Protein 4AP3 (pdb70)

Foldseek 3Di:
DEWQEEEEAQALQRLVLQLLQVVVPTGYAYEALAPDHHACLVQQQAAQAWDFQFVLQLDADPDLCLLLPDDAPDRIDHSVNSVVSSVVSCVVRVRVVRYDYSKAWAEWAADVVQCWIFIAIPVGDTYIYLFYEYPNAFWDFDDQDDFAAPVAAQFAEAESSHADPVHDQQAAWEEEEEDDPQLNLRNLLVNLVRHQAYEYEDAFAAAAAAPADDVVSVVCSVVSVVQQVCLQQFFFRGNDDEDDDALVPDDPVVNLVLLVVQSHHGQLSSCRNGPCCFFDQVSLVSNLVSRLVVLCVQAPDNVVSVLNRGDDARRPLAGHHYHHCRSNSNNDPRYDYHHCVVWPFNHAHHQATDTPPDGDGTNYYYYHTGIQGFCVSVVSYFYQFPPRDTLCRVCQQHHFAQCQQADARHKSYGYAQGFLAQRPSHSVSVSSVLRSVLSSLVVVLCVVVQFSTKHADPVNRVVSQVQQLVLQVRGSNLDPPHSQDDNNNRRGHRNPGSSVSSVVSVVCVVVVNPRMDTHHD

Organism: Rhodococcus rhodochrous (NCBI:txid1829)

B-factor: mean 57.45, std 25.79, range [22.71, 172.55]

Secondary structure (DSSP, 8-state):
-EEEEEEE--SHHHHHHHHHHHHTT--EEEE-SSSSS-THHHH---TT-B-SS-TTTSS--S-HHHHHH---SSSS-BHHHHHHHHHHHHHHTT-GGGEE-S--EEEEEEETTTTEEEEEETT--EEEEEEEEE---SEEEPPPP--TTGGG--SEEEEGGG--TT----BT-EEEEE--SHHHHHHHHHHHHHBSEEEEEESS---EEE---HHHHHHHHHTHHHHHHHHHHSSSSSS----SS-TTSS-HHHHHHHHHHHHHH-HHHHTTSSTTTTT-HHHHHHHHHHHHHHHHHH-S-HHHHHHHS-SS--BTTBPPEEESSTGGGGGSTTEEEEETTTS-EEEEETTEEEESS-EEE-SEEEE---EEESSTTGGGSEEE-GGG-BHHHHTTTS---BTTTB-TT-TTEEETT-TTS-GGGS-HHHHHHHHHHHHHHHHHHHHHTTEEEEEE-HHHHHHHHHHHHHHHHT-TTS-TT-TTB-----B-S--S-HHHHHHHHHHHHHTT-TTEEEEE-

InterPro domains:
  IPR020946 Flavin monooxygenase-like [PF00743] (24-226)
  IPR036188 FAD/NAD(P)-binding domain superfamily [G3DSA:3.50.50.60] (17-295)
  IPR036188 FAD/NAD(P)-binding domain superfamily [G3DSA:3.50.50.60] (332-549)
  IPR036188 FAD/NAD(P)-binding domain superfamily [SSF51905] (19-248)
  IPR036188 FAD/NAD(P)-binding domain superfamily [SSF51905] (280-545)
  IPR050775 Baeyer-Villiger monooxygenase-like [PTHR43098] (13-546)

CATH classification: 3.50.50.60

Solvent-accessible surface area: 21263 Å² total; per-residue (Å²): 126,76,41,30,0,0,0,15,10,0,12,20,13,0,0,11,0,0,43,52,0,70,79,60,63,11,77,5,32,0,2,17,47,21,68,18,2,1,15,45,25,36,66,11,49,11,25,21,4,52,6,37,23,32,1,32,1,27,3,2,17,46,7,87,107,2,23,95,88,49,110,40,91,74,88,5,0,33,7,84,29,4,15,44,8,2,67,48,2,1,89,83,40,75,1,80,167,29,4,95,46,71,6,104,5,56,22,0,54,12,73,74,96,43,14,65,0,31,0,96,13,85,150,70,41,100,8,29,0,56,0,0,0,0,9,33,38,32,52,10,54,30,140,62,62,112,42,114,25,33,142,37,15,112,27,71,57,14,33,2,14,161,13,56,127,151,41,30,97,6,88,45,65,80,0,0,0,18,23,9,27,39,1,0,2,19,0,0,14,80,0,0,133,79,8,106,34,0,14,0,1,7,162,51,8,48,19,0,0,49,8,100,110,136,90,79,47,64,108,38,37,86,86,12,87,110,54,6,55,92,0,77,81,14,43,21,0,11,19,48,154,64,53,122,39,21,0,102,118,46,64,128,78,38,46,66,62,30,1,68,64,24,23,78,32,0,0,33,24,0,8,78,2,3,67,29,1,29,68,44,86,58,1,2,70,33,0,80,61,17,0,66,114,66,3,103,90,44,4,112,69,87,70,34,0,112,50,2,18,6,166,85,100,29,1,6,9,60,64,2,14,4,5,59,36,5,8,82,6,18,52,94,152,22,15,82,21,8,37,12,142,79,34,59,30,91,4,11,47,97,76,0,0,46,7,90,56,48,80,30,77,10,56,3,0,0,2,6,17,32,29,68,15,8,31,18,23,10,65,124,12,95,1,24,3,72,72,47,138,16,5,113,83,39,19,74,75,2,14,90,6,24,1,2,4,3,5,52,16,5,0,1,4,3,11,8,8,5,2,5,0,3,0,12,31,7,4,31,4,4,0,3,10,20,0,0,49,11,0,0,73,0,0,44,48,0,71,81,139,68,7,28,0,4,20,4,31,76,117,11,1,43,103,18,42,96,54,10,83,97,83,1,80,64,17,33,9,48,45,107,92,17,80,5,48,22,68,74,190,38,7,9,0,1,43,22,17,1,10,62,0,89,122,47,0,56,55,19,22,143,72,29,6,60,22,16,44,56,37,127,93

Nearest PDB structures (foldseek):
  4ap3-assembly1_A  TM=1.002E+00  e=0.000E+00  Rhodococcus rhodochrous
  4aos-assembly1_A  TM=9.957E-01  e=0.000E+00  Rhodococcus rhodochrous
  4aox-assembly1_A  TM=9.907E-01  e=0.000E+00  Rhodococcus rhodochrous
  4ap1-assembly1_A  TM=9.963E-01  e=8.784E-104  Rhodococcus rhodochrous
  8xg9-assembly1_A  TM=9.609E-01  e=6.642E-69  Thermobifida fusca YX

Radius of gyration: 23.7 Å; Cα contacts (8 Å, |Δi|>4): 1096; chains: 1; bounding box: 66×62×56 Å

Structure (mmCIF, N/CA/C/O backbone):
data_4AP3
#
_entry.id   4AP3
#
_cell.length_a   81.750
_cell.length_b   81.750
_cell.length_c   228.070
_cell.angle_alpha   90.00
_cell.angle_beta   90.00
_cell.angle_gamma   90.00
#
_symmetry.space_group_name_H-M   'P 41 21 2'
#
loop_
_entity.id
_entity.type
_entity.pdbx_description
1 polymer 'STEROID MONOOXYGENASE'
2 non-polymer 'SULFATE ION'
3 non-polymer 'FLAVIN-ADENINE DINUCLEOTIDE'
4 non-polymer 'NADP NICOTINAMIDE-ADENINE-DINUCLEOTIDE PHOSPHATE'
5 water water
#
loop_
_atom_site.group_PDB
_atom_site.id
_atom_site.type_symbol
_atom_site.label_atom_id
_atom_site.label_alt_id
_atom_site.label_comp_id
_atom_site.label_asym_id
_atom_site.label_entity_id
_atom_site.label_seq_id
_atom_site.pdbx_PDB_ins_code
_atom_site.Cartn_x
_atom_site.Cartn_y
_atom_site.Cartn_z
_atom_site.occupancy
_atom_site.B_iso_or_equiv
_atom_site.auth_seq_id
_atom_site.auth_comp_id
_atom_site.auth_asym_id
_atom_site.auth_atom_id
_atom_site.pdbx_PDB_model_num
ATOM 1 N N . THR A 1 20 ? -7.116 36.955 -12.707 1.00 58.55 20 THR A N 1
ATOM 2 C CA . THR A 1 20 ? -6.998 35.794 -11.775 1.00 57.16 20 THR A CA 1
ATOM 3 C C . THR A 1 20 ? -8.151 34.785 -11.887 1.00 54.32 20 THR A C 1
ATOM 4 O O . THR A 1 20 ? -8.039 33.665 -11.387 1.00 53.44 20 THR A O 1
ATOM 8 N N . SER A 1 21 ? -9.251 35.176 -12.527 1.00 52.69 21 SER A N 1
ATOM 9 C CA . SER A 1 21 ? -10.346 34.241 -12.807 1.00 49.91 21 SER A CA 1
ATOM 10 C C . SER A 1 21 ? -10.207 33.622 -14.194 1.00 46.77 21 SER A C 1
ATOM 11 O O . SER A 1 21 ? -9.909 34.320 -15.165 1.00 46.11 21 SER A O 1
ATOM 14 N N . TYR A 1 22 ? -10.414 32.310 -14.280 1.00 43.28 22 TYR A N 1
ATOM 15 C CA . TYR A 1 22 ? -10.516 31.622 -15.570 1.00 41.45 22 TYR A CA 1
ATOM 16 C C . TYR A 1 22 ? -11.645 30.604 -15.501 1.00 40.10 22 TYR A C 1
ATOM 17 O O . TYR A 1 22 ? -12.064 30.219 -14.411 1.00 38.85 22 TYR A O 1
ATOM 26 N N . ASP A 1 23 ? -12.152 30.191 -16.658 1.00 39.06 23 ASP A N 1
ATOM 27 C CA . ASP A 1 23 ? -13.158 29.141 -16.694 1.00 38.54 23 ASP A CA 1
ATOM 28 C C . ASP A 1 23 ? -12.502 27.808 -16.362 1.00 37.05 23 ASP A C 1
ATOM 29 O O . ASP A 1 23 ? -13.068 26.999 -15.612 1.00 36.82 23 ASP A O 1
ATOM 34 N N . VAL A 1 24 ? -11.315 27.580 -16.927 1.00 35.38 24 VAL A N 1
ATOM 35 C CA . VAL A 1 24 ? -10.591 26.331 -16.705 1.00 33.67 24 VAL A CA 1
ATOM 36 C C . VAL A 1 24 ? -9.128 26.594 -16.359 1.00 34.34 24 VAL A C 1
ATOM 37 O O . VAL A 1 24 ? -8.443 27.383 -17.023 1.00 35.59 24 VAL A O 1
ATOM 41 N N . VAL A 1 25 ? -8.659 25.943 -15.302 1.00 33.72 25 VAL A N 1
ATOM 42 C CA . VAL A 1 25 ? -7.233 25.786 -15.081 1.00 33.72 25 VAL A CA 1
ATOM 43 C C . VAL A 1 25 ? -6.845 24.357 -15.452 1.00 33.36 25 VAL A C 1
ATOM 44 O O . VAL A 1 25 ? -7.499 23.389 -15.025 1.00 33.11 25 VAL A O 1
ATOM 48 N N . VAL A 1 26 ? -5.798 24.244 -16.266 1.00 32.80 26 VAL A N 1
ATOM 49 C CA . VAL A 1 26 ? -5.271 22.964 -16.722 1.00 31.85 26 VAL A CA 1
ATOM 50 C C . VAL A 1 26 ? -3.894 22.750 -16.106 1.00 31.86 26 VAL A C 1
ATOM 51 O O . VAL A 1 26 ? -3.041 23.636 -16.195 1.00 31.82 26 VAL A O 1
ATOM 55 N N . VAL A 1 27 ? -3.679 21.587 -15.487 1.00 31.23 27 VAL A N 1
ATOM 56 C CA . VAL A 1 27 ? -2.354 21.228 -14.987 1.00 31.50 27 VAL A CA 1
ATOM 57 C C . VAL A 1 27 ? -1.590 20.357 -15.990 1.00 31.71 27 VAL A C 1
ATOM 58 O O . VAL A 1 27 ? -1.975 19.216 -16.252 1.00 31.19 27 VAL A O 1
ATOM 62 N N . GLY A 1 28 ? -0.510 20.910 -16.544 1.00 31.57 28 GLY A N 1
ATOM 63 C CA . GLY A 1 28 ? 0.346 20.183 -17.480 1.00 31.40 28 GLY A CA 1
ATOM 64 C C . GLY A 1 28 ? 0.251 20.673 -18.913 1.00 31.80 28 GLY A C 1
ATOM 65 O O . GLY A 1 28 ? -0.827 21.089 -19.363 1.00 32.29 28 GLY A O 1
ATOM 66 N N . ALA A 1 29 ? 1.371 20.618 -19.638 1.00 30.45 29 ALA A N 1
ATOM 67 C CA . ALA A 1 29 ? 1.385 21.005 -21.052 1.00 29.96 29 ALA A CA 1
ATOM 68 C C . ALA A 1 29 ? 1.993 19.936 -21.975 1.00 29.95 29 ALA A C 1
ATOM 69 O O . ALA A 1 29 ? 2.739 20.247 -22.923 1.00 30.50 29 ALA A O 1
ATOM 71 N N . GLY A 1 30 ? 1.657 18.679 -21.698 1.00 29.02 30 GLY A N 1
ATOM 72 C CA . GLY A 1 30 ? 1.987 17.587 -22.600 1.00 29.39 30 GLY A CA 1
ATOM 73 C C . GLY A 1 30 ? 0.847 17.386 -23.578 1.00 29.77 30 GLY A C 1
ATOM 74 O O . GLY A 1 30 ? 0.015 18.272 -23.762 1.00 30.31 30 GLY A O 1
ATOM 75 N N . ILE A 1 31 ? 0.815 16.216 -24.207 1.00 29.85 31 ILE A N 1
ATOM 76 C CA . ILE A 1 31 ? -0.239 15.838 -25.134 1.00 29.78 31 ILE A CA 1
ATOM 77 C C . ILE A 1 31 ? -1.640 16.232 -24.666 1.00 30.18 31 ILE A C 1
ATOM 78 O O . ILE A 1 31 ? -2.405 16.839 -25.425 1.00 30.93 31 ILE A O 1
ATOM 83 N N . ALA A 1 32 ? -1.973 15.882 -23.427 1.00 29.82 32 ALA A N 1
ATOM 84 C CA . ALA A 1 32 ? -3.328 16.085 -22.903 1.00 30.24 32 ALA A CA 1
ATOM 85 C C . ALA A 1 32 ? -3.640 17.564 -22.674 1.00 30.14 32 ALA A C 1
ATOM 86 O O . ALA A 1 32 ? -4.657 18.079 -23.155 1.00 29.32 32 ALA A O 1
ATOM 88 N N . GLY A 1 33 ? -2.750 18.243 -21.958 1.00 29.47 33 GLY A N 1
ATOM 89 C CA . GLY A 1 33 ? -2.964 19.642 -21.631 1.00 30.50 33 GLY A CA 1
ATOM 90 C C . GLY A 1 33 ? -3.007 20.541 -22.857 1.00 31.00 33 GLY A C 1
ATOM 91 O O . GLY A 1 33 ? -3.770 21.511 -22.894 1.00 31.25 33 GLY A O 1
ATOM 92 N N . LEU A 1 34 ? -2.190 20.225 -23.858 1.00 30.66 34 LEU A N 1
ATOM 93 C CA . LEU A 1 34 ? -2.154 21.032 -25.079 1.00 31.77 34 LEU A CA 1
ATOM 94 C C . LEU A 1 34 ? -3.480 20.944 -25.833 1.00 32.12 34 LEU A C 1
ATOM 95 O O . LEU A 1 34 ? -4.015 21.961 -26.284 1.00 32.20 34 LEU A O 1
ATOM 100 N N . TYR A 1 35 ? -4.011 19.728 -25.952 1.00 32.22 35 TYR A N 1
ATOM 101 C CA . TYR A 1 35 ? -5.309 19.541 -26.565 1.00 32.66 35 TYR A CA 1
ATOM 102 C C . TYR A 1 35 ? -6.438 20.185 -25.738 1.00 32.69 35 TYR A C 1
ATOM 103 O O . TYR A 1 35 ? -7.360 20.778 -26.305 1.00 33.72 35 TYR A O 1
ATOM 112 N N . ALA A 1 36 ? -6.341 20.087 -24.414 1.00 31.49 36 ALA A N 1
ATOM 113 C CA . ALA A 1 36 ? -7.272 20.755 -23.504 1.00 31.59 36 ALA A CA 1
ATOM 114 C C . ALA A 1 36 ? -7.395 22.254 -23.805 1.00 31.51 36 ALA A C 1
ATOM 115 O O . ALA A 1 36 ? -8.503 22.766 -23.944 1.00 32.75 36 ALA A O 1
ATOM 117 N N . ILE A 1 37 ? -6.264 22.947 -23.901 1.00 30.75 37 ILE A N 1
ATOM 118 C CA . ILE A 1 37 ? -6.275 24.378 -24.171 1.00 31.67 37 ILE A CA 1
ATOM 119 C C . ILE A 1 37 ? -7.029 24.667 -25.466 1.00 32.75 37 ILE A C 1
ATOM 120 O O . ILE A 1 37 ? -7.930 25.513 -25.487 1.00 33.11 37 ILE A O 1
ATOM 125 N N . HIS A 1 38 ? -6.668 23.949 -26.529 1.00 32.74 38 HIS A N 1
ATOM 126 C CA . HIS A 1 38 ? -7.290 24.140 -27.835 1.00 35.18 38 HIS A CA 1
ATOM 127 C C . HIS A 1 38 ? -8.778 23.851 -27.811 1.00 35.58 38 HIS A C 1
ATOM 128 O O . HIS A 1 38 ? -9.580 24.640 -28.317 1.00 36.69 38 HIS A O 1
ATOM 135 N N . ARG A 1 39 ? -9.151 22.724 -27.222 1.00 34.67 39 ARG A N 1
ATOM 136 C CA . ARG A 1 39 ? -10.545 22.303 -27.211 1.00 36.37 39 ARG A CA 1
ATOM 137 C C . ARG A 1 39 ? -11.418 23.249 -26.392 1.00 35.67 39 ARG A C 1
ATOM 138 O O . ARG A 1 39 ? -12.502 23.645 -26.843 1.00 35.04 39 ARG A O 1
ATOM 146 N N . PHE A 1 40 ? -10.931 23.616 -25.204 1.00 33.24 40 PHE A N 1
ATOM 147 C CA . PHE A 1 40 ? -11.690 24.497 -24.328 1.00 33.39 40 PHE A CA 1
ATOM 148 C C . PHE A 1 40 ? -11.839 25.913 -24.900 1.00 33.81 40 PHE A C 1
ATOM 149 O O . PHE A 1 40 ? -12.904 26.516 -24.781 1.00 35.34 40 PHE A O 1
ATOM 157 N N . ARG A 1 41 ? -10.796 26.441 -25.533 1.00 33.83 41 ARG A N 1
ATOM 158 C CA . ARG A 1 41 ? -10.890 27.792 -26.104 1.00 34.89 41 ARG A CA 1
ATOM 159 C C . ARG A 1 41 ? -11.816 27.847 -27.314 1.00 35.72 41 ARG A C 1
ATOM 160 O O . ARG A 1 41 ? -12.467 28.864 -27.539 1.00 37.14 41 ARG A O 1
ATOM 168 N N . SER A 1 42 ? -11.861 26.761 -28.091 1.00 35.81 42 SER A N 1
ATOM 169 C CA . SER A 1 42 ? -12.753 26.675 -29.259 1.00 38.12 42 SER A CA 1
ATOM 170 C C . SER A 1 42 ? -14.227 26.819 -28.866 1.00 39.64 42 SER A C 1
ATOM 171 O O . SER A 1 42 ? -15.016 27.305 -29.666 1.00 40.50 42 SER A O 1
ATOM 174 N N . GLN A 1 43 ? -14.606 26.397 -27.655 1.00 40.03 43 GLN A N 1
ATOM 175 C CA . GLN A 1 43 ? -15.990 26.656 -27.213 1.00 42.42 43 GLN A CA 1
ATOM 176 C C . GLN A 1 43 ? -16.152 27.958 -26.418 1.00 42.76 43 GLN A C 1
ATOM 177 O O . GLN A 1 43 ? -17.212 28.231 -25.870 1.00 44.51 43 GLN A O 1
ATOM 183 N N . GLY A 1 44 ? -15.103 28.778 -26.400 1.00 41.88 44 GLY A N 1
ATOM 184 C CA . GLY A 1 44 ? -15.153 30.074 -25.726 1.00 41.64 44 GLY A CA 1
ATOM 185 C C . GLY A 1 44 ? -14.820 30.096 -24.236 1.00 40.12 44 GLY A C 1
ATOM 186 O O . GLY A 1 44 ? -15.141 31.065 -23.543 1.00 41.39 44 GLY A O 1
ATOM 187 N N . LEU A 1 45 ? -14.167 29.054 -23.733 1.00 37.04 45 LEU A N 1
ATOM 188 C CA . LEU A 1 45 ? -13.722 29.056 -22.335 1.00 35.71 45 LEU A CA 1
ATOM 189 C C . LEU A 1 45 ? -12.351 29.755 -22.217 1.00 36.42 45 LEU A C 1
ATOM 190 O O . LEU A 1 45 ? -11.474 29.571 -23.072 1.00 36.13 45 LEU A O 1
ATOM 195 N N . THR A 1 46 ? -12.163 30.573 -21.185 1.00 36.65 46 THR A N 1
ATOM 196 C CA . THR A 1 46 ? -10.824 31.085 -20.902 1.00 36.55 46 THR A CA 1
ATOM 197 C C . THR A 1 46 ? -10.047 29.989 -20.177 1.00 35.92 46 THR A C 1
ATOM 198 O O . THR A 1 46 ? -10.599 29.270 -19.339 1.00 35.02 46 THR A O 1
ATOM 202 N N . VAL A 1 47 ? -8.775 29.840 -20.531 1.00 35.58 47 VAL A N 1
ATOM 203 C CA . VAL A 1 47 ? -7.973 28.774 -19.982 1.00 34.73 47 VAL A CA 1
ATOM 204 C C . VAL A 1 47 ? -6.658 29.346 -19.472 1.00 35.62 47 VAL A C 1
ATOM 205 O O . VAL A 1 47 ? -6.031 30.173 -20.139 1.00 36.00 47 VAL A O 1
ATOM 209 N N . ARG A 1 48 ? -6.245 28.889 -18.294 1.00 35.19 48 ARG A N 1
ATOM 210 C CA . ARG A 1 48 ? -4.884 29.122 -17.813 1.00 35.57 48 ARG A CA 1
ATOM 211 C C . ARG A 1 48 ? -4.251 27.760 -17.501 1.00 34.04 48 ARG A C 1
ATOM 212 O O . ARG A 1 48 ? -4.790 26.969 -16.728 1.00 32.40 48 ARG A O 1
ATOM 220 N N . ALA A 1 49 ? -3.123 27.475 -18.140 1.00 33.72 49 ALA A N 1
ATOM 221 C CA . ALA A 1 49 ? -2.424 26.218 -17.906 1.00 31.98 49 ALA A CA 1
ATOM 222 C C . ALA A 1 49 ? -1.103 26.463 -17.184 1.00 32.82 49 ALA A C 1
ATOM 223 O O . ALA A 1 49 ? -0.443 27.482 -17.410 1.00 34.24 49 ALA A O 1
ATOM 225 N N . PHE A 1 50 ? -0.726 25.525 -16.316 1.00 31.58 50 PHE A N 1
ATOM 226 C CA . PHE A 1 50 ? 0.552 25.585 -15.631 1.00 31.97 50 PHE A CA 1
ATOM 227 C C . PHE A 1 50 ? 1.404 24.385 -16.002 1.00 32.26 50 PHE A C 1
ATOM 228 O O . PHE A 1 50 ? 0.916 23.248 -16.022 1.00 33.01 50 PHE A O 1
ATOM 236 N N . GLU A 1 51 ? 2.670 24.648 -16.312 1.00 32.40 51 GLU A N 1
ATOM 237 C CA . GLU A 1 51 ? 3.612 23.596 -16.659 1.00 32.54 51 GLU A CA 1
ATOM 238 C C . GLU A 1 51 ? 4.874 23.754 -15.816 1.00 33.45 51 GLU A C 1
ATOM 239 O O . GLU A 1 51 ? 5.483 24.831 -15.777 1.00 33.76 51 GLU A O 1
ATOM 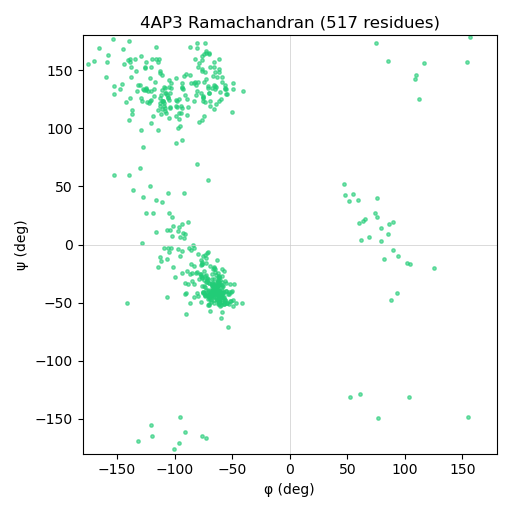245 N N . ALA A 1 52 ? 5.247 22.681 -15.122 1.00 33.57 52 ALA A N 1
ATOM 246 C CA . ALA A 1 52 ? 6.449 22.704 -14.275 1.00 34.97 52 ALA A CA 1
ATOM 247 C C . ALA A 1 52 ? 7.708 22.844 -15.128 1.00 35.34 52 ALA A C 1
ATOM 248 O O . ALA A 1 52 ? 8.646 23.501 -14.720 1.00 37.63 52 ALA A O 1
ATOM 250 N N . ALA A 1 53 ? 7.711 22.245 -16.320 1.00 35.09 53 ALA A N 1
ATOM 251 C CA . ALA A 1 53 ? 8.867 22.310 -17.241 1.00 35.87 53 ALA A CA 1
ATOM 252 C C . ALA A 1 53 ? 9.009 23.669 -17.909 1.00 36.95 53 ALA A C 1
ATOM 253 O O . ALA A 1 53 ? 8.134 24.537 -17.780 1.00 37.21 53 ALA A O 1
ATOM 255 N N . SER A 1 54 ? 10.112 23.829 -18.637 1.00 37.70 54 SER A N 1
ATOM 256 C CA . SER A 1 54 ? 10.420 25.059 -19.353 1.00 38.83 54 SER A CA 1
ATOM 257 C C . SER A 1 54 ? 9.717 25.209 -20.691 1.00 37.25 54 SER A C 1
ATOM 258 O O . SER A 1 54 ? 9.573 26.322 -21.178 1.00 39.36 54 SER A O 1
ATOM 261 N N . GLY A 1 55 ? 9.324 24.093 -21.303 1.00 35.53 55 GLY A N 1
ATOM 262 C CA . GLY A 1 55 ? 8.612 24.109 -22.578 1.00 33.86 55 GLY A CA 1
ATOM 263 C C . GLY A 1 55 ? 7.496 23.078 -22.609 1.00 31.95 55 GLY A C 1
ATOM 264 O O . GLY A 1 55 ? 7.338 22.308 -21.665 1.00 31.15 55 GLY A O 1
ATOM 265 N N . VAL A 1 56 ? 6.717 23.068 -23.690 1.00 30.39 56 VAL A N 1
ATOM 266 C CA . VAL A 1 56 ? 5.626 22.113 -23.839 1.00 29.08 56 VAL A CA 1
ATOM 267 C C . VAL A 1 56 ? 6.212 20.728 -24.121 1.00 29.50 56 VAL A C 1
ATOM 268 O O . VAL A 1 56 ? 7.414 20.599 -24.428 1.00 29.64 56 VAL A O 1
ATOM 272 N N . GLY A 1 57 ? 5.374 19.697 -24.001 1.00 28.20 57 GLY A N 1
ATOM 273 C CA . GLY A 1 57 ? 5.745 18.367 -24.470 1.00 28.28 57 GLY A CA 1
ATOM 274 C C . GLY A 1 57 ? 5.631 17.265 -23.436 1.00 28.22 57 GLY A C 1
ATOM 275 O O . GLY A 1 57 ? 5.566 16.088 -23.792 1.00 28.19 57 GLY A O 1
ATOM 276 N N . GLY A 1 58 ? 5.628 17.638 -22.161 1.00 27.90 58 GLY A N 1
ATOM 277 C CA . GLY A 1 58 ? 5.458 16.669 -21.082 1.00 29.17 58 GLY A CA 1
ATOM 278 C C . GLY A 1 58 ? 6.560 15.622 -21.054 1.00 29.82 58 GLY A C 1
ATOM 279 O O . GLY A 1 58 ? 7.756 15.948 -21.106 1.00 31.31 58 GLY A O 1
ATOM 280 N N . VAL A 1 59 ? 6.158 14.363 -21.013 1.00 29.22 59 VAL A N 1
ATOM 281 C CA . VAL A 1 59 ? 7.116 13.265 -20.984 1.00 30.75 59 VAL A CA 1
ATOM 282 C C . VAL A 1 59 ? 8.149 13.379 -22.129 1.00 31.41 59 VAL A C 1
ATOM 283 O O . VAL A 1 59 ? 9.326 13.074 -21.933 1.00 31.97 59 VAL A O 1
ATOM 287 N N . TRP A 1 60 ? 7.712 13.891 -23.285 1.00 30.66 60 TRP A N 1
ATOM 288 C CA . TRP A 1 60 ? 8.580 14.071 -24.464 1.00 32.00 60 TRP A CA 1
ATOM 289 C C . TRP A 1 60 ? 9.483 15.257 -24.371 1.00 33.72 60 TRP A C 1
ATOM 290 O O . TRP A 1 60 ? 10.429 15.395 -25.159 1.00 35.99 60 TRP A O 1
ATOM 301 N N . TYR A 1 61 ? 9.206 16.130 -23.407 1.00 34.59 61 TYR A N 1
ATOM 302 C CA . TYR A 1 61 ? 10.113 17.219 -23.078 1.00 35.55 61 TYR A CA 1
ATOM 303 C C . TYR A 1 61 ? 11.173 16.769 -22.051 1.00 36.98 61 TYR A C 1
ATOM 304 O O . TYR A 1 61 ? 12.371 16.991 -22.246 1.00 38.25 61 TYR A O 1
ATOM 313 N N . TRP A 1 62 ? 10.737 16.147 -20.956 1.00 36.33 62 TRP A N 1
ATOM 314 C CA A TRP A 1 62 ? 11.713 15.838 -19.919 0.30 37.30 62 TRP A CA 1
ATOM 315 C CA B TRP A 1 62 ? 11.604 15.753 -19.837 0.70 37.99 62 TRP A CA 1
ATOM 316 C C . TRP A 1 62 ? 12.517 14.579 -20.128 1.00 38.47 62 TRP A C 1
ATOM 317 O O . TRP A 1 62 ? 13.645 14.507 -19.662 1.00 38.72 62 TRP A O 1
ATOM 338 N N . ASN A 1 63 ? 11.988 13.608 -20.860 1.00 38.71 63 ASN A N 1
ATOM 339 C CA . ASN A 1 63 ? 12.652 12.317 -21.008 1.00 41.10 63 ASN A CA 1
ATOM 340 C C . ASN A 1 63 ? 13.424 12.225 -22.326 1.00 41.81 63 ASN A C 1
ATOM 341 O O . ASN A 1 63 ? 12.880 11.764 -23.322 1.00 41.90 63 ASN A O 1
ATOM 346 N N . ARG A 1 64 ? 14.682 12.676 -22.324 1.00 41.64 64 ARG A N 1
ATOM 347 C CA . ARG A 1 64 ? 15.479 12.767 -23.544 1.00 41.75 64 ARG A CA 1
ATOM 348 C C . ARG A 1 64 ? 16.757 11.927 -23.559 1.00 41.31 64 ARG A C 1
ATOM 349 O O . ARG A 1 64 ? 17.707 12.304 -24.241 1.00 41.02 64 ARG A O 1
ATOM 357 N N . TYR A 1 65 ? 16.795 10.827 -22.809 1.00 39.90 65 TYR A N 1
ATOM 358 C CA . TYR A 1 65 ? 17.926 9.894 -22.854 1.00 40.83 65 TYR A CA 1
ATOM 359 C C . TYR A 1 65 ? 18.065 9.319 -24.269 1.00 40.57 65 TYR A C 1
ATOM 360 O O . TYR A 1 65 ? 17.103 9.344 -25.043 1.00 39.19 65 TYR A O 1
ATOM 369 N N . PRO A 1 66 ? 19.255 8.792 -24.611 1.00 42.18 66 PRO A N 1
ATOM 370 C CA . PRO A 1 66 ? 19.420 8.325 -25.989 1.00 43.02 66 PRO A CA 1
ATOM 371 C C . PRO A 1 66 ? 18.493 7.147 -26.285 1.00 42.84 66 PRO A C 1
ATOM 372 O O . PRO A 1 66 ? 18.371 6.233 -25.465 1.00 43.05 66 PRO A O 1
ATOM 376 N N . GLY A 1 67 ? 17.816 7.213 -27.429 1.00 42.19 67 GLY A N 1
ATOM 377 C CA . GLY A 1 67 ? 17.002 6.114 -27.909 1.00 43.13 67 GLY A CA 1
ATOM 378 C C . GLY A 1 67 ? 15.597 6.077 -27.355 1.00 42.03 67 GLY A C 1
ATOM 379 O O . GLY A 1 67 ? 14.890 5.095 -27.557 1.00 43.27 67 GLY A O 1
ATOM 380 N N . ALA A 1 68 ? 15.195 7.136 -26.653 1.00 40.27 68 ALA A N 1
ATOM 381 C CA . ALA A 1 68 ? 13.829 7.283 -26.195 1.00 39.45 68 ALA A CA 1
ATOM 382 C C . ALA A 1 68 ? 12.894 7.307 -27.403 1.00 39.61 68 ALA A C 1
ATOM 383 O O . ALA A 1 68 ? 13.136 8.032 -28.368 1.00 39.59 68 ALA A O 1
ATOM 385 N N . ARG A 1 69 ? 11.835 6.506 -27.333 1.00 39.83 69 ARG A N 1
ATOM 386 C CA . ARG A 1 69 ? 11.003 6.196 -28.482 1.00 41.04 69 ARG A CA 1
ATOM 387 C C . ARG A 1 69 ? 9.634 5.707 -28.013 1.00 41.32 69 ARG A C 1
ATOM 388 O O . ARG A 1 69 ? 9.539 5.028 -26.986 1.00 41.59 69 ARG A O 1
ATOM 396 N N . CYS A 1 70 ? 8.583 6.062 -28.756 1.00 41.60 70 CYS A N 1
ATOM 397 C CA . CYS A 1 70 ? 7.238 5.563 -28.481 1.00 43.05 70 CYS A CA 1
ATOM 398 C C . CYS A 1 70 ? 7.079 4.075 -28.811 1.00 45.76 70 CYS A C 1
ATOM 399 O O . CYS A 1 70 ? 7.900 3.489 -29.525 1.00 47.36 70 CYS A O 1
ATOM 402 N N . ASP A 1 71 ? 6.002 3.507 -28.265 1.00 47.68 71 ASP A N 1
ATOM 403 C CA . ASP A 1 71 ? 5.626 2.084 -28.273 1.00 50.45 71 ASP A CA 1
ATOM 404 C C . ASP A 1 71 ? 4.581 1.769 -29.328 1.00 50.02 71 ASP A C 1
ATOM 405 O O . ASP A 1 71 ? 4.451 0.628 -29.776 1.00 51.38 71 ASP A O 1
ATOM 410 N N . VAL A 1 72 ? 3.776 2.781 -29.637 1.00 47.46 72 VAL A N 1
ATOM 411 C CA . VAL A 1 72 ? 2.653 2.670 -30.545 1.00 47.82 72 VAL A CA 1
ATOM 412 C C . VAL A 1 72 ? 3.040 3.413 -31.817 1.00 48.19 72 VAL A C 1
ATOM 413 O O . VAL A 1 72 ? 3.594 4.519 -31.753 1.00 46.27 72 VAL A O 1
ATOM 417 N N . GLU A 1 73 ? 2.762 2.789 -32.963 1.00 49.77 73 GLU A N 1
ATOM 418 C CA . GLU A 1 73 ? 2.977 3.401 -34.272 1.00 50.33 73 GLU A CA 1
ATOM 419 C C . GLU A 1 73 ? 2.575 4.862 -34.268 1.00 48.36 73 GLU A C 1
ATOM 420 O O . GLU A 1 73 ? 1.497 5.215 -33.790 1.00 46.94 73 GLU A O 1
ATOM 426 N N . SER A 1 74 ? 3.454 5.703 -34.801 1.00 48.26 74 SER A N 1
ATOM 427 C CA . SER A 1 74 ? 3.244 7.148 -34.809 1.00 47.57 74 SER A CA 1
ATOM 428 C C . SER A 1 74 ? 2.047 7.613 -35.626 1.00 47.42 74 SER A C 1
ATOM 429 O O . SER A 1 74 ? 1.469 8.658 -35.331 1.00 45.94 74 SER A O 1
ATOM 432 N N . ILE A 1 75 ? 1.662 6.832 -36.629 1.00 49.89 75 ILE A N 1
ATOM 433 C CA . ILE A 1 75 ? 0.418 7.087 -37.357 1.00 51.02 75 ILE A CA 1
ATOM 434 C C . ILE A 1 75 ? -0.763 7.133 -36.374 1.00 49.04 75 ILE A C 1
ATOM 435 O O . ILE A 1 75 ? -1.653 7.981 -36.503 1.00 48.59 75 ILE A O 1
ATOM 440 N N . ASP A 1 76 ? -0.749 6.233 -35.389 1.00 47.71 76 ASP A N 1
ATOM 441 C CA . ASP A 1 76 ? -1.817 6.135 -34.393 1.00 46.51 76 ASP A CA 1
ATOM 442 C C . ASP A 1 76 ? -1.535 7.018 -33.188 1.00 43.48 76 ASP A C 1
ATOM 443 O O . ASP A 1 76 ? -2.442 7.666 -32.663 1.00 42.68 76 ASP A O 1
ATOM 448 N N . TYR A 1 77 ? -0.279 7.023 -32.745 1.00 42.10 77 TYR A N 1
ATOM 449 C CA . TYR A 1 77 ? 0.154 7.829 -31.604 1.00 39.69 77 TYR A CA 1
ATOM 450 C C . TYR A 1 77 ? 0.395 9.276 -32.045 1.00 38.25 77 TYR A C 1
ATOM 451 O O . TYR A 1 77 ? 1.535 9.753 -32.097 1.00 37.86 77 TYR A O 1
ATOM 460 N N . SER A 1 78 ? -0.699 9.956 -32.376 1.00 36.87 78 SER A N 1
ATOM 461 C CA . SER A 1 78 ? -0.682 11.322 -32.880 1.00 36.32 78 SER A CA 1
ATOM 462 C C . SER A 1 78 ? -2.118 11.839 -32.906 1.00 36.20 78 SER A C 1
ATOM 463 O O . SER A 1 78 ? -3.065 11.044 -32.935 1.00 36.62 78 SER A O 1
ATOM 466 N N . TYR A 1 79 ? -2.271 13.161 -32.899 1.00 35.27 79 TYR A N 1
ATOM 467 C CA . TYR A 1 79 ? -3.582 13.789 -32.854 1.00 35.93 79 TYR A CA 1
ATOM 468 C C . TYR A 1 79 ? -4.439 13.477 -34.076 1.00 38.63 79 TYR A C 1
ATOM 469 O O . TYR A 1 79 ? -3.929 13.388 -35.197 1.00 39.68 79 TYR A O 1
ATOM 478 N N . SER A 1 80 ? -5.745 13.336 -33.845 1.00 38.77 80 SER A N 1
ATOM 479 C CA . SER A 1 80 ? -6.704 13.140 -34.922 1.00 41.40 80 SER A CA 1
ATOM 480 C C . SER A 1 80 ? -7.623 14.335 -35.047 1.00 41.86 80 SER A C 1
ATOM 481 O O . SER A 1 80 ? -8.387 14.429 -35.993 1.00 43.74 80 SER A O 1
ATOM 484 N N . PHE A 1 81 ? -7.579 15.235 -34.072 1.00 41.49 81 PHE A N 1
ATOM 485 C CA . PHE A 1 81 ? -8.567 16.314 -34.021 1.00 41.60 81 PHE A CA 1
ATOM 486 C C . PHE A 1 81 ? -8.479 17.288 -35.207 1.00 43.30 81 PHE A C 1
ATOM 487 O O . PHE A 1 81 ? -9.465 17.955 -35.524 1.00 44.03 81 PHE A O 1
ATOM 495 N N . SER A 1 82 ? -7.308 17.366 -35.844 1.00 43.27 82 SER A N 1
ATOM 496 C CA . SER A 1 82 ? -7.074 18.310 -36.933 1.00 45.46 82 SER A CA 1
ATOM 497 C C . SER A 1 82 ? -6.696 17.627 -38.257 1.00 47.82 82 SER A C 1
ATOM 498 O O . SER A 1 82 ? -5.556 17.170 -38.427 1.00 47.18 82 SER A O 1
ATOM 501 N N . PRO A 1 83 ? -7.650 17.570 -39.206 1.00 50.20 83 PRO A N 1
ATOM 502 C CA . PRO A 1 83 ? -7.407 16.953 -40.519 1.00 52.51 83 PRO A CA 1
ATOM 503 C C . PRO A 1 83 ? -6.165 17.516 -41.205 1.00 53.54 83 PRO A C 1
ATOM 504 O O . PRO A 1 83 ? -5.373 16.765 -41.782 1.00 53.59 83 PRO A O 1
ATOM 508 N N . GLU A 1 84 ? -5.995 18.830 -41.107 1.00 55.23 84 GLU A N 1
ATOM 509 C CA . GLU A 1 84 ? -4.875 19.535 -41.715 1.00 57.84 84 GLU A CA 1
ATOM 510 C C . GLU A 1 84 ? -3.551 18.997 -41.161 1.00 55.88 84 GLU A C 1
ATOM 511 O O . GLU A 1 84 ? -2.671 18.604 -41.925 1.00 57.45 84 GLU A O 1
ATOM 517 N N . LEU A 1 85 ? -3.434 18.948 -39.836 1.00 52.46 85 LEU A N 1
ATOM 518 C CA . LEU A 1 85 ? -2.227 18.465 -39.174 1.00 49.91 85 LEU A CA 1
ATOM 519 C C . LEU A 1 85 ? -1.865 17.033 -39.587 1.00 50.24 85 LEU A C 1
ATOM 520 O O . LEU A 1 85 ? -0.691 16.733 -39.823 1.00 49.47 85 LEU A O 1
ATOM 525 N N . GLU A 1 86 ? -2.870 16.161 -39.689 1.00 50.50 86 GLU A N 1
ATOM 526 C CA . GLU A 1 86 ? -2.647 14.782 -40.126 1.00 52.01 86 GLU A CA 1
ATOM 527 C C . GLU A 1 86 ? -2.046 14.696 -41.529 1.00 54.67 86 GLU A C 1
ATOM 528 O O . GLU A 1 86 ? -1.142 13.894 -41.771 1.00 54.92 86 GLU A O 1
ATOM 534 N N . GLN A 1 87 ? -2.553 15.517 -42.445 1.00 55.95 87 GLN A N 1
ATOM 535 C CA . GLN A 1 87 ? -2.061 15.523 -43.822 1.00 59.53 87 GLN A CA 1
ATOM 536 C C . GLN A 1 87 ? -0.703 16.211 -43.925 1.00 58.57 87 GLN A C 1
ATOM 537 O O . GLN A 1 87 ? 0.195 15.722 -44.611 1.00 60.02 87 GLN A O 1
ATOM 543 N N . GLU A 1 88 ? -0.568 17.319 -43.198 1.00 56.80 88 GLU A N 1
ATOM 544 C CA A GLU A 1 88 ? 0.616 18.173 -43.262 0.50 57.03 88 GLU A CA 1
ATOM 545 C CA B GLU A 1 88 ? 0.615 18.177 -43.261 0.50 57.02 88 GLU A CA 1
ATOM 546 C C . GLU A 1 88 ? 1.872 17.557 -42.632 1.00 55.75 88 GLU A C 1
ATOM 547 O O . GLU A 1 88 ? 2.960 17.670 -43.183 1.00 56.71 88 GLU A O 1
ATOM 558 N N . TRP A 1 89 ? 1.725 16.911 -41.473 1.00 53.08 89 TRP A N 1
ATOM 559 C CA . TRP A 1 89 ? 2.887 16.358 -40.749 1.00 51.37 89 TRP A CA 1
ATOM 560 C C . TRP A 1 89 ? 3.364 15.026 -41.265 1.00 52.20 89 TRP A C 1
ATOM 561 O O . TRP A 1 89 ? 2.588 14.077 -41.388 1.00 52.86 89 TRP A O 1
ATOM 572 N N . ASN A 1 90 ? 4.662 14.941 -41.542 1.00 52.63 90 ASN A N 1
ATOM 573 C CA . ASN A 1 90 ? 5.265 13.722 -42.059 1.00 53.43 90 ASN A CA 1
ATOM 574 C C . ASN A 1 90 ? 6.112 13.033 -41.002 1.00 52.40 90 ASN A C 1
ATOM 575 O O . ASN A 1 90 ? 7.139 13.567 -40.584 1.00 53.22 90 ASN A O 1
ATOM 580 N N . TRP A 1 91 ? 5.689 11.852 -40.566 1.00 51.30 91 TRP A N 1
ATOM 581 C CA . TRP A 1 91 ? 6.476 11.085 -39.598 1.00 50.41 91 TRP A CA 1
ATOM 582 C C . TRP A 1 91 ? 7.641 10.410 -40.268 1.00 52.10 91 TRP A C 1
ATOM 583 O O . TRP A 1 91 ? 7.465 9.754 -41.282 1.00 54.18 91 TRP A O 1
ATOM 594 N N . SER A 1 92 ? 8.840 10.566 -39.712 1.00 51.83 92 SER A N 1
ATOM 595 C CA . SER A 1 92 ? 10.048 10.076 -40.380 1.00 54.50 92 SER A CA 1
ATOM 596 C C . SER A 1 92 ? 10.215 8.560 -40.332 1.00 55.37 92 SER A C 1
ATOM 597 O O . SER A 1 92 ? 10.917 7.999 -41.160 1.00 57.82 92 SER A O 1
ATOM 600 N N . GLU A 1 93 ? 9.584 7.904 -39.364 1.00 53.70 93 GLU A N 1
ATOM 601 C CA . GLU A 1 93 ? 9.693 6.448 -39.225 1.00 54.64 93 GLU A CA 1
ATOM 602 C C . GLU A 1 93 ? 8.457 5.863 -38.543 1.00 52.78 93 GLU A C 1
ATOM 603 O O . GLU A 1 93 ? 7.568 6.601 -38.141 1.00 51.37 93 GLU A O 1
ATOM 609 N N . LYS A 1 94 ? 8.413 4.539 -38.418 1.00 53.52 94 LYS A N 1
ATOM 610 C CA . LYS A 1 94 ? 7.280 3.827 -37.820 1.00 53.14 94 LYS A CA 1
ATOM 611 C C . LYS A 1 94 ? 7.033 4.222 -36.356 1.00 50.45 94 LYS A C 1
ATOM 612 O O . LYS A 1 94 ? 5.914 4.566 -35.981 1.00 48.76 94 LYS A O 1
ATOM 618 N N . TYR A 1 95 ? 8.089 4.176 -35.548 1.00 49.86 95 TYR A N 1
ATOM 619 C CA . TYR A 1 95 ? 8.024 4.561 -34.141 1.00 47.36 95 TYR A CA 1
ATOM 620 C C . TYR A 1 95 ? 8.879 5.789 -33.890 1.00 45.45 95 TYR A C 1
ATOM 621 O O . TYR A 1 95 ? 10.101 5.680 -33.736 1.00 46.07 95 TYR A O 1
ATOM 630 N N . ALA A 1 96 ? 8.245 6.956 -33.856 1.00 43.18 96 ALA A N 1
ATOM 631 C CA . ALA A 1 96 ? 8.979 8.205 -33.662 1.00 42.26 96 ALA A CA 1
ATOM 632 C C . ALA A 1 96 ? 9.813 8.185 -32.386 1.00 41.70 96 ALA A C 1
ATOM 633 O O . ALA A 1 96 ? 9.362 7.705 -31.334 1.00 40.81 96 ALA A O 1
ATOM 635 N N . THR A 1 97 ? 11.035 8.696 -32.498 1.00 41.50 97 THR A N 1
ATOM 636 C CA . THR A 1 97 ? 11.901 8.936 -31.347 1.00 40.07 97 THR A CA 1
ATOM 637 C C . THR A 1 97 ? 11.430 10.205 -30.610 1.00 38.14 97 THR A C 1
ATOM 638 O O . THR A 1 97 ? 10.691 11.028 -31.171 1.00 37.22 97 THR A O 1
ATOM 642 N N . GLN A 1 98 ? 11.867 10.365 -29.362 1.00 37.10 98 GLN A N 1
ATOM 643 C CA . GLN A 1 98 ? 11.542 11.539 -28.546 1.00 35.51 98 GLN A CA 1
ATOM 644 C C . GLN A 1 98 ? 11.754 12.928 -29.206 1.00 35.74 98 GLN A C 1
ATOM 645 O O . GLN A 1 98 ? 10.853 13.774 -29.113 1.00 35.57 98 GLN A O 1
ATOM 651 N N . PRO A 1 99 ? 12.921 13.183 -29.853 1.00 36.80 99 PRO A N 1
ATOM 652 C CA . PRO A 1 99 ? 13.081 14.519 -30.454 1.00 36.92 99 PRO A CA 1
ATOM 653 C C . PRO A 1 99 ? 12.054 14.832 -31.550 1.00 36.78 99 PRO A C 1
ATOM 654 O O . PRO A 1 99 ? 11.687 15.991 -31.723 1.00 36.44 99 PRO A O 1
ATOM 658 N N . GLU A 1 100 ? 11.604 13.814 -32.280 1.00 37.40 100 GLU A N 1
ATOM 659 C CA . GLU A 1 100 ? 10.608 14.009 -33.331 1.00 37.93 100 GLU A CA 1
ATOM 660 C C . GLU A 1 100 ? 9.216 14.257 -32.745 1.00 36.05 100 GLU A C 1
ATOM 661 O O . GLU A 1 100 ? 8.489 15.134 -33.215 1.00 35.29 100 GLU A O 1
ATOM 667 N N . ILE A 1 101 ? 8.860 13.501 -31.706 1.00 35.33 101 ILE A N 1
ATOM 668 C CA . ILE A 1 101 ? 7.578 13.693 -31.043 1.00 33.58 101 ILE A CA 1
ATOM 669 C C . ILE A 1 101 ? 7.572 15.066 -30.373 1.00 32.23 101 ILE A C 1
ATOM 670 O O . ILE A 1 101 ? 6.576 15.776 -30.438 1.00 31.31 101 ILE A O 1
ATOM 675 N N . LEU A 1 102 ? 8.687 15.446 -29.752 1.00 32.32 102 LEU A N 1
ATOM 676 C CA . LEU A 1 102 ? 8.805 16.797 -29.203 1.00 32.02 102 LEU A CA 1
ATOM 677 C C . LEU A 1 102 ? 8.592 17.874 -30.283 1.00 32.75 102 LEU A C 1
ATOM 678 O O . LEU A 1 102 ? 7.773 18.780 -30.109 1.00 33.01 102 LEU A O 1
ATOM 683 N N . ALA A 1 103 ? 9.310 17.758 -31.394 1.00 33.35 103 ALA A N 1
ATOM 684 C CA . ALA A 1 103 ? 9.175 18.709 -32.484 1.00 34.87 103 ALA A CA 1
ATOM 685 C C . ALA A 1 103 ? 7.705 18.793 -32.940 1.00 34.36 103 ALA A C 1
ATOM 686 O O . ALA A 1 103 ? 7.190 19.879 -33.209 1.00 34.79 103 ALA A O 1
ATOM 688 N N . TYR A 1 104 ? 7.039 17.642 -32.983 1.00 33.90 104 TYR A N 1
ATOM 689 C CA . TYR A 1 104 ? 5.637 17.550 -33.363 1.00 33.61 104 TYR A CA 1
ATOM 690 C C . TYR A 1 104 ? 4.755 18.337 -32.404 1.00 32.85 104 TYR A C 1
ATOM 691 O O . TYR A 1 104 ? 3.950 19.144 -32.842 1.00 33.12 104 TYR A O 1
ATOM 700 N N . LEU A 1 105 ? 4.927 18.126 -31.099 1.00 32.13 105 LEU A N 1
ATOM 701 C CA . LEU A 1 105 ? 4.102 18.815 -30.102 1.00 31.08 105 LEU A CA 1
ATOM 702 C C . LEU A 1 105 ? 4.376 20.323 -30.051 1.00 31.91 105 LEU A C 1
ATOM 703 O O . LEU A 1 105 ? 3.457 21.113 -29.820 1.00 31.78 105 LEU A O 1
ATOM 708 N N . GLU A 1 106 ? 5.637 20.705 -30.264 1.00 32.89 106 GLU A N 1
ATOM 709 C CA . GLU A 1 106 ? 6.029 22.106 -30.448 1.00 34.96 106 GLU A CA 1
ATOM 710 C C . GLU A 1 106 ? 5.365 22.732 -31.682 1.00 35.76 106 GLU A C 1
ATOM 711 O O . GLU A 1 106 ? 4.885 23.862 -31.636 1.00 35.96 106 GLU A O 1
ATOM 717 N N . HIS A 1 107 ? 5.347 21.990 -32.784 1.00 36.19 107 HIS A N 1
ATOM 718 C CA . HIS A 1 107 ? 4.662 22.446 -33.970 1.00 37.05 107 HIS A CA 1
ATOM 719 C C . HIS A 1 107 ? 3.200 22.683 -33.665 1.00 36.60 107 HIS A C 1
ATOM 720 O O . HIS A 1 107 ? 2.626 23.678 -34.121 1.00 37.06 107 HIS A O 1
ATOM 727 N N . VAL A 1 108 ? 2.604 21.783 -32.880 1.00 34.47 108 VAL A N 1
ATOM 728 C CA . VAL A 1 108 ? 1.196 21.879 -32.494 1.00 34.48 108 VAL A CA 1
ATOM 729 C C . VAL A 1 108 ? 0.912 23.124 -31.656 1.00 34.37 108 VAL A C 1
ATOM 730 O O . VAL A 1 108 ? -0.037 23.851 -31.933 1.00 35.20 108 VAL A O 1
ATOM 734 N N . ALA A 1 109 ? 1.731 23.378 -30.643 1.00 33.79 109 ALA A N 1
ATOM 735 C CA . ALA A 1 109 ? 1.593 24.612 -29.873 1.00 33.94 109 ALA A CA 1
ATOM 736 C C . ALA A 1 109 ? 1.800 25.865 -30.745 1.00 36.02 109 ALA A C 1
ATOM 737 O O . ALA A 1 109 ? 1.153 26.884 -30.503 1.00 35.43 109 ALA A O 1
ATOM 739 N N . ASP A 1 110 ? 2.702 25.782 -31.737 1.00 37.34 110 ASP A N 1
ATOM 740 C CA . ASP A 1 110 ? 2.916 26.863 -32.713 1.00 40.45 110 ASP A CA 1
ATOM 741 C C . ASP A 1 110 ? 1.662 27.143 -33.537 1.00 41.48 110 ASP A C 1
ATOM 742 O O . ASP A 1 110 ? 1.233 28.289 -33.660 1.00 41.42 110 ASP A O 1
ATOM 747 N N . ARG A 1 111 ? 1.100 26.079 -34.107 1.00 42.39 111 ARG A N 1
ATOM 748 C CA . ARG A 1 111 ? -0.015 26.174 -35.036 1.00 44.51 111 ARG A CA 1
ATOM 749 C C . ARG A 1 111 ? -1.289 26.687 -34.341 1.00 43.05 111 ARG A C 1
ATOM 750 O O . ARG A 1 111 ? -2.038 27.487 -34.907 1.00 43.69 111 ARG A O 1
ATOM 758 N N . PHE A 1 112 ? -1.508 26.250 -33.108 1.00 39.23 112 PHE A N 1
ATOM 759 C CA . PHE A 1 112 ? -2.734 26.605 -32.391 1.00 38.14 112 PHE A CA 1
ATOM 760 C C . PHE A 1 112 ? -2.550 27.682 -31.319 1.00 37.69 112 PHE A C 1
ATOM 761 O O . PHE A 1 112 ? -3.447 27.904 -30.507 1.00 37.26 112 PHE A O 1
ATOM 769 N N . ASP A 1 113 ? -1.390 28.353 -31.331 1.00 38.64 113 ASP A N 1
ATOM 770 C CA . ASP A 1 113 ? -1.092 29.461 -30.396 1.00 39.35 113 ASP A CA 1
ATOM 771 C C . ASP A 1 113 ? -1.428 29.132 -28.947 1.00 37.25 113 ASP A C 1
ATOM 772 O O . ASP A 1 113 ? -2.149 29.876 -28.270 1.00 36.92 113 ASP A O 1
ATOM 777 N N . LEU A 1 114 ? -0.911 28.006 -28.475 1.00 36.22 114 LEU A N 1
ATOM 778 C CA . LEU A 1 114 ? -1.230 27.513 -27.138 1.00 35.16 114 LEU A CA 1
ATOM 779 C C . LEU A 1 114 ? -0.358 28.122 -26.037 1.00 36.11 114 LEU A C 1
ATOM 780 O O . LEU A 1 114 ? -0.819 28.305 -24.905 1.00 36.71 114 LEU A O 1
ATOM 785 N N . ARG A 1 115 ? 0.886 28.455 -26.368 1.00 36.42 115 ARG A N 1
ATOM 786 C CA . ARG A 1 115 ? 1.860 28.862 -25.345 1.00 38.11 115 ARG A CA 1
ATOM 787 C C . ARG A 1 115 ? 1.463 30.108 -24.540 1.00 38.88 115 ARG A C 1
ATOM 788 O O . ARG A 1 115 ? 1.753 30.180 -23.357 1.00 40.03 115 ARG A O 1
ATOM 796 N N . ARG A 1 116 ? 0.782 31.067 -25.162 1.00 39.92 116 ARG A N 1
ATOM 797 C CA . ARG A 1 116 ? 0.372 32.290 -24.462 1.00 40.98 116 ARG A CA 1
ATOM 798 C C . ARG A 1 116 ? -0.524 32.029 -23.231 1.00 40.51 116 ARG A C 1
ATOM 799 O O . ARG A 1 116 ? -0.639 32.883 -22.351 1.00 41.65 116 ARG A O 1
ATOM 807 N N . ASP A 1 117 ? -1.172 30.867 -23.178 1.00 38.94 117 ASP A N 1
ATOM 808 C CA . ASP A 1 117 ? -2.052 30.553 -22.051 1.00 38.38 117 ASP A CA 1
ATOM 809 C C . ASP A 1 117 ? -1.392 29.601 -21.052 1.00 37.05 117 ASP A C 1
ATOM 810 O O . ASP A 1 117 ? -2.030 29.144 -20.099 1.00 36.85 117 ASP A O 1
ATOM 815 N N . ILE A 1 118 ? -0.108 29.327 -21.266 1.00 36.22 118 ILE A N 1
ATOM 816 C CA . ILE A 1 118 ? 0.641 28.450 -20.387 1.00 35.16 118 ILE A CA 1
ATOM 817 C C . ILE A 1 118 ? 1.642 29.291 -19.590 1.00 37.21 118 ILE A C 1
ATOM 818 O O . ILE A 1 118 ? 2.278 30.184 -20.147 1.00 38.09 118 ILE A O 1
ATOM 823 N N . ARG A 1 119 ? 1.749 29.038 -18.286 1.00 37.32 119 ARG A N 1
ATOM 824 C CA . ARG A 1 119 ? 2.852 29.589 -17.500 1.00 39.62 119 ARG A CA 1
ATOM 825 C C . ARG A 1 119 ? 3.801 28.451 -17.153 1.00 38.22 119 ARG A C 1
ATOM 826 O O . ARG A 1 119 ? 3.415 27.509 -16.456 1.00 36.75 119 ARG A O 1
ATOM 834 N N . PHE A 1 120 ? 5.016 28.533 -17.698 1.00 38.24 120 PHE A N 1
ATOM 835 C CA . PHE A 1 120 ? 6.059 27.504 -17.565 1.00 37.52 120 PHE A CA 1
ATOM 836 C C . PHE A 1 120 ? 6.897 27.704 -16.292 1.00 38.80 120 PHE A C 1
ATOM 837 O O . PHE A 1 120 ? 6.805 28.743 -15.639 1.00 39.45 120 PHE A O 1
ATOM 845 N N . ASP A 1 121 ? 7.730 26.714 -15.963 1.00 39.66 121 ASP A N 1
ATOM 846 C CA . ASP A 1 121 ? 8.547 26.715 -14.732 1.00 41.79 121 ASP A CA 1
ATOM 847 C C . ASP A 1 121 ? 7.684 27.003 -13.506 1.00 41.11 121 ASP A C 1
ATOM 848 O O . ASP A 1 121 ? 8.097 27.685 -12.588 1.00 43.21 121 ASP A O 1
ATOM 853 N N . THR A 1 122 ? 6.472 26.472 -13.520 1.00 39.69 122 THR A N 1
ATOM 854 C CA . THR A 1 122 ? 5.478 26.780 -12.511 1.00 39.74 122 THR A CA 1
ATOM 855 C C . THR A 1 122 ? 4.789 25.477 -12.110 1.00 38.69 122 THR A C 1
ATOM 856 O O . THR A 1 122 ? 4.066 24.866 -12.906 1.00 37.05 122 THR A O 1
ATOM 860 N N . ARG A 1 123 ? 5.026 25.062 -10.875 1.00 40.22 123 ARG A N 1
ATOM 861 C CA . ARG A 1 123 ? 4.465 23.828 -10.331 1.00 39.80 123 ARG A CA 1
ATOM 862 C C . ARG A 1 123 ? 3.231 24.182 -9.519 1.00 38.91 123 ARG A C 1
ATOM 863 O O . ARG A 1 123 ? 3.294 25.010 -8.605 1.00 40.44 123 ARG A O 1
ATOM 871 N N . VAL A 1 124 ? 2.096 23.589 -9.878 1.00 37.01 124 VAL A N 1
ATOM 872 C CA . VAL A 1 124 ? 0.875 23.733 -9.077 1.00 36.08 124 VAL A CA 1
ATOM 873 C C . VAL A 1 124 ? 1.091 22.952 -7.788 1.00 36.56 124 VAL A C 1
ATOM 874 O O . VAL A 1 124 ? 1.499 21.793 -7.832 1.00 36.54 124 VAL A O 1
ATOM 878 N N . THR A 1 125 ? 0.822 23.585 -6.652 1.00 37.59 125 THR A N 1
ATOM 879 C CA . THR A 1 125 ? 1.031 22.955 -5.353 1.00 39.06 125 THR A CA 1
ATOM 880 C C . THR A 1 125 ? -0.287 22.556 -4.689 1.00 40.28 125 THR A C 1
ATOM 881 O O . THR A 1 125 ? -0.420 21.440 -4.162 1.00 41.98 125 THR A O 1
ATOM 885 N N . SER A 1 126 ? -1.267 23.455 -4.715 1.00 39.96 126 SER A N 1
ATOM 886 C CA . SER A 1 126 ? -2.567 23.147 -4.128 1.00 39.61 126 SER A CA 1
ATOM 887 C C . SER A 1 126 ? -3.754 23.665 -4.936 1.00 38.32 126 SER A C 1
ATOM 888 O O . SER A 1 126 ? -3.632 24.581 -5.750 1.00 38.24 126 SER A O 1
ATOM 891 N N . ALA A 1 127 ? -4.900 23.045 -4.697 1.00 38.26 127 ALA A N 1
ATOM 892 C CA . ALA A 1 127 ? -6.167 23.446 -5.273 1.00 36.93 127 ALA A CA 1
ATOM 893 C C . ALA A 1 127 ? -7.191 23.235 -4.177 1.00 38.40 127 ALA A C 1
ATOM 894 O O . ALA A 1 127 ? -7.297 22.123 -3.633 1.00 37.83 127 ALA A O 1
ATOM 896 N N . VAL A 1 128 ? -7.905 24.311 -3.824 1.00 39.45 128 VAL A N 1
ATOM 897 C CA . VAL A 1 128 ? -8.881 24.290 -2.732 1.00 39.88 128 VAL A CA 1
ATOM 898 C C . VAL A 1 128 ? -10.271 24.666 -3.246 1.00 40.48 128 VAL A C 1
ATOM 899 O O . VAL A 1 128 ? -10.468 25.720 -3.857 1.00 40.49 128 VAL A O 1
ATOM 903 N N . LEU A 1 129 ? -11.224 23.775 -3.003 1.00 40.80 129 LEU A N 1
ATOM 904 C CA . LEU A 1 129 ? -12.605 23.983 -3.386 1.00 41.09 129 LEU A CA 1
ATOM 905 C C . LEU A 1 129 ? -13.275 24.967 -2.453 1.00 43.41 129 LEU A C 1
ATOM 906 O O . LEU A 1 129 ? -13.239 24.807 -1.235 1.00 45.54 129 LEU A O 1
ATOM 911 N N . ASP A 1 130 ? -13.876 25.993 -3.036 1.00 45.02 130 ASP A N 1
ATOM 912 C CA . ASP A 1 130 ? -14.809 26.847 -2.326 1.00 48.34 130 ASP A CA 1
ATOM 913 C C . ASP A 1 130 ? -16.194 26.277 -2.632 1.00 48.12 130 ASP A C 1
ATOM 914 O O . ASP A 1 130 ? -16.636 26.313 -3.782 1.00 47.00 130 ASP A O 1
ATOM 919 N N . GLU A 1 131 ? -16.854 25.734 -1.607 1.00 49.63 131 GLU A N 1
ATOM 920 C CA . GLU A 1 131 ? -18.112 24.984 -1.777 1.00 50.47 131 GLU A CA 1
ATOM 921 C C . GLU A 1 131 ? -19.341 25.865 -2.008 1.00 52.77 131 GLU A C 1
ATOM 922 O O . GLU A 1 131 ? -20.340 25.405 -2.573 1.00 54.20 131 GLU A O 1
ATOM 928 N N . GLU A 1 132 ? -19.297 27.108 -1.539 1.00 54.51 132 GLU A N 1
ATOM 929 C CA . GLU A 1 132 ? -20.394 28.040 -1.804 1.00 56.52 132 GLU A CA 1
ATOM 930 C C . GLU A 1 132 ? -20.366 28.440 -3.281 1.00 55.49 132 GLU A C 1
ATOM 931 O O . GLU A 1 132 ? -21.391 28.386 -3.963 1.00 56.40 132 GLU A O 1
ATOM 933 N N . GLY A 1 133 ? -19.182 28.794 -3.778 1.00 53.77 133 GLY A N 1
ATOM 934 C CA . GLY A 1 133 ? -19.032 29.265 -5.163 1.00 52.84 133 GLY A CA 1
ATOM 935 C C . GLY A 1 133 ? -18.845 28.204 -6.239 1.00 49.39 133 GLY A C 1
ATOM 936 O O . GLY A 1 133 ? -19.025 28.489 -7.414 1.00 48.64 133 GLY A O 1
ATOM 937 N N . LEU A 1 134 ? -18.493 26.985 -5.830 1.00 48.53 134 LEU A N 1
ATOM 938 C CA . LEU A 1 134 ? -18.103 25.889 -6.739 1.00 46.03 134 LEU A CA 1
ATOM 939 C C . LEU A 1 134 ? -16.949 26.274 -7.681 1.00 44.97 134 LEU A C 1
ATOM 940 O O . LEU A 1 134 ? -16.965 25.978 -8.887 1.00 45.65 134 LEU A O 1
ATOM 945 N N . ARG A 1 135 ? -15.959 26.944 -7.097 1.00 43.92 135 ARG A N 1
ATOM 946 C CA . ARG A 1 135 ? -14.729 27.312 -7.774 1.00 42.13 135 ARG A CA 1
ATOM 947 C C . ARG A 1 135 ? -13.532 26.693 -7.044 1.00 40.77 135 ARG A C 1
ATOM 948 O O . ARG A 1 135 ? -13.584 26.424 -5.833 1.00 40.39 135 ARG A O 1
ATOM 956 N N . TRP A 1 136 ? -12.470 26.460 -7.807 1.00 38.09 136 TRP A N 1
ATOM 957 C CA . TRP A 1 136 ? -11.193 25.990 -7.286 1.00 37.41 136 TRP A CA 1
ATOM 958 C C . TRP A 1 136 ? -10.204 27.109 -7.285 1.00 37.41 136 TRP A C 1
ATOM 959 O O . TRP A 1 136 ? -10.011 27.770 -8.303 1.00 37.46 136 TRP A O 1
ATOM 970 N N . THR A 1 137 ? -9.600 27.355 -6.129 1.00 38.10 137 THR A N 1
ATOM 971 C CA . THR A 1 137 ? -8.493 28.286 -6.014 1.00 38.16 137 THR A CA 1
ATOM 972 C C . THR A 1 137 ? -7.218 27.462 -6.150 1.00 37.35 137 THR A C 1
ATOM 973 O O . THR A 1 137 ? -6.952 26.573 -5.327 1.00 37.59 137 THR A O 1
ATOM 977 N N . VAL A 1 138 ? -6.454 27.757 -7.198 1.00 36.25 138 VAL A N 1
ATOM 978 C CA . VAL A 1 138 ? -5.250 27.015 -7.553 1.00 35.55 138 VAL A CA 1
ATOM 979 C C . VAL A 1 138 ? -4.014 27.842 -7.210 1.00 37.40 138 VAL A C 1
ATOM 980 O O . VAL A 1 138 ? -3.912 29.009 -7.588 1.00 38.48 138 VAL A O 1
ATOM 984 N N . ARG A 1 139 ? -3.083 27.234 -6.484 1.00 38.41 139 ARG A N 1
ATOM 985 C CA . ARG A 1 139 ? -1.872 27.925 -6.052 1.00 40.77 139 ARG A CA 1
ATOM 986 C C . ARG A 1 139 ? -0.608 27.259 -6.588 1.00 40.69 139 ARG A C 1
ATOM 987 O O . ARG A 1 139 ? -0.611 26.087 -6.965 1.00 39.00 139 ARG A O 1
ATOM 995 N N . THR A 1 140 ? 0.472 28.026 -6.601 1.00 42.06 140 THR A N 1
ATOM 996 C CA . THR A 1 140 ? 1.647 27.708 -7.383 1.00 41.68 140 THR A CA 1
ATOM 997 C C . THR A 1 140 ? 2.910 28.006 -6.564 1.00 44.20 140 THR A C 1
ATOM 998 O O . THR A 1 140 ? 2.872 28.805 -5.625 1.00 45.55 140 THR A O 1
ATOM 1002 N N . ASP A 1 141 ? 4.021 27.357 -6.913 1.00 44.20 141 ASP A N 1
ATOM 1003 C CA . ASP A 1 141 ? 5.305 27.640 -6.272 1.00 46.76 141 ASP A CA 1
ATOM 1004 C C . ASP A 1 141 ? 5.926 28.972 -6.711 1.00 48.54 141 ASP A C 1
ATOM 1005 O O . ASP A 1 141 ? 6.914 29.414 -6.136 1.00 50.90 141 ASP A O 1
ATOM 1010 N N . ARG A 1 142 ? 5.342 29.609 -7.720 1.00 47.98 142 ARG A N 1
ATOM 1011 C CA . ARG A 1 142 ? 5.778 30.930 -8.159 1.00 50.09 142 ARG A CA 1
ATOM 1012 C C . ARG A 1 142 ? 4.840 32.011 -7.636 1.00 51.26 142 ARG A C 1
ATOM 1013 O O . ARG A 1 142 ? 4.847 33.134 -8.130 1.00 52.57 142 ARG A O 1
ATOM 1021 N N . GLY A 1 143 ? 4.018 31.668 -6.649 1.00 51.76 143 GLY A N 1
ATOM 1022 C CA . GLY A 1 143 ? 3.128 32.644 -6.006 1.00 53.55 143 GLY A CA 1
ATOM 1023 C C . GLY A 1 143 ? 1.848 33.011 -6.749 1.00 53.28 143 GLY A C 1
ATOM 1024 O O . GLY A 1 143 ? 1.203 34.002 -6.403 1.00 55.34 143 GLY A O 1
ATOM 1025 N N . ASP A 1 144 ? 1.477 32.227 -7.764 1.00 50.29 144 ASP A N 1
ATOM 1026 C CA . ASP A 1 144 ? 0.215 32.425 -8.491 1.00 49.56 144 ASP A CA 1
ATOM 1027 C C . ASP A 1 144 ? -0.985 32.011 -7.653 1.00 49.18 144 ASP A C 1
ATOM 1028 O O . ASP A 1 144 ? -0.942 31.020 -6.927 1.00 48.59 144 ASP A O 1
ATOM 1033 N N . GLU A 1 145 ? -2.064 32.772 -7.777 1.00 49.05 145 GLU A N 1
ATOM 1034 C CA . GLU A 1 145 ? -3.309 32.448 -7.117 1.00 47.90 145 GLU A CA 1
ATOM 1035 C C . GLU A 1 145 ? -4.435 32.737 -8.093 1.00 46.60 145 GLU A C 1
ATOM 1036 O O . GLU A 1 145 ? -4.742 33.896 -8.391 1.00 47.75 145 GLU A O 1
ATOM 1042 N N . VAL A 1 146 ? -5.031 31.674 -8.614 1.00 43.86 146 VAL A N 1
ATOM 1043 C CA . VAL A 1 146 ? -6.052 31.811 -9.629 1.00 42.83 146 VAL A CA 1
ATOM 1044 C C . VAL A 1 146 ? -7.322 31.084 -9.220 1.00 42.23 146 VAL A C 1
ATOM 1045 O O . VAL A 1 146 ? -7.272 30.111 -8.476 1.00 41.73 146 VAL A O 1
ATOM 1049 N N . SER A 1 147 ? -8.456 31.571 -9.706 1.00 42.51 147 SER A N 1
ATOM 1050 C CA . SER A 1 147 ? -9.743 30.970 -9.408 1.00 42.09 147 SER A CA 1
ATOM 1051 C C . SER A 1 147 ? -10.310 30.366 -10.690 1.00 40.58 147 SER A C 1
ATOM 1052 O O . SER A 1 147 ? -10.470 31.061 -11.692 1.00 40.85 147 SER A O 1
ATOM 1055 N N . ALA A 1 148 ? -10.585 29.066 -10.659 1.00 38.89 148 ALA A N 1
ATOM 1056 C CA . ALA A 1 148 ? -11.113 28.352 -11.820 1.00 37.46 148 ALA A CA 1
ATOM 1057 C C . ALA A 1 148 ? -12.496 27.796 -11.541 1.00 37.27 148 ALA A C 1
ATOM 1058 O O . ALA A 1 148 ? -12.732 27.271 -10.463 1.00 38.44 148 ALA A O 1
ATOM 1060 N N . ARG A 1 149 ? -13.398 27.878 -12.510 1.00 37.65 149 ARG A N 1
ATOM 1061 C CA . ARG A 1 149 ? -14.660 27.137 -12.431 1.00 39.36 149 ARG A CA 1
ATOM 1062 C C . ARG A 1 149 ? -14.418 25.629 -12.474 1.00 36.93 149 ARG A C 1
ATOM 1063 O O . ARG A 1 149 ? -15.039 24.863 -11.728 1.00 37.44 149 ARG A O 1
ATOM 1071 N N . PHE A 1 150 ? -13.505 25.223 -13.348 1.00 34.82 150 PHE A N 1
ATOM 1072 C CA . PHE A 1 150 ? -13.171 23.820 -13.555 1.00 33.66 150 PHE A CA 1
ATOM 1073 C C . PHE A 1 150 ? -11.673 23.595 -13.424 1.00 32.77 150 PHE A C 1
ATOM 1074 O O . PHE A 1 150 ? -10.868 24.364 -13.968 1.00 33.42 150 PHE A O 1
ATOM 1082 N N . LEU A 1 151 ? -11.303 22.555 -12.684 1.00 31.51 151 LEU A N 1
ATOM 1083 C CA . LEU A 1 151 ? -9.907 22.169 -12.584 1.00 30.39 151 LEU A CA 1
ATOM 1084 C C . LEU A 1 151 ? -9.707 20.876 -13.341 1.00 30.32 151 LEU A C 1
ATOM 1085 O O . LEU A 1 151 ? -10.330 19.857 -13.035 1.00 30.66 151 LEU A O 1
ATOM 1090 N N . VAL A 1 152 ? -8.848 20.939 -14.353 1.00 30.68 152 VAL A N 1
ATOM 1091 C CA . VAL A 1 152 ? -8.534 19.786 -15.183 1.00 30.40 152 VAL A CA 1
ATOM 1092 C C . VAL A 1 152 ? -7.066 19.423 -14.976 1.00 30.29 152 VAL A C 1
ATOM 1093 O O . VAL A 1 152 ? -6.178 20.205 -15.291 1.00 30.95 152 VAL A O 1
ATOM 1097 N N . VAL A 1 153 ? -6.819 18.242 -14.419 1.00 30.60 153 VAL A N 1
ATOM 1098 C CA . VAL A 1 153 ? -5.458 17.794 -14.194 1.00 31.02 153 VAL A CA 1
ATOM 1099 C C . VAL A 1 153 ? -5.055 16.872 -15.333 1.00 31.61 153 VAL A C 1
ATOM 1100 O O . VAL A 1 153 ? -5.689 15.834 -15.548 1.00 32.19 153 VAL A O 1
ATOM 1104 N N . ALA A 1 154 ? -4.026 17.287 -16.075 1.00 31.53 154 ALA A N 1
ATOM 1105 C CA . ALA A 1 154 ? -3.486 16.542 -17.217 1.00 31.78 154 ALA A CA 1
ATOM 1106 C C . ALA A 1 154 ? -2.012 16.264 -16.899 1.00 32.39 154 ALA A C 1
ATOM 1107 O O . ALA A 1 154 ? -1.099 16.547 -17.698 1.00 32.22 154 ALA A O 1
ATOM 1109 N N . ALA A 1 155 ? -1.784 15.726 -15.710 1.00 32.28 155 ALA A N 1
ATOM 1110 C CA . ALA A 1 155 ? -0.424 15.647 -15.177 1.00 32.84 155 ALA A CA 1
ATOM 1111 C C . ALA A 1 155 ? 0.328 14.422 -15.677 1.00 32.17 155 ALA A C 1
ATOM 1112 O O . ALA A 1 155 ? 1.474 14.234 -15.331 1.00 33.35 155 ALA A O 1
ATOM 1114 N N . GLY A 1 156 ? -0.309 13.599 -16.504 1.00 32.00 156 GLY A N 1
ATOM 1115 C CA . GLY A 1 156 ? 0.384 12.444 -17.083 1.00 33.41 156 GLY A CA 1
ATOM 1116 C C . GLY A 1 156 ? 0.363 11.219 -16.195 1.00 34.81 156 GLY A C 1
ATOM 1117 O O . GLY A 1 156 ? 0.158 11.323 -14.993 1.00 33.76 156 GLY A O 1
ATOM 1118 N N . PRO A 1 157 ? 0.541 10.037 -16.792 1.00 36.89 157 PRO A N 1
ATOM 1119 C CA . PRO A 1 157 ? 0.418 8.799 -16.023 1.00 38.24 157 PRO A CA 1
ATOM 1120 C C . PRO A 1 157 ? 1.754 8.273 -15.515 1.00 39.74 157 PRO A C 1
ATOM 1121 O O . PRO A 1 157 ? 1.779 7.343 -14.717 1.00 41.60 157 PRO A O 1
ATOM 1125 N N . LEU A 1 158 ? 2.854 8.854 -15.977 1.00 40.63 158 LEU A N 1
ATOM 1126 C CA . LEU A 1 158 ? 4.180 8.358 -15.639 1.00 43.88 158 LEU A CA 1
ATOM 1127 C C . LEU A 1 158 ? 5.004 9.424 -14.945 1.00 44.43 158 LEU A C 1
ATOM 1128 O O . LEU A 1 158 ? 5.204 10.507 -15.479 1.00 48.21 158 LEU A O 1
ATOM 1133 N N . SER A 1 159 ? 5.491 9.112 -13.758 1.00 45.51 159 SER A N 1
ATOM 1134 C CA . SER A 1 159 ? 6.409 10.000 -13.060 1.00 47.01 159 SER A CA 1
ATOM 1135 C C . SER A 1 159 ? 7.682 9.226 -12.699 1.00 47.63 159 SER A C 1
ATOM 1136 O O . SER A 1 159 ? 7.646 8.010 -12.543 1.00 47.15 159 SER A O 1
ATOM 1139 N N . ASN A 1 160 ? 8.802 9.933 -12.584 1.00 48.53 160 ASN A N 1
ATOM 1140 C CA . ASN A 1 160 ? 10.088 9.299 -12.270 1.00 49.16 160 ASN A CA 1
ATOM 1141 C C . ASN A 1 160 ? 10.119 8.559 -10.955 1.00 50.83 160 ASN A C 1
ATOM 1142 O O . ASN A 1 160 ? 9.797 9.128 -9.919 1.00 51.98 160 ASN A O 1
ATOM 1147 N N . ALA A 1 161 ? 10.504 7.285 -11.008 1.00 52.53 161 ALA A N 1
ATOM 1148 C CA . ALA A 1 161 ? 10.736 6.512 -9.795 1.00 55.50 161 ALA A CA 1
ATOM 1149 C C . ALA A 1 161 ? 11.937 7.135 -9.094 1.00 58.57 161 ALA A C 1
ATOM 1150 O O . ALA A 1 161 ? 12.795 7.756 -9.738 1.00 56.95 161 ALA A O 1
ATOM 1152 N N . ASN A 1 162 ? 11.986 6.990 -7.777 1.00 63.98 162 ASN A N 1
ATOM 1153 C CA . ASN A 1 162 ? 13.065 7.589 -7.002 1.00 69.25 162 ASN A CA 1
ATOM 1154 C C . ASN A 1 162 ? 14.447 7.101 -7.421 1.00 67.86 162 ASN A C 1
ATOM 1155 O O . ASN A 1 162 ? 14.629 5.924 -7.744 1.00 65.96 162 ASN A O 1
ATOM 1160 N N . THR A 1 163 ? 15.399 8.032 -7.457 1.00 70.04 163 THR A N 1
ATOM 1161 C CA . THR A 1 163 ? 16.809 7.696 -7.658 1.00 72.23 163 THR A CA 1
ATOM 1162 C C . THR A 1 163 ? 17.248 6.854 -6.453 1.00 74.38 163 THR A C 1
ATOM 1163 O O . THR A 1 163 ? 17.143 7.308 -5.310 1.00 74.18 163 THR A O 1
ATOM 1167 N N . PRO A 1 164 ? 17.724 5.619 -6.703 1.00 75.93 164 PRO A N 1
ATOM 1168 C CA . PRO A 1 164 ? 18.048 4.734 -5.582 1.00 76.53 164 PRO A CA 1
ATOM 1169 C C . PRO A 1 164 ? 19.297 5.191 -4.814 1.00 76.50 164 PRO A C 1
ATOM 1170 O O . PRO A 1 164 ? 20.308 5.549 -5.422 1.00 73.02 164 PRO A O 1
ATOM 1174 N N . ALA A 1 165 ? 19.203 5.188 -3.485 1.00 78.15 165 ALA A N 1
ATOM 1175 C CA . ALA A 1 165 ? 20.278 5.677 -2.624 1.00 78.07 165 ALA A CA 1
ATOM 1176 C C . ALA A 1 165 ? 21.444 4.694 -2.566 1.00 76.44 165 ALA A C 1
ATOM 1177 O O . ALA A 1 165 ? 21.331 3.609 -1.985 1.00 81.79 165 ALA A O 1
ATOM 1179 N N . PHE A 1 166 ? 22.564 5.081 -3.166 1.00 70.33 166 PHE A N 1
ATOM 1180 C CA . PHE A 1 166 ? 23.765 4.262 -3.131 1.00 68.00 166 PHE A CA 1
ATOM 1181 C C . PHE A 1 166 ? 24.780 4.849 -2.167 1.00 69.64 166 PHE A C 1
ATOM 1182 O O . PHE A 1 166 ? 25.014 6.059 -2.157 1.00 69.84 166 PHE A O 1
ATOM 1190 N N . ASP A 1 167 ? 25.382 3.986 -1.357 1.00 70.36 167 ASP A N 1
ATOM 1191 C CA . ASP A 1 167 ? 26.428 4.414 -0.446 1.00 72.24 167 ASP A CA 1
ATOM 1192 C C . ASP A 1 167 ? 27.636 4.899 -1.240 1.00 69.41 167 ASP A C 1
ATOM 1193 O O . ASP A 1 167 ? 28.031 4.275 -2.233 1.00 64.72 167 ASP A O 1
ATOM 1198 N N . GLY A 1 168 ? 28.195 6.028 -0.804 1.00 69.28 168 GLY A N 1
ATOM 1199 C CA . GLY A 1 168 ? 29.387 6.606 -1.416 1.00 68.36 168 GLY A CA 1
ATOM 1200 C C . GLY A 1 168 ? 29.258 7.071 -2.861 1.00 64.62 168 GLY A C 1
ATOM 1201 O O . GLY A 1 168 ? 30.265 7.213 -3.552 1.00 63.27 168 GLY A O 1
ATOM 1202 N N . LEU A 1 169 ? 28.031 7.307 -3.322 1.00 62.73 169 LEU A N 1
ATOM 1203 C CA . LEU A 1 169 ? 27.816 7.841 -4.670 1.00 61.66 169 LEU A CA 1
ATOM 1204 C C . LEU A 1 169 ? 28.442 9.230 -4.778 1.00 62.66 169 LEU A C 1
ATOM 1205 O O . LEU A 1 169 ? 28.931 9.618 -5.838 1.00 62.07 169 LEU A O 1
ATOM 1210 N N . ASP A 1 170 ? 28.434 9.950 -3.657 1.00 66.08 170 ASP A N 1
ATOM 1211 C CA . ASP A 1 170 ? 28.999 11.296 -3.553 1.00 68.21 170 ASP A CA 1
ATOM 1212 C C . ASP A 1 170 ? 30.536 11.328 -3.602 1.00 68.02 170 ASP A C 1
ATOM 1213 O O . ASP A 1 170 ? 31.130 12.405 -3.646 1.00 68.78 170 ASP A O 1
ATOM 1218 N N . ARG A 1 171 ? 31.167 10.154 -3.606 1.00 66.54 171 ARG A N 1
ATOM 1219 C CA . ARG A 1 171 ? 32.629 10.051 -3.612 1.00 66.89 171 ARG A CA 1
ATOM 1220 C C . ARG A 1 171 ? 33.186 9.740 -5.000 1.00 63.70 171 ARG A C 1
ATOM 1221 O O . ARG A 1 171 ? 34.377 9.955 -5.263 1.00 65.09 171 ARG A O 1
ATOM 1223 N N . PHE A 1 172 ? 32.322 9.230 -5.876 1.00 58.82 172 PHE A N 1
ATOM 1224 C CA . PHE A 1 172 ? 32.692 8.882 -7.248 1.00 56.35 172 PHE A CA 1
ATOM 1225 C C . PHE A 1 172 ? 33.167 10.125 -8.010 1.00 56.37 172 PHE A C 1
ATOM 1226 O O . PHE A 1 172 ? 32.456 11.127 -8.081 1.00 56.26 172 PHE A O 1
ATOM 1234 N N . THR A 1 173 ? 34.383 10.061 -8.550 1.00 57.83 173 THR A N 1
ATOM 1235 C CA . THR A 1 173 ? 35.000 11.212 -9.229 1.00 58.62 173 THR A CA 1
ATOM 1236 C C . THR A 1 173 ? 34.506 11.406 -10.669 1.00 56.66 173 THR A C 1
ATOM 1237 O O . THR A 1 173 ? 34.567 12.520 -11.208 1.00 57.05 173 THR A O 1
ATOM 1241 N N . GLY A 1 174 ? 34.018 10.328 -11.283 1.00 54.31 174 GLY A N 1
ATOM 1242 C CA . GLY A 1 174 ? 33.555 10.363 -12.672 1.00 52.18 174 GLY A CA 1
ATOM 1243 C C . GLY A 1 174 ? 32.198 11.026 -12.848 1.00 50.37 174 GLY A C 1
ATOM 1244 O O . GLY A 1 174 ? 31.711 11.719 -11.952 1.00 50.38 174 GLY A O 1
ATOM 1245 N N . ASP A 1 175 ? 31.588 10.804 -14.008 1.00 49.89 175 ASP A N 1
ATOM 1246 C CA . ASP A 1 175 ? 30.311 11.437 -14.345 1.00 49.79 175 ASP A CA 1
ATOM 1247 C C . ASP A 1 175 ? 29.122 10.575 -13.968 1.00 46.74 175 ASP A C 1
ATOM 1248 O O . ASP A 1 175 ? 29.109 9.370 -14.230 1.00 45.99 175 ASP A O 1
ATOM 1253 N N . ILE A 1 176 ? 28.134 11.207 -13.343 1.00 45.18 176 ILE A N 1
ATOM 1254 C CA . ILE A 1 176 ? 26.870 10.564 -13.020 1.00 44.16 176 ILE A CA 1
ATOM 1255 C C . ILE A 1 176 ? 25.788 11.211 -13.867 1.00 43.60 176 ILE A C 1
ATOM 1256 O O . ILE A 1 176 ? 25.558 12.416 -13.778 1.00 45.90 176 ILE A O 1
ATOM 1261 N N . VAL A 1 177 ? 25.140 10.415 -14.705 1.00 42.12 177 VAL A N 1
ATOM 1262 C CA . VAL A 1 177 ? 24.125 10.937 -15.616 1.00 41.13 177 VAL A CA 1
ATOM 1263 C C . VAL A 1 177 ? 22.802 10.191 -15.428 1.00 39.09 177 VAL A C 1
ATOM 1264 O O . VAL A 1 177 ? 22.779 8.968 -15.342 1.00 37.98 177 VAL A O 1
ATOM 1268 N N . HIS A 1 178 ? 21.709 10.940 -15.336 1.00 37.90 178 HIS A N 1
ATOM 1269 C CA . HIS A 1 178 ? 20.395 10.357 -15.079 1.00 37.48 178 HIS A CA 1
ATOM 1270 C C . HIS A 1 178 ? 19.557 10.405 -16.322 1.00 35.59 178 HIS A C 1
ATOM 1271 O O . HIS A 1 178 ? 19.456 11.452 -16.956 1.00 35.56 178 HIS A O 1
ATOM 1278 N N . THR A 1 179 ? 18.954 9.275 -16.693 1.00 34.20 179 THR A N 1
ATOM 1279 C CA . THR A 1 179 ? 18.120 9.210 -17.896 1.00 33.83 179 THR A CA 1
ATOM 1280 C C . THR A 1 179 ? 16.910 10.135 -17.814 1.00 34.36 179 THR A C 1
ATOM 1281 O O . THR A 1 179 ? 16.374 10.558 -18.842 1.00 34.68 179 THR A O 1
ATOM 1285 N N . ALA A 1 180 ? 16.493 10.442 -16.587 1.00 34.58 180 ALA A N 1
ATOM 1286 C CA . ALA A 1 180 ? 15.387 11.353 -16.327 1.00 35.09 180 ALA A CA 1
ATOM 1287 C C . ALA A 1 180 ? 15.752 12.830 -16.502 1.00 36.17 180 ALA A C 1
ATOM 1288 O O . ALA A 1 180 ? 14.859 13.684 -16.589 1.00 34.98 180 ALA A O 1
ATOM 1290 N N . ARG A 1 181 ? 17.051 13.134 -16.514 1.00 36.80 181 ARG A N 1
ATOM 1291 C CA . ARG A 1 181 ? 17.523 14.515 -16.672 1.00 38.16 181 ARG A CA 1
ATOM 1292 C C . ARG A 1 181 ? 18.727 14.506 -17.592 1.00 36.01 181 ARG A C 1
ATOM 1293 O O . ARG A 1 181 ? 19.827 14.921 -17.210 1.00 34.93 181 ARG A O 1
ATOM 1301 N N . TRP A 1 182 ? 18.507 14.023 -18.810 1.00 33.63 182 TRP A N 1
ATOM 1302 C CA . TRP A 1 182 ? 19.588 13.860 -19.755 1.00 33.65 182 TRP A CA 1
ATOM 1303 C C . TRP A 1 182 ? 20.040 15.215 -20.231 1.00 35.36 182 TRP A C 1
ATOM 1304 O O . TRP A 1 182 ? 19.201 16.077 -20.497 1.00 35.79 182 TRP A O 1
ATOM 1315 N N . PRO A 1 183 ? 21.370 15.438 -20.312 1.00 35.68 183 PRO A N 1
ATOM 1316 C CA . PRO A 1 183 ? 21.907 16.716 -20.817 1.00 38.02 183 PRO A CA 1
ATOM 1317 C C . PRO A 1 183 ? 21.374 17.051 -22.204 1.00 39.03 183 PRO A C 1
ATOM 1318 O O . PRO A 1 183 ? 21.423 16.219 -23.118 1.00 38.43 183 PRO A O 1
ATOM 1322 N N . HIS A 1 184 ? 20.875 18.267 -22.360 1.00 41.66 184 HIS A N 1
ATOM 1323 C CA . HIS A 1 184 ? 20.288 18.685 -23.632 1.00 43.53 184 HIS A CA 1
ATOM 1324 C C . HIS A 1 184 ? 21.256 18.590 -24.798 1.00 43.87 184 HIS A C 1
ATOM 1325 O O . HIS A 1 184 ? 20.847 18.288 -25.921 1.00 43.87 184 HIS A O 1
ATOM 1332 N N . ASP A 1 185 ? 22.545 18.802 -24.541 1.00 44.29 185 ASP A N 1
ATOM 1333 C CA . ASP A 1 185 ? 23.558 18.696 -25.597 1.00 45.33 185 ASP A CA 1
ATOM 1334 C C . ASP A 1 185 ? 24.270 17.339 -25.654 1.00 42.88 185 ASP A C 1
ATOM 1335 O O . ASP A 1 185 ? 25.314 17.203 -26.297 1.00 43.79 185 ASP A O 1
ATOM 1340 N N . GLY A 1 186 ? 23.693 16.339 -24.989 1.00 39.32 186 GLY A N 1
ATOM 1341 C CA . GLY A 1 186 ? 24.202 14.969 -25.045 1.00 37.28 186 GLY A CA 1
ATOM 1342 C C . GLY A 1 186 ? 25.463 14.695 -24.243 1.00 36.68 186 GLY A C 1
ATOM 1343 O O . GLY A 1 186 ? 26.076 15.602 -23.690 1.00 38.08 186 GLY A O 1
ATOM 1344 N N . VAL A 1 187 ? 25.839 13.425 -24.185 1.00 35.46 187 VAL A N 1
ATOM 1345 C CA . VAL A 1 187 ? 27.005 12.974 -23.447 1.00 35.89 187 VAL A CA 1
ATOM 1346 C C . VAL A 1 187 ? 27.848 12.129 -24.396 1.00 36.64 187 VAL A C 1
ATOM 1347 O O . VAL A 1 187 ? 27.338 11.149 -24.959 1.00 35.88 187 VAL A O 1
ATOM 1351 N N . ASP A 1 188 ? 29.121 12.501 -24.583 1.00 37.16 188 ASP A N 1
ATOM 1352 C CA . ASP A 1 188 ? 30.025 11.681 -25.386 1.00 38.38 188 ASP A CA 1
ATOM 1353 C C . ASP A 1 188 ? 30.429 10.449 -24.564 1.00 38.70 188 ASP A C 1
ATOM 1354 O O . ASP A 1 188 ? 30.923 10.584 -23.441 1.00 38.51 188 ASP A O 1
ATOM 1359 N N . PHE A 1 189 ? 30.186 9.249 -25.091 1.00 39.17 189 PHE A N 1
ATOM 1360 C CA . PHE A 1 189 ? 30.641 8.032 -24.393 1.00 39.73 189 PHE A CA 1
ATOM 1361 C C . PHE A 1 189 ? 31.976 7.511 -24.928 1.00 41.40 189 PHE A C 1
ATOM 1362 O O . PHE A 1 189 ? 32.511 6.533 -24.388 1.00 42.97 189 PHE A O 1
ATOM 1370 N N . THR A 1 190 ? 32.513 8.151 -25.969 1.00 42.22 190 THR A N 1
ATOM 1371 C CA . THR A 1 190 ? 33.775 7.711 -26.591 1.00 44.65 190 THR A CA 1
ATOM 1372 C C . THR A 1 190 ? 34.887 7.607 -25.557 1.00 45.96 190 THR A C 1
ATOM 1373 O O . THR A 1 190 ? 35.102 8.538 -24.784 1.00 46.78 190 THR A O 1
ATOM 1377 N N . GLY A 1 191 ? 35.573 6.467 -25.533 1.00 47.82 191 GLY A N 1
ATOM 1378 C CA . GLY A 1 191 ? 36.737 6.279 -24.662 1.00 49.91 191 GLY A CA 1
ATOM 1379 C C . GLY A 1 191 ? 36.411 5.970 -23.208 1.00 50.68 191 GLY A C 1
ATOM 1380 O O . GLY A 1 191 ? 37.315 5.831 -22.371 1.00 52.30 191 GLY A O 1
ATOM 1381 N N . LYS A 1 192 ? 35.122 5.840 -22.909 1.00 49.08 192 LYS A N 1
ATOM 1382 C CA . LYS A 1 192 ? 34.666 5.709 -21.534 1.00 49.14 192 LYS A CA 1
ATOM 1383 C C . LYS A 1 192 ? 34.237 4.299 -21.138 1.00 47.83 192 LYS A C 1
ATOM 1384 O O . LYS A 1 192 ? 33.640 3.557 -21.929 1.00 46.76 192 LYS A O 1
ATOM 1390 N N . ARG A 1 193 ? 34.575 3.940 -19.905 1.00 47.25 193 ARG A N 1
ATOM 1391 C CA . ARG A 1 193 ? 34.031 2.754 -19.261 1.00 46.66 193 ARG A CA 1
ATOM 1392 C C . ARG A 1 193 ? 32.742 3.186 -18.569 1.00 44.19 193 ARG A C 1
ATOM 1393 O O . ARG A 1 193 ? 32.745 4.065 -17.703 1.00 43.57 193 ARG A O 1
ATOM 1401 N N . VAL A 1 194 ? 31.633 2.592 -18.988 1.00 42.93 194 VAL A N 1
ATOM 1402 C CA . VAL A 1 194 ? 30.311 3.071 -18.594 1.00 40.75 194 VAL A CA 1
ATOM 1403 C C . VAL A 1 194 ? 29.558 1.967 -17.871 1.00 40.78 194 VAL A C 1
ATOM 1404 O O . VAL A 1 194 ? 29.527 0.824 -18.326 1.00 41.21 194 VAL A O 1
ATOM 1408 N N . GLY A 1 195 ? 28.976 2.329 -16.732 1.00 40.33 195 GLY A N 1
ATOM 1409 C CA . GLY A 1 195 ? 28.108 1.450 -15.976 1.00 41.24 195 GLY A CA 1
ATOM 1410 C C . GLY A 1 195 ? 26.682 1.957 -16.073 1.00 40.54 195 GLY A C 1
ATOM 1411 O O . GLY A 1 195 ? 26.392 3.120 -15.760 1.00 39.36 195 GLY A O 1
ATOM 1412 N N . VAL A 1 196 ? 25.798 1.087 -16.547 1.00 40.37 196 VAL A N 1
ATOM 1413 C CA . VAL A 1 196 ? 24.374 1.362 -16.555 1.00 38.71 196 VAL A CA 1
ATOM 1414 C C . VAL A 1 196 ? 23.708 0.561 -15.453 1.00 40.13 196 VAL A C 1
ATOM 1415 O O . VAL A 1 196 ? 23.861 -0.666 -15.391 1.00 41.23 196 VAL A O 1
ATOM 1419 N N . ILE A 1 197 ? 22.993 1.273 -14.581 1.00 39.78 197 ILE A N 1
ATOM 1420 C CA . ILE A 1 197 ? 22.165 0.664 -13.550 1.00 40.46 197 ILE A CA 1
ATOM 1421 C C . ILE A 1 197 ? 20.693 0.908 -13.899 1.00 40.98 197 ILE A C 1
ATOM 1422 O O . ILE A 1 197 ? 20.277 2.046 -14.073 1.00 40.82 197 ILE A O 1
ATOM 1427 N N . GLY A 1 198 ? 19.917 -0.169 -14.008 1.00 42.90 198 GLY A N 1
ATOM 1428 C CA . GLY A 1 198 ? 18.511 -0.100 -14.417 1.00 42.56 198 GLY A CA 1
ATOM 1429 C C . GLY A 1 198 ? 18.315 -0.746 -15.777 1.00 42.68 198 GLY A C 1
ATOM 1430 O O . GLY A 1 198 ? 18.995 -0.390 -16.742 1.00 42.64 198 GLY A O 1
ATOM 1431 N N . THR A 1 199 ? 17.399 -1.706 -15.860 1.00 42.76 199 THR A N 1
ATOM 1432 C CA . THR A 1 199 ? 17.123 -2.386 -17.127 1.00 43.14 199 THR A CA 1
ATOM 1433 C C . THR A 1 199 ? 15.634 -2.311 -17.502 1.00 43.79 199 THR A C 1
ATOM 1434 O O . THR A 1 199 ? 15.115 -3.180 -18.207 1.00 45.54 199 THR A O 1
ATOM 1438 N N . GLY A 1 200 ? 14.953 -1.267 -17.031 1.00 42.83 200 GLY A N 1
ATOM 1439 C CA . GLY A 1 200 ? 13.611 -0.924 -17.514 1.00 41.82 200 GLY A CA 1
ATOM 1440 C C . GLY A 1 200 ? 13.747 -0.349 -18.914 1.00 41.08 200 GLY A C 1
ATOM 1441 O O . GLY A 1 200 ? 14.812 -0.459 -19.530 1.00 40.49 200 GLY A O 1
ATOM 1442 N N . SER A 1 201 ? 12.693 0.283 -19.424 1.00 40.77 201 SER A N 1
ATOM 1443 C CA . SER A 1 201 ? 12.724 0.760 -20.810 1.00 40.44 201 SER A CA 1
ATOM 1444 C C . SER A 1 201 ? 13.778 1.822 -21.073 1.00 38.23 201 SER A C 1
ATOM 1445 O O . SER A 1 201 ? 14.367 1.846 -22.145 1.00 38.29 201 SER A O 1
ATOM 1448 N N . SER A 1 202 ? 14.024 2.700 -20.109 1.00 36.87 202 SER A N 1
ATOM 1449 C CA . SER A 1 202 ? 14.989 3.762 -20.332 1.00 36.20 202 SER A CA 1
ATOM 1450 C C . SER A 1 202 ? 16.389 3.158 -20.460 1.00 36.62 202 SER A C 1
ATOM 1451 O O . SER A 1 202 ? 17.208 3.639 -21.238 1.00 36.17 202 SER A O 1
ATOM 1454 N N . GLY A 1 203 ? 16.637 2.087 -19.710 1.00 37.03 203 GLY A N 1
ATOM 1455 C CA . GLY A 1 203 ? 17.858 1.294 -19.854 1.00 37.99 203 GLY A CA 1
ATOM 1456 C C . GLY A 1 203 ? 17.940 0.530 -21.158 1.00 38.85 203 GLY A C 1
ATOM 1457 O O . GLY A 1 203 ? 18.953 0.596 -21.863 1.00 39.77 203 GLY A O 1
ATOM 1458 N N . ILE A 1 204 ? 16.872 -0.191 -21.488 1.00 39.60 204 ILE A N 1
ATOM 1459 C CA . ILE A 1 204 ? 16.844 -1.013 -22.700 1.00 40.38 204 ILE A CA 1
ATOM 1460 C C . ILE A 1 204 ? 16.987 -0.169 -23.966 1.00 40.73 204 ILE A C 1
ATOM 1461 O O . ILE A 1 204 ? 17.617 -0.603 -24.935 1.00 42.76 204 ILE A O 1
ATOM 1466 N N . GLN A 1 205 ? 16.422 1.036 -23.954 1.00 39.53 205 GLN A N 1
ATOM 1467 C CA . GLN A 1 205 ? 16.509 1.932 -25.117 1.00 38.98 205 GLN A CA 1
ATOM 1468 C C . GLN A 1 205 ? 17.857 2.654 -25.228 1.00 38.16 205 GLN A C 1
ATOM 1469 O O . GLN A 1 205 ? 18.305 2.991 -26.325 1.00 39.56 205 GLN A O 1
ATOM 1475 N N . SER A 1 206 ? 18.505 2.909 -24.103 1.00 36.97 206 SER A N 1
ATOM 1476 C CA . SER A 1 206 ? 19.770 3.633 -24.160 1.00 36.92 206 SER A CA 1
ATOM 1477 C C . SER A 1 206 ? 20.988 2.703 -24.285 1.00 37.57 206 SER A C 1
ATOM 1478 O O . SER A 1 206 ? 21.948 3.044 -24.953 1.00 37.76 206 SER A O 1
ATOM 1481 N N . ILE A 1 207 ? 20.926 1.513 -23.689 1.00 38.50 207 ILE A N 1
ATOM 1482 C CA . ILE A 1 207 ? 22.065 0.573 -23.727 1.00 39.43 207 ILE A CA 1
ATOM 1483 C C . ILE A 1 207 ? 22.724 0.361 -25.116 1.00 41.28 207 ILE A C 1
ATOM 1484 O O . ILE A 1 207 ? 23.954 0.484 -25.234 1.00 41.49 207 ILE A O 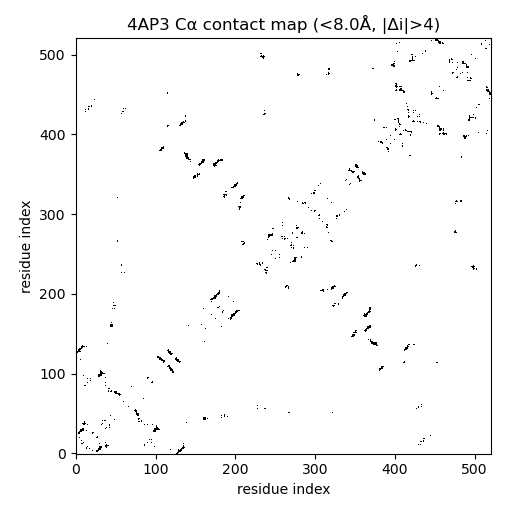1
ATOM 1489 N N . PRO A 1 208 ? 21.924 0.075 -26.171 1.00 42.17 208 PRO A N 1
ATOM 1490 C CA . PRO A 1 208 ? 22.548 -0.191 -27.475 1.00 43.73 208 PRO A CA 1
ATOM 1491 C C . PRO A 1 208 ? 23.321 0.998 -28.033 1.00 43.93 208 PRO A C 1
ATOM 1492 O O . PRO A 1 208 ? 24.353 0.811 -28.676 1.00 45.39 208 PRO A O 1
ATOM 1496 N N . ILE A 1 209 ? 22.825 2.208 -27.786 1.00 43.14 209 ILE A N 1
ATOM 1497 C CA . ILE A 1 209 ? 23.493 3.417 -28.255 1.00 43.43 209 ILE A CA 1
ATOM 1498 C C . ILE A 1 209 ? 24.759 3.672 -27.430 1.00 44.42 209 ILE A C 1
ATOM 1499 O O . ILE A 1 209 ? 25.801 4.047 -27.976 1.00 45.98 209 ILE A O 1
ATOM 1504 N N . ILE A 1 210 ? 24.683 3.425 -26.124 1.00 43.16 210 ILE A N 1
ATOM 1505 C CA . ILE A 1 210 ? 25.849 3.580 -25.271 1.00 43.49 210 ILE A CA 1
ATOM 1506 C C . ILE A 1 210 ? 26.980 2.622 -25.692 1.00 46.75 210 ILE A C 1
ATOM 1507 O O . ILE A 1 210 ? 28.132 3.048 -25.817 1.00 48.03 210 ILE A O 1
ATOM 1512 N N . ALA A 1 211 ? 26.642 1.350 -25.932 1.00 47.95 211 ALA A N 1
ATOM 1513 C CA . ALA A 1 211 ? 27.629 0.315 -26.281 1.00 50.97 211 ALA A CA 1
ATOM 1514 C C . ALA A 1 211 ? 28.373 0.588 -27.585 1.00 54.18 211 ALA A C 1
ATOM 1515 O O . ALA A 1 211 ? 29.532 0.183 -27.742 1.00 55.86 211 ALA A O 1
ATOM 1517 N N . GLU A 1 212 ? 27.708 1.264 -28.518 1.00 54.94 212 GLU A N 1
ATOM 1518 C CA . GLU A 1 212 ? 28.314 1.514 -29.815 1.00 58.31 212 GLU A CA 1
ATOM 1519 C C . GLU A 1 212 ? 29.403 2.573 -29.784 1.00 56.43 212 GLU A C 1
ATOM 1520 O O . GLU A 1 212 ? 30.316 2.544 -30.615 1.00 58.64 212 GLU A O 1
ATOM 1526 N N . GLN A 1 213 ? 29.331 3.507 -28.840 1.00 51.61 213 GLN A N 1
ATOM 1527 C CA . GLN A 1 213 ? 30.428 4.464 -28.739 1.00 50.95 213 GLN A CA 1
ATOM 1528 C C . GLN A 1 213 ? 31.287 4.319 -27.472 1.00 50.37 213 GLN A C 1
ATOM 1529 O O . GLN A 1 213 ? 32.390 4.852 -27.417 1.00 50.84 213 GLN A O 1
ATOM 1535 N N . ALA A 1 214 ? 30.807 3.572 -26.476 1.00 48.89 214 ALA A N 1
ATOM 1536 C CA . ALA A 1 214 ? 31.585 3.386 -25.250 1.00 49.05 214 ALA A CA 1
ATOM 1537 C C . ALA A 1 214 ? 32.768 2.444 -25.466 1.00 51.53 214 ALA A C 1
ATOM 1538 O O . ALA A 1 214 ? 32.711 1.528 -26.291 1.00 52.96 214 ALA A O 1
ATOM 1540 N N . GLU A 1 215 ? 33.848 2.684 -24.729 1.00 52.84 215 GLU A N 1
ATOM 1541 C CA . GLU A 1 215 ? 35.000 1.787 -24.743 1.00 55.45 215 GLU A CA 1
ATOM 1542 C C . GLU A 1 215 ? 34.623 0.457 -24.087 1.00 55.80 215 GLU A C 1
ATOM 1543 O O . GLU A 1 215 ? 34.997 -0.611 -24.567 1.00 57.59 215 GLU A O 1
ATOM 1549 N N . GLN A 1 216 ? 33.855 0.542 -23.002 1.00 53.37 216 GLN A N 1
ATOM 1550 C CA . GLN A 1 216 ? 33.346 -0.633 -22.314 1.00 53.62 216 GLN A CA 1
ATOM 1551 C C . GLN A 1 216 ? 32.043 -0.303 -21.589 1.00 50.49 216 GLN A C 1
ATOM 1552 O O . GLN A 1 216 ? 31.928 0.738 -20.939 1.00 49.15 216 GLN A O 1
ATOM 1558 N N . LEU A 1 217 ? 31.070 -1.200 -21.707 1.00 49.18 217 LEU A N 1
ATOM 1559 C CA . LEU A 1 217 ? 29.798 -1.068 -21.008 1.00 46.39 217 LEU A CA 1
ATOM 1560 C C . LEU A 1 217 ? 29.575 -2.224 -20.043 1.00 47.20 217 LEU A C 1
ATOM 1561 O O . LEU A 1 217 ? 29.692 -3.397 -20.407 1.00 47.99 217 LEU A O 1
ATOM 1566 N N . PHE A 1 218 ? 29.269 -1.870 -18.801 1.00 46.54 218 PHE A N 1
ATOM 1567 C CA . PHE A 1 218 ? 28.810 -2.825 -17.816 1.00 47.50 218 PHE A CA 1
ATOM 1568 C C . PHE A 1 218 ? 27.348 -2.525 -17.542 1.00 46.11 218 PHE A C 1
ATOM 1569 O O . PHE A 1 218 ? 26.988 -1.392 -17.208 1.00 44.68 218 PHE A O 1
ATOM 1577 N N . VAL A 1 219 ? 26.506 -3.534 -17.732 1.00 46.72 219 VAL A N 1
ATOM 1578 C CA . VAL A 1 219 ? 25.086 -3.425 -17.413 1.00 45.37 219 VAL A CA 1
ATOM 1579 C C . VAL A 1 219 ? 24.835 -4.191 -16.118 1.00 46.49 219 VAL A C 1
ATOM 1580 O O . VAL A 1 219 ? 25.061 -5.400 -16.048 1.00 48.36 219 VAL A O 1
ATOM 1584 N N . PHE A 1 220 ? 24.392 -3.458 -15.101 1.00 45.41 220 PHE A N 1
ATOM 1585 C CA . PHE A 1 220 ? 24.128 -3.992 -13.785 1.00 46.86 220 PHE A CA 1
ATOM 1586 C C . PHE A 1 220 ? 22.644 -4.310 -13.641 1.00 47.49 220 PHE A C 1
ATOM 1587 O O . PHE A 1 220 ? 21.833 -3.421 -13.402 1.00 46.37 220 PHE A O 1
ATOM 1595 N N . GLN A 1 221 ? 22.294 -5.585 -13.787 1.00 50.19 221 GLN A N 1
ATOM 1596 C CA . GLN A 1 221 ? 20.890 -5.994 -13.845 1.00 51.16 221 GLN A CA 1
ATOM 1597 C C . GLN A 1 221 ? 20.401 -6.668 -12.564 1.00 53.61 221 GLN A C 1
ATOM 1598 O O . GLN A 1 221 ? 20.995 -7.631 -12.097 1.00 55.97 221 GLN A O 1
ATOM 1604 N N . ARG A 1 222 ? 19.304 -6.145 -12.024 1.00 55.09 222 ARG A N 1
ATOM 1605 C CA . ARG A 1 222 ? 18.615 -6.707 -10.868 1.00 59.06 222 ARG A CA 1
ATOM 1606 C C . ARG A 1 222 ? 17.548 -7.702 -11.345 1.00 59.55 222 ARG A C 1
ATOM 1607 O O . ARG A 1 222 ? 17.591 -8.873 -11.002 1.00 61.59 222 ARG A O 1
ATOM 1615 N N . SER A 1 223 ? 16.602 -7.214 -12.146 1.00 58.49 223 SER A N 1
ATOM 1616 C CA . SER A 1 223 ? 15.528 -8.022 -12.727 1.00 58.90 223 SER A CA 1
ATOM 1617 C C . SER A 1 223 ? 15.542 -7.870 -14.236 1.00 56.71 223 SER A C 1
ATOM 1618 O O . SER A 1 223 ? 15.650 -6.758 -14.748 1.00 54.74 223 SER A O 1
ATOM 1621 N N . ALA A 1 224 ? 15.433 -8.988 -14.945 1.00 57.35 224 ALA A N 1
ATOM 1622 C CA . ALA A 1 224 ? 15.330 -8.960 -16.401 1.00 56.47 224 ALA A CA 1
ATOM 1623 C C . ALA A 1 224 ? 13.888 -8.680 -16.844 1.00 56.26 224 ALA A C 1
ATOM 1624 O O . ALA A 1 224 ? 12.931 -9.203 -16.258 1.00 57.10 224 ALA A O 1
ATOM 1626 N N . ASN A 1 225 ? 13.744 -7.855 -17.879 1.00 54.20 225 ASN A N 1
ATOM 1627 C CA . ASN A 1 225 ? 12.432 -7.514 -18.428 1.00 54.29 225 ASN A CA 1
ATOM 1628 C C . ASN A 1 225 ? 12.220 -8.038 -19.842 1.00 54.87 225 ASN A C 1
ATOM 1629 O O . ASN A 1 225 ? 13.182 -8.343 -20.547 1.00 54.55 225 ASN A O 1
ATOM 1634 N N . TYR A 1 226 ? 10.951 -8.139 -20.242 1.00 55.83 226 TYR A N 1
ATOM 1635 C CA . TYR A 1 226 ? 10.583 -8.517 -21.607 1.00 57.22 226 TYR A CA 1
ATOM 1636 C C . TYR A 1 226 ? 10.673 -7.334 -22.563 1.00 55.66 226 TYR A C 1
ATOM 1637 O O . TYR A 1 226 ? 10.170 -6.245 -22.277 1.00 54.21 226 TYR A O 1
ATOM 1646 N N . SER A 1 227 ? 11.319 -7.565 -23.699 1.00 56.71 227 SER A N 1
ATOM 1647 C CA . SER A 1 227 ? 11.450 -6.564 -24.742 1.00 56.19 227 SER A CA 1
ATOM 1648 C C . SER A 1 227 ? 11.434 -7.243 -26.102 1.00 59.28 227 SER A C 1
ATOM 1649 O O . SER A 1 227 ? 12.042 -8.292 -26.270 1.00 61.16 227 SER A O 1
ATOM 1652 N N . ILE A 1 228 ? 10.729 -6.651 -27.064 1.00 61.63 228 ILE A N 1
ATOM 1653 C CA . ILE A 1 228 ? 10.732 -7.160 -28.439 1.00 66.64 228 ILE A CA 1
ATOM 1654 C C . ILE A 1 228 ? 11.153 -6.073 -29.443 1.00 66.22 228 ILE A C 1
ATOM 1655 O O . ILE A 1 228 ? 11.050 -4.881 -29.138 1.00 63.07 228 ILE A O 1
ATOM 1660 N N . PRO A 1 229 ? 11.655 -6.484 -30.629 1.00 68.97 229 PRO A N 1
ATOM 1661 C CA . PRO A 1 229 ? 12.185 -5.559 -31.640 1.00 69.32 229 PRO A CA 1
ATOM 1662 C C . PRO A 1 229 ? 11.185 -4.525 -32.137 1.00 69.42 229 PRO A C 1
ATOM 1663 O O . PRO A 1 229 ? 9.998 -4.823 -32.274 1.00 70.35 229 PRO A O 1
ATOM 1667 N N . ALA A 1 230 ? 11.692 -3.323 -32.403 1.00 69.13 230 ALA A N 1
ATOM 1668 C CA . ALA A 1 230 ? 10.931 -2.246 -33.027 1.00 70.04 230 ALA A CA 1
ATOM 1669 C C . ALA A 1 230 ? 10.617 -2.554 -34.491 1.00 74.10 230 ALA A C 1
ATOM 1670 O O . ALA A 1 230 ? 9.476 -2.386 -34.927 1.00 75.81 230 ALA A O 1
ATOM 1672 N N . GLY A 1 231 ? 11.628 -3.001 -35.238 1.00 76.25 231 GLY A N 1
ATOM 1673 C CA . GLY A 1 231 ? 11.471 -3.327 -36.660 1.00 81.60 231 GLY A CA 1
ATOM 1674 C C . GLY A 1 231 ? 12.033 -2.278 -37.609 1.00 82.82 231 GLY A C 1
ATOM 1675 O O . GLY A 1 231 ? 12.207 -1.110 -37.241 1.00 80.82 231 GLY A O 1
ATOM 1676 N N . ASP A 1 236 ? 8.356 3.621 -47.199 1.00 128.28 236 ASP A N 1
ATOM 1677 C CA . ASP A 1 236 ? 8.294 3.993 -48.611 1.00 134.57 236 ASP A CA 1
ATOM 1678 C C . ASP A 1 236 ? 7.365 5.188 -48.841 1.00 135.97 236 ASP A C 1
ATOM 1679 O O . ASP A 1 236 ? 6.455 5.437 -48.045 1.00 134.44 236 ASP A O 1
ATOM 1681 N N . ASP A 1 237 ? 7.606 5.917 -49.932 1.00 139.16 237 ASP A N 1
ATOM 1682 C CA . ASP A 1 237 ? 6.824 7.109 -50.283 1.00 138.65 237 ASP A CA 1
ATOM 1683 C C . ASP A 1 237 ? 5.430 6.751 -50.797 1.00 141.03 237 ASP A C 1
ATOM 1684 O O . ASP A 1 237 ? 4.437 7.373 -50.400 1.00 140.19 237 ASP A O 1
ATOM 1689 N N . ALA A 1 238 ? 5.369 5.744 -51.672 1.00 143.00 238 ALA A N 1
ATOM 1690 C CA . ALA A 1 238 ? 4.110 5.268 -52.254 1.00 144.37 238 ALA A CA 1
ATOM 1691 C C . ALA A 1 238 ? 3.139 4.709 -51.209 1.00 140.87 238 ALA A C 1
ATOM 1692 O O . ALA A 1 238 ? 1.922 4.822 -51.364 1.00 142.33 238 ALA A O 1
ATOM 1694 N N . THR A 1 239 ? 3.688 4.115 -50.151 1.00 135.88 239 THR A N 1
ATOM 1695 C CA . THR A 1 239 ? 2.885 3.497 -49.093 1.00 132.25 239 THR A CA 1
ATOM 1696 C C . THR A 1 239 ? 2.516 4.472 -47.970 1.00 126.18 239 THR A C 1
ATOM 1697 O O . THR A 1 239 ? 1.538 4.250 -47.251 1.00 125.09 239 THR A O 1
ATOM 1701 N N . ARG A 1 240 ? 3.297 5.542 -47.818 1.00 121.54 240 ARG A N 1
ATOM 1702 C CA . ARG A 1 240 ? 3.021 6.562 -46.799 1.00 115.75 240 ARG A CA 1
ATOM 1703 C C . ARG A 1 240 ? 1.833 7.447 -47.193 1.00 115.89 240 ARG A C 1
ATOM 1704 O O . ARG A 1 240 ? 1.044 7.853 -46.339 1.00 113.57 240 ARG A O 1
ATOM 1706 N N . ALA A 1 241 ? 1.706 7.731 -48.488 1.00 117.67 241 ALA A N 1
ATOM 1707 C CA . ALA A 1 241 ? 0.571 8.493 -49.010 1.00 119.60 241 ALA A CA 1
ATOM 1708 C C . ALA A 1 241 ? -0.710 7.645 -49.071 1.00 121.15 241 ALA A C 1
ATOM 1709 O O . ALA A 1 241 ? -1.804 8.169 -49.311 1.00 121.93 241 ALA A O 1
ATOM 1711 N N . GLU A 1 242 ? -0.557 6.339 -48.848 1.00 119.66 242 GLU A N 1
ATOM 1712 C CA . GLU A 1 242 ? -1.667 5.386 -48.875 1.00 120.21 242 GLU A CA 1
ATOM 1713 C C . GLU A 1 242 ? -2.446 5.402 -47.562 1.00 114.60 242 GLU A C 1
ATOM 1714 O O . GLU A 1 242 ? -3.678 5.341 -47.565 1.00 116.04 242 GLU A O 1
ATOM 1720 N N . GLN A 1 243 ? -1.728 5.474 -46.444 1.00 107.42 243 GLN A N 1
ATOM 1721 C CA . GLN A 1 243 ? -2.378 5.543 -45.139 1.00 102.14 243 GLN A CA 1
ATOM 1722 C C . GLN A 1 243 ? -2.947 6.933 -44.840 1.00 98.82 243 GLN A C 1
ATOM 1723 O O . GLN A 1 243 ? -3.933 7.055 -44.111 1.00 97.34 243 GLN A O 1
ATOM 1729 N N . LYS A 1 244 ? -2.332 7.970 -45.415 1.00 96.29 244 LYS A N 1
ATOM 1730 C CA . LYS A 1 244 ? -2.824 9.349 -45.283 1.00 93.62 244 LYS A CA 1
ATOM 1731 C C . LYS A 1 244 ? -4.193 9.547 -45.923 1.00 96.27 244 LYS A C 1
ATOM 1732 O O . LYS A 1 244 ? -5.005 10.319 -45.414 1.00 95.72 244 LYS A O 1
ATOM 1738 N N . ALA A 1 245 ? -4.435 8.853 -47.036 1.00 98.76 245 ALA A N 1
ATOM 1739 C CA . ALA A 1 245 ? -5.732 8.877 -47.717 1.00 101.69 245 ALA A CA 1
ATOM 1740 C C . ALA A 1 245 ? -6.766 7.996 -47.011 1.00 101.13 245 ALA A C 1
ATOM 1741 O O . ALA A 1 245 ? -7.971 8.228 -47.130 1.00 103.51 245 ALA A O 1
ATOM 1743 N N . ASN A 1 246 ? -6.285 6.988 -46.284 1.00 98.04 246 ASN A N 1
ATOM 1744 C CA . ASN A 1 246 ? -7.149 6.080 -45.529 1.00 97.30 246 ASN A CA 1
ATOM 1745 C C . ASN A 1 246 ? -7.109 6.354 -44.021 1.00 92.03 246 ASN A C 1
ATOM 1746 O O . ASN A 1 246 ? -7.344 5.449 -43.215 1.00 90.87 246 ASN A O 1
ATOM 1751 N N . TYR A 1 247 ? -6.821 7.605 -43.649 1.00 88.43 247 TYR A N 1
ATOM 1752 C CA . TYR A 1 247 ? -6.617 7.990 -42.243 1.00 83.28 247 TYR A CA 1
ATOM 1753 C C . TYR A 1 247 ? -7.919 7.948 -41.443 1.00 84.02 247 TYR A C 1
ATOM 1754 O O . TYR A 1 247 ? -7.926 7.507 -40.290 1.00 81.43 247 TYR A O 1
ATOM 1763 N N . ALA A 1 248 ? -9.006 8.405 -42.067 1.00 87.04 248 ALA A N 1
ATOM 1764 C CA . ALA A 1 248 ? -10.320 8.484 -41.421 1.00 88.90 248 ALA A CA 1
ATOM 1765 C C . ALA A 1 248 ? -10.853 7.116 -41.002 1.00 90.42 248 ALA A C 1
ATOM 1766 O O . ALA A 1 248 ? -11.417 6.971 -39.912 1.00 89.74 248 ALA A O 1
ATOM 1768 N N . GLU A 1 249 ? -10.658 6.121 -41.867 1.00 93.19 249 GLU A N 1
ATOM 1769 C CA . GLU A 1 249 ? -11.097 4.752 -41.605 1.00 94.91 249 GLU A CA 1
ATOM 1770 C C . GLU A 1 249 ? -10.215 4.072 -40.551 1.00 90.80 249 GLU A C 1
ATOM 1771 O O . GLU A 1 249 ? -10.694 3.244 -39.774 1.00 91.00 249 GLU A O 1
ATOM 1777 N N . ARG A 1 250 ? -8.933 4.433 -40.531 1.00 87.16 250 ARG A N 1
ATOM 1778 C CA . ARG A 1 250 ? -7.969 3.895 -39.564 1.00 83.37 250 ARG A CA 1
ATOM 1779 C C . ARG A 1 250 ? -8.217 4.440 -38.150 1.00 80.11 250 ARG A C 1
ATOM 1780 O O . ARG A 1 250 ? -7.934 3.761 -37.152 1.00 77.39 250 ARG A O 1
ATOM 1788 N N . ARG A 1 251 ? -8.742 5.666 -38.081 1.00 80.00 251 ARG A N 1
ATOM 1789 C CA . ARG A 1 251 ? -9.116 6.288 -36.807 1.00 77.68 251 ARG A CA 1
ATOM 1790 C C . ARG A 1 251 ? -10.386 5.665 -36.230 1.00 79.63 251 ARG A C 1
ATOM 1791 O O . ARG A 1 251 ? -10.451 5.395 -35.029 1.00 78.23 251 ARG A O 1
ATOM 1799 N N . ARG A 1 252 ? -11.383 5.435 -37.085 1.00 83.34 252 ARG A N 1
ATOM 1800 C CA . ARG A 1 252 ? -12.629 4.785 -36.667 1.00 86.26 252 ARG A CA 1
ATOM 1801 C C . ARG A 1 252 ? -12.347 3.439 -35.996 1.00 85.81 252 ARG A C 1
ATOM 1802 O O . ARG A 1 252 ? -12.840 3.179 -34.891 1.00 85.30 252 ARG A O 1
ATOM 1804 N N . LEU A 1 253 ? -11.538 2.605 -36.657 1.00 86.10 253 LEU A N 1
ATOM 1805 C CA . LEU A 1 253 ? -11.129 1.304 -36.108 1.00 85.49 253 LEU A CA 1
ATOM 1806 C C . LEU A 1 253 ? -10.429 1.478 -34.766 1.00 81.18 253 LEU A C 1
ATOM 1807 O O . LEU A 1 253 ? -10.730 0.764 -33.813 1.00 81.11 253 LEU A O 1
ATOM 1812 N N . SER A 1 254 ? -9.516 2.444 -34.698 1.00 78.12 254 SER A N 1
ATOM 1813 C CA . SER A 1 254 ? -8.779 2.734 -33.471 1.00 74.81 254 SER A CA 1
ATOM 1814 C C . SER A 1 254 ? -9.700 3.106 -32.302 1.00 74.58 254 SER A C 1
ATOM 1815 O O . SER A 1 254 ? -9.581 2.540 -31.211 1.00 73.09 254 SER A O 1
ATOM 1818 N N . ARG A 1 255 ? -10.622 4.036 -32.545 1.00 76.31 255 ARG A N 1
ATOM 1819 C CA . ARG A 1 255 ? -11.566 4.501 -31.523 1.00 77.37 255 ARG A CA 1
ATOM 1820 C C . ARG A 1 255 ? -12.558 3.430 -31.055 1.00 80.42 255 ARG A C 1
ATOM 1821 O O . ARG A 1 255 ? -13.138 3.555 -29.974 1.00 81.07 255 ARG A O 1
ATOM 1829 N N . GLU A 1 256 ? -12.756 2.390 -31.864 1.00 82.82 256 GLU A N 1
ATOM 1830 C CA . GLU A 1 256 ? -13.649 1.284 -31.496 1.00 85.93 256 GLU A CA 1
ATOM 1831 C C . GLU A 1 256 ? -12.879 0.036 -31.044 1.00 84.96 256 GLU A C 1
ATOM 1832 O O . GLU A 1 256 ? -13.486 -0.958 -30.636 1.00 87.89 256 GLU A O 1
ATOM 1834 N N . SER A 1 257 ? -11.550 0.104 -31.101 1.00 81.40 257 SER A N 1
ATOM 1835 C CA . SER A 1 257 ? -10.690 -1.019 -30.734 1.00 80.85 257 SER A CA 1
ATOM 1836 C C . SER A 1 257 ? -10.482 -1.156 -29.224 1.00 79.07 257 SER A C 1
ATOM 1837 O O . SER A 1 257 ? -10.890 -0.294 -28.440 1.00 77.42 257 SER A O 1
ATOM 1840 N N . GLY A 1 258 ? -9.822 -2.245 -28.839 1.00 79.29 258 GLY A N 1
ATOM 1841 C CA . GLY A 1 258 ? -9.528 -2.538 -27.446 1.00 78.48 258 GLY A CA 1
ATOM 1842 C C . GLY A 1 258 ? -8.373 -1.737 -26.875 1.00 75.20 258 GLY A C 1
ATOM 1843 O O . GLY A 1 258 ? -8.331 -1.499 -25.667 1.00 73.73 258 GLY A O 1
ATOM 1844 N N . GLY A 1 259 ? -7.443 -1.314 -27.736 1.00 73.90 259 GLY A N 1
ATOM 1845 C CA . GLY A 1 259 ? -6.217 -0.642 -27.287 1.00 70.85 259 GLY A CA 1
ATOM 1846 C C . GLY A 1 259 ? -5.869 0.692 -27.938 1.00 70.00 259 GLY A C 1
ATOM 1847 O O . GLY A 1 259 ? -4.830 1.277 -27.627 1.00 65.59 259 GLY A O 1
ATOM 1848 N N . GLY A 1 260 ? -6.724 1.168 -28.844 1.00 73.68 260 GLY A N 1
ATOM 1849 C CA . GLY A 1 260 ? -6.527 2.469 -29.501 1.00 74.50 260 GLY A CA 1
ATOM 1850 C C . GLY A 1 260 ? -5.715 2.439 -30.790 1.00 76.31 260 GLY A C 1
ATOM 1851 O O . GLY A 1 260 ? -5.190 3.467 -31.230 1.00 74.65 260 GLY A O 1
ATOM 1852 N N . SER A 1 261 ? -5.619 1.256 -31.392 1.00 80.10 261 SER A N 1
ATOM 1853 C CA . SER A 1 261 ? -4.941 1.070 -32.669 1.00 82.50 261 SER A CA 1
ATOM 1854 C C . SER A 1 261 ? -5.784 0.128 -33.526 1.00 87.35 261 SER A C 1
ATOM 1855 O O . SER A 1 261 ? -6.516 -0.694 -32.976 1.00 88.32 261 SER A O 1
ATOM 1858 N N . PRO A 1 262 ? -5.684 0.237 -34.871 1.00 90.67 262 PRO A N 1
ATOM 1859 C CA . PRO A 1 262 ? -6.557 -0.535 -35.772 1.00 96.32 262 PRO A CA 1
ATOM 1860 C C . PRO A 1 262 ? -6.243 -2.041 -35.795 1.00 99.87 262 PRO A C 1
ATOM 1861 O O . PRO A 1 262 ? -6.002 -2.615 -36.863 1.00 101.42 262 PRO A O 1
ATOM 1865 N N . HIS A 1 263 ? -6.261 -2.667 -34.619 1.00 101.52 263 HIS A N 1
ATOM 1866 C CA . HIS A 1 263 ? -5.895 -4.074 -34.479 1.00 106.42 263 HIS A CA 1
ATOM 1867 C C . HIS A 1 263 ? -6.850 -4.864 -33.626 1.00 110.83 263 HIS A C 1
ATOM 1868 O O . HIS A 1 263 ? -7.612 -4.307 -32.828 1.00 109.34 263 HIS A O 1
ATOM 1875 N N . ARG A 1 264 ? -6.804 -6.180 -33.813 1.00 116.87 264 ARG A N 1
ATOM 1876 C CA . ARG A 1 264 ? -7.668 -7.131 -33.124 1.00 121.53 264 ARG A CA 1
ATOM 1877 C C . ARG A 1 264 ? -6.871 -8.410 -32.823 1.00 124.07 264 ARG A C 1
ATOM 1878 O O . ARG A 1 264 ? -5.883 -8.701 -33.507 1.00 123.93 264 ARG A O 1
ATOM 1886 N N . PRO A 1 265 ? -7.283 -9.171 -31.792 1.00 126.53 265 PRO A N 1
ATOM 1887 C CA . PRO A 1 265 ? -6.620 -10.452 -31.554 1.00 127.22 265 PRO A CA 1
ATOM 1888 C C . PRO A 1 265 ? -7.150 -11.550 -32.484 1.00 130.69 265 PRO A C 1
ATOM 1889 O O . PRO A 1 265 ? -8.163 -11.353 -33.163 1.00 133.00 265 PRO A O 1
ATOM 1893 N N . HIS A 1 266 ? -6.457 -12.688 -32.504 1.00 130.52 266 HIS A N 1
ATOM 1894 C CA . HIS A 1 266 ? -6.851 -13.859 -33.289 1.00 135.21 266 HIS A CA 1
ATOM 1895 C C . HIS A 1 266 ? -8.204 -14.379 -32.858 1.00 138.49 266 HIS A C 1
ATOM 1896 O O . HIS A 1 266 ? -8.566 -14.244 -31.689 1.00 135.90 266 HIS A O 1
ATOM 1903 N N . PRO A 1 267 ? -8.989 -14.954 -33.799 1.00 143.29 267 PRO A N 1
ATOM 1904 C CA . PRO A 1 267 ? -10.279 -15.558 -33.434 1.00 147.13 267 PRO A CA 1
ATOM 1905 C C . PRO A 1 267 ? -10.182 -16.698 -32.407 1.00 147.83 267 PRO A C 1
ATOM 1906 O O . PRO A 1 267 ? -10.716 -16.569 -31.303 1.00 146.70 267 PRO A O 1
ATOM 1910 N N . LYS A 1 268 ? -9.504 -17.789 -32.766 1.00 149.40 268 LYS A N 1
ATOM 1911 C CA . LYS A 1 268 ? -9.404 -18.969 -31.900 1.00 150.27 268 LYS A CA 1
ATOM 1912 C C . LYS A 1 268 ? -8.454 -18.767 -30.712 1.00 144.75 268 LYS A C 1
ATOM 1913 O O . LYS A 1 268 ? -7.640 -17.836 -30.701 1.00 139.20 268 LYS A O 1
ATOM 1915 N N . SER A 1 269 ? -8.570 -19.651 -29.721 1.00 145.49 269 SER A N 1
ATOM 1916 C CA . SER A 1 269 ? -7.762 -19.602 -28.498 1.00 140.80 269 SER A CA 1
ATOM 1917 C C . SER A 1 269 ? -6.290 -19.960 -28.738 1.00 138.67 269 SER A C 1
ATOM 1918 O O . SER A 1 269 ? -5.938 -20.514 -29.782 1.00 141.20 269 SER A O 1
ATOM 1921 N N . ALA A 1 270 ? -5.442 -19.637 -27.763 1.00 133.85 270 ALA A N 1
ATOM 1922 C CA . ALA A 1 270 ? -4.019 -19.974 -27.818 1.00 131.87 270 ALA A CA 1
ATOM 1923 C C . ALA A 1 270 ? -3.794 -21.482 -27.729 1.00 137.21 270 ALA A C 1
ATOM 1924 O O . ALA A 1 270 ? -2.986 -22.044 -28.470 1.00 138.82 270 ALA A O 1
ATOM 1926 N N . LEU A 1 271 ? -4.527 -22.126 -26.824 1.00 140.75 271 LEU A N 1
ATOM 1927 C CA . LEU A 1 271 ? -4.434 -23.571 -26.615 1.00 146.48 271 LEU A CA 1
ATOM 1928 C C . LEU A 1 271 ? -5.380 -24.373 -27.524 1.00 153.18 271 LEU A C 1
ATOM 1929 O O . LEU A 1 271 ? -5.687 -25.537 -27.245 1.00 158.29 271 LEU A O 1
ATOM 1934 N N . GLU A 1 272 ? -5.830 -23.748 -28.612 1.00 153.57 272 GLU A N 1
ATOM 1935 C CA . GLU A 1 272 ? -6.764 -24.383 -29.550 1.00 160.28 272 GLU A CA 1
ATOM 1936 C C . GLU A 1 272 ? -6.374 -24.145 -31.014 1.00 161.45 272 GLU A C 1
ATOM 1937 O O . GLU A 1 272 ? -7.218 -23.784 -31.841 1.00 163.57 272 GLU A O 1
ATOM 1943 N N . VAL A 1 273 ? -5.095 -24.353 -31.325 1.00 160.50 273 VAL A N 1
ATOM 1944 C CA . VAL A 1 273 ? -4.576 -24.172 -32.686 1.00 161.25 273 VAL A CA 1
ATOM 1945 C C . VAL A 1 273 ? -3.281 -24.978 -32.886 1.00 162.43 273 VAL A C 1
ATOM 1946 O O . VAL A 1 273 ? -2.655 -25.407 -31.912 1.00 161.37 273 VAL A O 1
ATOM 1950 N N . SER A 1 274 ? -2.898 -25.185 -34.147 1.00 164.98 274 SER A N 1
ATOM 1951 C CA . SER A 1 274 ? -1.673 -25.912 -34.503 1.00 166.52 274 SER A CA 1
ATOM 1952 C C . SER A 1 274 ? -0.400 -25.178 -34.065 1.00 160.15 274 SER A C 1
ATOM 1953 O O . SER A 1 274 ? -0.416 -23.961 -33.879 1.00 154.52 274 SER A O 1
ATOM 1956 N N . GLU A 1 275 ? 0.692 -25.928 -33.903 1.00 161.36 275 GLU A N 1
ATOM 1957 C CA . GLU A 1 275 ? 2.005 -25.358 -33.567 1.00 156.25 275 GLU A CA 1
ATOM 1958 C C . GLU A 1 275 ? 2.568 -24.520 -34.713 1.00 154.22 275 GLU A C 1
ATOM 1959 O O . GLU A 1 275 ? 3.206 -23.489 -34.481 1.00 148.67 275 GLU A O 1
ATOM 1965 N N . GLU A 1 276 ? 2.335 -24.978 -35.943 1.00 159.34 276 GLU A N 1
ATOM 1966 C CA . GLU A 1 276 ? 2.727 -24.248 -37.147 1.00 158.34 276 GLU A CA 1
ATOM 1967 C C . GLU A 1 276 ? 1.939 -22.944 -37.265 1.00 154.48 276 GLU A C 1
ATOM 1968 O O . GLU A 1 276 ? 2.498 -21.904 -37.620 1.00 150.79 276 GLU A O 1
ATOM 1970 N N . GLU A 1 277 ? 0.644 -23.012 -36.955 1.00 155.70 277 GLU A N 1
ATOM 1971 C CA . GLU A 1 277 ? -0.223 -21.835 -36.930 1.00 151.46 277 GLU A CA 1
ATOM 1972 C C . GLU A 1 277 ? 0.068 -20.945 -35.720 1.00 144.49 277 GLU A C 1
ATOM 1973 O O . GLU A 1 277 ? -0.181 -19.742 -35.760 1.00 140.13 277 GLU A O 1
ATOM 1975 N N . ARG A 1 278 ? 0.596 -21.542 -34.651 1.00 142.94 278 ARG A N 1
ATOM 1976 C CA . ARG A 1 278 ? 1.010 -20.802 -33.460 1.00 136.55 278 ARG A CA 1
ATOM 1977 C C . ARG A 1 278 ? 2.257 -19.969 -33.750 1.00 132.44 278 ARG A C 1
ATOM 1978 O O . ARG A 1 278 ? 2.283 -18.765 -33.476 1.00 127.87 278 ARG A O 1
ATOM 1986 N N . ARG A 1 279 ? 3.283 -20.623 -34.298 1.00 134.22 279 ARG A N 1
ATOM 1987 C CA . ARG A 1 279 ? 4.548 -19.968 -34.642 1.00 130.28 279 ARG A CA 1
ATOM 1988 C C . ARG A 1 279 ? 4.351 -18.854 -35.668 1.00 128.18 279 ARG A C 1
ATOM 1989 O O . ARG A 1 279 ? 4.964 -17.795 -35.551 1.00 123.76 279 ARG A O 1
ATOM 1992 N N . ALA A 1 280 ? 3.487 -19.099 -36.654 1.00 131.48 280 ALA A N 1
ATOM 1993 C CA . ALA A 1 280 ? 3.184 -18.123 -37.704 1.00 129.99 280 ALA A CA 1
ATOM 1994 C C . ALA A 1 280 ? 2.374 -16.929 -37.192 1.00 125.56 280 ALA A C 1
ATOM 1995 O O . ALA A 1 280 ? 2.545 -15.809 -37.682 1.00 123.73 280 ALA A O 1
ATOM 1997 N N . VAL A 1 281 ? 1.499 -17.166 -36.216 1.00 124.16 281 VAL A N 1
ATOM 1998 C CA . VAL A 1 281 ? 0.726 -16.083 -35.599 1.00 119.78 281 VAL A CA 1
ATOM 1999 C C . VAL A 1 281 ? 1.598 -15.264 -34.644 1.00 113.40 281 VAL A C 1
ATOM 2000 O O . VAL A 1 281 ? 1.506 -14.036 -34.622 1.00 109.87 281 VAL A O 1
ATOM 2004 N N . TYR A 1 282 ? 2.443 -15.947 -33.870 1.00 111.91 282 TYR A N 1
ATOM 2005 C CA . TYR A 1 282 ? 3.406 -15.276 -32.994 1.00 106.65 282 TYR A CA 1
ATOM 2006 C C . TYR A 1 282 ? 4.472 -14.529 -33.792 1.00 104.91 282 TYR A C 1
ATOM 2007 O O . TYR A 1 282 ? 4.862 -13.424 -33.418 1.00 100.21 282 TYR A O 1
ATOM 2016 N N . GLU A 1 283 ? 4.928 -15.134 -34.889 1.00 108.80 283 GLU A N 1
ATOM 2017 C CA . GLU A 1 283 ? 5.946 -14.538 -35.756 1.00 108.24 283 GLU A CA 1
ATOM 2018 C C . GLU A 1 283 ? 5.457 -13.248 -36.422 1.00 106.75 283 GLU A C 1
ATOM 2019 O O . GLU A 1 283 ? 6.213 -12.282 -36.539 1.00 103.81 283 GLU A O 1
ATOM 2025 N N . GLU A 1 284 ? 4.197 -13.247 -36.858 1.00 109.78 284 GLU A N 1
ATOM 2026 C CA . GLU A 1 284 ? 3.578 -12.069 -37.470 1.00 109.21 284 GLU A CA 1
ATOM 2027 C C . GLU A 1 284 ? 3.375 -10.960 -36.438 1.00 104.98 284 GLU A C 1
ATOM 2028 O O . GLU A 1 284 ? 3.624 -9.784 -36.717 1.00 101.60 284 GLU A O 1
ATOM 2030 N N . ARG A 1 285 ? 2.932 -11.349 -35.244 1.00 105.69 285 ARG A N 1
ATOM 2031 C CA . ARG A 1 285 ? 2.722 -10.409 -34.145 1.00 103.19 285 ARG A CA 1
ATOM 2032 C C . ARG A 1 285 ? 4.025 -9.970 -33.464 1.00 98.81 285 ARG A C 1
ATOM 2033 O O . ARG A 1 285 ? 4.042 -8.982 -32.726 1.00 95.32 285 ARG A O 1
ATOM 2041 N N . TRP A 1 286 ? 5.105 -10.708 -33.723 1.00 99.42 286 TRP A N 1
ATOM 2042 C CA . TRP A 1 286 ? 6.449 -10.365 -33.251 1.00 97.03 286 TRP A CA 1
ATOM 2043 C C . TRP A 1 286 ? 6.984 -9.184 -34.015 1.00 97.12 286 TRP A C 1
ATOM 2044 O O . TRP A 1 286 ? 7.740 -8.373 -33.477 1.00 93.70 286 TRP A O 1
ATOM 2055 N N . LYS A 1 287 ? 6.577 -9.081 -35.278 1.00 102.87 287 LYS A N 1
ATOM 2056 C CA . LYS A 1 287 ? 7.082 -8.061 -36.194 1.00 104.46 287 LYS A CA 1
ATOM 2057 C C . LYS A 1 287 ? 6.513 -6.664 -35.938 1.00 103.39 287 LYS A C 1
ATOM 2058 O O . LYS A 1 287 ? 7.247 -5.677 -35.973 1.00 101.87 287 LYS A O 1
ATOM 2061 N N . LEU A 1 288 ? 5.212 -6.586 -35.668 1.00 105.98 288 LEU A N 1
ATOM 2062 C CA . LEU A 1 288 ? 4.498 -5.308 -35.742 1.00 106.50 288 LEU A CA 1
ATOM 2063 C C . LEU A 1 288 ? 4.379 -4.509 -34.430 1.00 103.38 288 LEU A C 1
ATOM 2064 O O . LEU A 1 288 ? 3.890 -3.374 -34.441 1.00 102.01 288 LEU A O 1
ATOM 2069 N N . GLY A 1 289 ? 4.825 -5.087 -33.315 1.00 100.34 289 GLY A N 1
ATOM 2070 C CA . GLY A 1 289 ? 4.801 -4.374 -32.035 1.00 96.52 289 GLY A CA 1
ATOM 2071 C C . GLY A 1 289 ? 4.733 -5.237 -30.789 1.00 95.49 289 GLY A C 1
ATOM 2072 O O . GLY A 1 289 ? 4.284 -6.382 -30.836 1.00 98.65 289 GLY A O 1
ATOM 2073 N N . GLY A 1 290 ? 5.177 -4.670 -29.670 1.00 92.14 290 GLY A N 1
ATOM 2074 C CA . GLY A 1 290 ? 5.226 -5.376 -28.388 1.00 90.22 290 GLY A CA 1
ATOM 2075 C C . GLY A 1 290 ? 3.909 -5.385 -27.638 1.00 90.65 290 GLY A C 1
ATOM 2076 O O . GLY A 1 290 ? 3.494 -6.421 -27.107 1.00 92.61 290 GLY A O 1
ATOM 2077 N N . VAL A 1 291 ? 3.257 -4.226 -27.590 1.00 87.45 291 VAL A N 1
ATOM 2078 C CA . VAL A 1 291 ? 1.951 -4.091 -26.947 1.00 87.20 291 VAL A CA 1
ATOM 2079 C C . VAL A 1 291 ? 0.920 -4.964 -27.673 1.00 89.30 291 VAL A C 1
ATOM 2080 O O . VAL A 1 291 ? -0.001 -5.511 -27.058 1.00 89.43 291 VAL A O 1
ATOM 2084 N N . LEU A 1 292 ? 1.101 -5.096 -28.983 1.00 88.35 292 LEU A N 1
ATOM 2085 C CA . LEU A 1 292 ? 0.178 -5.841 -29.830 1.00 91.29 292 LEU A CA 1
ATOM 2086 C C . LEU A 1 292 ? 0.499 -7.339 -29.838 1.00 92.75 292 LEU A C 1
ATOM 2087 O O . LEU A 1 292 ? -0.382 -8.167 -30.088 1.00 95.62 292 LEU A O 1
ATOM 2092 N N . PHE A 1 293 ? 1.759 -7.671 -29.555 1.00 89.87 293 PHE A N 1
ATOM 2093 C CA . PHE A 1 293 ? 2.195 -9.059 -29.384 1.00 90.92 293 PHE A CA 1
ATOM 2094 C C . PHE A 1 293 ? 1.574 -9.676 -28.129 1.00 91.70 293 PHE A C 1
ATOM 2095 O O . PHE A 1 293 ? 1.269 -10.871 -28.105 1.00 93.38 293 PHE A O 1
ATOM 2103 N N . SER A 1 294 ? 1.398 -8.853 -27.094 1.00 89.02 294 SER A N 1
ATOM 2104 C CA . SER A 1 294 ? 0.767 -9.272 -25.842 1.00 89.86 294 SER A CA 1
ATOM 2105 C C . SER A 1 294 ? -0.664 -9.715 -26.082 1.00 93.29 294 SER A C 1
ATOM 2106 O O . SER A 1 294 ? -1.195 -10.544 -25.343 1.00 96.15 294 SER A O 1
ATOM 2109 N N . LYS A 1 295 ? -1.281 -9.148 -27.115 1.00 94.26 295 LYS A N 1
ATOM 2110 C CA . LYS A 1 295 ? -2.664 -9.457 -27.456 1.00 98.11 295 LYS A CA 1
ATOM 2111 C C . LYS A 1 295 ? -2.761 -10.230 -28.776 1.00 100.07 295 LYS A C 1
ATOM 2112 O O . LYS A 1 295 ? -3.698 -10.028 -29.556 1.00 102.97 295 LYS A O 1
ATOM 2118 N N . ALA A 1 296 ? -1.792 -11.112 -29.021 1.00 99.04 296 ALA A N 1
ATOM 2119 C CA . ALA A 1 296 ? -1.809 -11.972 -30.208 1.00 101.72 296 ALA A CA 1
ATOM 2120 C C . ALA A 1 296 ? -2.954 -12.972 -30.132 1.00 104.76 296 ALA A C 1
ATOM 2121 O O . ALA A 1 296 ? -3.663 -13.181 -31.114 1.00 108.65 296 ALA A O 1
ATOM 2123 N N . PHE A 1 297 ? -3.124 -13.577 -28.958 1.00 103.70 297 PHE A N 1
ATOM 2124 C CA . PHE A 1 297 ? -4.224 -14.501 -28.690 1.00 107.15 297 PHE A CA 1
ATOM 2125 C C . PHE A 1 297 ? -5.205 -13.907 -27.669 1.00 105.38 297 PHE A C 1
ATOM 2126 O O . PHE A 1 297 ? -4.794 -13.128 -26.804 1.00 101.12 297 PHE A O 1
ATOM 2134 N N . PRO A 1 298 ? -6.505 -14.266 -27.770 1.00 108.47 298 PRO A N 1
ATOM 2135 C CA . PRO A 1 298 ? -7.544 -13.738 -26.870 1.00 107.58 298 PRO A CA 1
ATOM 2136 C C . PRO A 1 298 ? -7.302 -14.021 -25.385 1.00 105.76 298 PRO A C 1
ATOM 2137 O O . PRO A 1 298 ? -7.574 -13.157 -24.551 1.00 103.38 298 PRO A O 1
ATOM 2141 N N . ASP A 1 299 ? -6.804 -15.214 -25.065 1.00 107.06 299 ASP A N 1
ATOM 2142 C CA . ASP A 1 299 ? -6.592 -15.621 -23.672 1.00 105.87 299 ASP A CA 1
ATOM 2143 C C . ASP A 1 299 ? -5.120 -15.541 -23.237 1.00 101.44 299 ASP A C 1
ATOM 2144 O O . ASP A 1 299 ? -4.704 -16.206 -22.283 1.00 101.62 299 ASP A O 1
ATOM 2149 N N . GLN A 1 300 ? -4.349 -14.703 -23.928 1.00 97.02 300 GLN A N 1
ATOM 2150 C CA . GLN A 1 300 ? -2.910 -14.588 -23.692 1.00 93.57 300 GLN A CA 1
ATOM 2151 C C . GLN A 1 300 ? -2.588 -13.909 -22.360 1.00 90.49 300 GLN A C 1
ATOM 2152 O O . GLN A 1 300 ? -1.553 -14.192 -21.750 1.00 89.67 300 GLN A O 1
ATOM 2158 N N . LEU A 1 301 ? -3.475 -13.018 -21.918 1.00 89.17 301 LEU A N 1
ATOM 2159 C CA . LEU A 1 301 ? -3.302 -12.317 -20.647 1.00 86.07 301 LEU A CA 1
ATOM 2160 C C . LEU A 1 301 ? -4.415 -12.679 -19.657 1.00 89.27 301 LEU A C 1
ATOM 2161 O O . LEU A 1 301 ? -4.888 -11.828 -18.899 1.00 88.58 301 LEU A O 1
ATOM 2166 N N . THR A 1 302 ? -4.820 -13.949 -19.670 1.00 93.24 302 THR A N 1
ATOM 2167 C CA . THR A 1 302 ? -5.884 -14.452 -18.796 1.00 96.95 302 THR A CA 1
ATOM 2168 C C . THR A 1 302 ? -5.572 -15.858 -18.268 1.00 100.34 302 THR A C 1
ATOM 2169 O O . THR A 1 302 ? -5.656 -16.110 -17.061 1.00 101.20 302 THR A O 1
ATOM 2173 N N . ASP A 1 303 ? -5.224 -16.766 -19.179 1.00 102.33 303 ASP A N 1
ATOM 2174 C CA . ASP A 1 303 ? -4.872 -18.138 -18.823 1.00 105.31 303 ASP A CA 1
ATOM 2175 C C . ASP A 1 303 ? -3.353 -18.270 -18.710 1.00 101.79 303 ASP A C 1
ATOM 2176 O O . ASP A 1 303 ? -2.631 -17.928 -19.652 1.00 99.23 303 ASP A O 1
ATOM 2181 N N . PRO A 1 304 ? -2.865 -18.765 -17.554 1.00 101.57 304 PRO A N 1
ATOM 2182 C CA . PRO A 1 304 ? -1.425 -18.868 -17.294 1.00 99.01 304 PRO A CA 1
ATOM 2183 C C . PRO A 1 304 ? -0.717 -19.791 -18.288 1.00 100.49 304 PRO A C 1
ATOM 2184 O O . PRO A 1 304 ? 0.391 -19.472 -18.739 1.00 96.89 304 PRO A O 1
ATOM 2188 N N . ALA A 1 305 ? -1.366 -20.910 -18.624 1.00 104.75 305 ALA A N 1
ATOM 2189 C CA . ALA A 1 305 ? -0.832 -21.895 -19.570 1.00 107.36 305 ALA A CA 1
ATOM 2190 C C . ALA A 1 305 ? -0.734 -21.340 -20.992 1.00 105.68 305 ALA A C 1
ATOM 2191 O O . ALA A 1 305 ? 0.198 -21.670 -21.729 1.00 106.04 305 ALA A O 1
ATOM 2193 N N . ALA A 1 306 ? -1.698 -20.502 -21.368 1.00 104.07 306 ALA A N 1
ATOM 2194 C CA . ALA A 1 306 ? -1.664 -19.808 -22.654 1.00 102.11 306 ALA A CA 1
ATOM 2195 C C . ALA A 1 306 ? -0.510 -18.806 -22.714 1.00 96.69 306 ALA A C 1
ATOM 2196 O O . ALA A 1 306 ? 0.147 -18.669 -23.747 1.00 95.67 306 ALA A O 1
ATOM 2198 N N . ASN A 1 307 ? -0.270 -18.114 -21.601 1.00 93.27 307 ASN A N 1
ATOM 2199 C CA . ASN A 1 307 ? 0.833 -17.159 -21.500 1.00 88.45 307 ASN A CA 1
ATOM 2200 C C . ASN A 1 307 ? 2.196 -17.849 -21.551 1.00 88.75 307 ASN A C 1
ATOM 2201 O O . ASN A 1 307 ? 3.157 -17.288 -22.080 1.00 86.01 307 ASN A O 1
ATOM 2206 N N . ASP A 1 308 ? 2.261 -19.063 -21.003 1.00 92.41 308 ASP A N 1
ATOM 2207 C CA . ASP A 1 308 ? 3.469 -19.893 -21.029 1.00 93.25 308 ASP A CA 1
ATOM 2208 C C . ASP A 1 308 ? 3.996 -20.127 -22.448 1.00 94.27 308 ASP A C 1
ATOM 2209 O O . ASP A 1 308 ? 5.210 -20.227 -22.653 1.00 93.22 308 ASP A O 1
ATOM 2214 N N . THR A 1 309 ? 3.083 -20.206 -23.416 1.00 96.45 309 THR A N 1
ATOM 2215 C CA . THR A 1 309 ? 3.452 -20.384 -24.824 1.00 97.88 309 THR A CA 1
ATOM 2216 C C . THR A 1 309 ? 4.119 -19.132 -25.393 1.00 93.39 309 THR A C 1
ATOM 2217 O O . THR A 1 309 ? 5.146 -19.228 -26.065 1.00 93.50 309 THR A O 1
ATOM 2221 N N . ALA A 1 310 ? 3.539 -17.964 -25.116 1.00 90.08 310 ALA A N 1
ATOM 2222 C CA . ALA A 1 310 ? 4.142 -16.689 -25.515 1.00 86.33 310 ALA A CA 1
ATOM 2223 C C . ALA A 1 310 ? 5.500 -16.489 -24.844 1.00 83.51 310 ALA A C 1
ATOM 2224 O O . ALA A 1 310 ? 6.442 -15.996 -25.471 1.00 81.98 310 ALA A O 1
ATOM 2226 N N . ARG A 1 311 ? 5.583 -16.876 -23.569 1.00 83.56 311 ARG A N 1
ATOM 2227 C CA . ARG A 1 311 ? 6.834 -16.889 -22.808 1.00 81.73 311 ARG A CA 1
ATOM 2228 C C . ARG A 1 311 ? 7.892 -17.786 -23.447 1.00 83.50 311 ARG A C 1
ATOM 2229 O O . ARG A 1 311 ? 9.067 -17.411 -23.523 1.00 81.17 311 ARG A O 1
ATOM 2237 N N . ALA A 1 312 ? 7.468 -18.966 -23.899 1.00 87.48 312 ALA A N 1
ATOM 2238 C CA . ALA A 1 312 ? 8.368 -19.929 -24.534 1.00 90.35 312 ALA A CA 1
ATOM 2239 C C . ALA A 1 312 ? 8.843 -19.430 -25.896 1.00 89.37 312 ALA A C 1
ATOM 2240 O O . ALA A 1 312 ? 10.024 -19.562 -26.232 1.00 89.22 312 ALA A O 1
ATOM 2242 N N . PHE A 1 313 ? 7.920 -18.853 -26.665 1.00 88.88 313 PHE A N 1
ATOM 2243 C CA . PHE A 1 313 ? 8.233 -18.297 -27.978 1.00 88.52 313 PHE A CA 1
ATOM 2244 C C . PHE A 1 313 ? 9.245 -17.155 -27.873 1.00 83.96 313 PHE A C 1
ATOM 2245 O O . PHE A 1 313 ? 10.121 -17.008 -28.733 1.00 84.01 313 PHE A O 1
ATOM 2253 N N . TRP A 1 314 ? 9.111 -16.351 -26.821 1.00 80.17 314 TRP A N 1
ATOM 2254 C CA . TRP A 1 314 ? 9.997 -15.217 -26.588 1.00 75.84 314 TRP A CA 1
ATOM 2255 C C . TRP A 1 314 ? 11.378 -15.676 -26.215 1.00 76.06 314 TRP A C 1
ATOM 2256 O O . TRP A 1 314 ? 12.369 -15.147 -26.720 1.00 74.33 314 TRP A O 1
ATOM 2267 N N . GLU A 1 315 ? 11.451 -16.662 -25.322 1.00 78.43 315 GLU A N 1
ATOM 2268 C CA . GLU A 1 315 ? 12.727 -17.183 -24.838 1.00 79.51 315 GLU A CA 1
ATOM 2269 C C . GLU A 1 315 ? 13.540 -17.794 -25.976 1.00 82.11 315 GLU A C 1
ATOM 2270 O O . GLU A 1 315 ? 14.760 -17.641 -26.024 1.00 80.84 315 GLU A O 1
ATOM 2276 N N . GLU A 1 316 ? 12.851 -18.472 -26.891 1.00 85.90 316 GLU A N 1
ATOM 2277 C CA . GLU A 1 316 ? 13.486 -19.068 -28.064 1.00 89.57 316 GLU A CA 1
ATOM 2278 C C . GLU A 1 316 ? 14.161 -17.999 -28.930 1.00 86.83 316 GLU A C 1
ATOM 2279 O O . GLU A 1 316 ? 15.349 -18.110 -29.241 1.00 86.84 316 GLU A O 1
ATOM 2285 N N . LYS A 1 317 ? 13.401 -16.963 -29.290 1.00 84.68 317 LYS A N 1
ATOM 2286 C CA . LYS A 1 317 ? 13.900 -15.846 -30.103 1.00 82.45 317 LYS A CA 1
ATOM 2287 C C . LYS A 1 317 ? 15.163 -15.199 -29.537 1.00 79.09 317 LYS A C 1
ATOM 2288 O O . LYS A 1 317 ? 16.093 -14.891 -30.285 1.00 79.58 317 LYS A O 1
ATOM 2294 N N . ILE A 1 318 ? 15.192 -15.009 -28.220 1.00 76.34 318 ILE A N 1
ATOM 2295 C CA . ILE A 1 318 ? 16.329 -14.376 -27.549 1.00 73.56 318 ILE A CA 1
ATOM 2296 C C . ILE A 1 318 ? 17.562 -15.292 -27.456 1.00 76.65 318 ILE A C 1
ATOM 2297 O O . ILE A 1 318 ? 18.695 -14.826 -27.605 1.00 75.28 318 ILE A O 1
ATOM 2302 N N . ARG A 1 319 ? 17.340 -16.590 -27.243 1.00 81.24 319 ARG A N 1
ATOM 2303 C CA . ARG A 1 319 ? 18.428 -17.576 -27.265 1.00 84.72 319 ARG A CA 1
ATOM 2304 C C . ARG A 1 319 ? 19.045 -17.704 -28.660 1.00 86.13 319 ARG A C 1
ATOM 2305 O O . ARG A 1 319 ? 20.230 -18.015 -28.796 1.00 86.61 319 ARG A O 1
ATOM 2313 N N . ALA A 1 320 ? 18.231 -17.456 -29.686 1.00 86.68 320 ALA A N 1
ATOM 2314 C CA . ALA A 1 320 ? 18.673 -17.497 -31.082 1.00 88.51 320 ALA A CA 1
ATOM 2315 C C . ALA A 1 320 ? 19.525 -16.286 -31.455 1.00 85.05 320 ALA A C 1
ATOM 2316 O O . ALA A 1 320 ? 20.399 -16.382 -32.313 1.00 87.02 320 ALA A O 1
ATOM 2318 N N . VAL A 1 321 ? 19.264 -15.147 -30.818 1.00 80.38 321 VAL A N 1
ATOM 2319 C CA . VAL A 1 321 ? 20.023 -13.932 -31.114 1.00 77.09 321 VAL A CA 1
ATOM 2320 C C . VAL A 1 321 ? 21.261 -13.768 -30.208 1.00 74.97 321 VAL A C 1
ATOM 2321 O O . VAL A 1 321 ? 22.342 -13.428 -30.689 1.00 74.99 321 VAL A O 1
ATOM 2325 N N . VAL A 1 322 ? 21.113 -14.047 -28.916 1.00 73.66 322 VAL A N 1
ATOM 2326 C CA . VAL A 1 322 ? 22.241 -13.985 -27.983 1.00 72.67 322 VAL A CA 1
ATOM 2327 C C . VAL A 1 322 ? 23.156 -15.202 -28.164 1.00 76.40 322 VAL A C 1
ATOM 2328 O O . VAL A 1 322 ? 22.699 -16.344 -28.102 1.00 79.42 322 VAL A O 1
ATOM 2332 N N . ASP A 1 323 ? 24.443 -14.939 -28.386 1.00 76.54 323 ASP A N 1
ATOM 2333 C CA . ASP A 1 323 ? 25.442 -15.978 -28.637 1.00 80.27 323 ASP A CA 1
ATOM 2334 C C . ASP A 1 323 ? 25.684 -16.883 -27.431 1.00 81.12 323 ASP A C 1
ATOM 2335 O O . ASP A 1 323 ? 25.704 -18.112 -27.562 1.00 84.97 323 ASP A O 1
ATOM 2340 N N . ASP A 1 324 ? 25.873 -16.261 -26.268 1.00 77.42 324 ASP A N 1
ATOM 2341 C CA . ASP A 1 324 ? 26.220 -16.961 -25.032 1.00 78.23 324 ASP A CA 1
ATOM 2342 C C . ASP A 1 324 ? 24.957 -17.401 -24.268 1.00 78.10 324 ASP A C 1
ATOM 2343 O O . ASP A 1 324 ? 24.216 -16.558 -23.750 1.00 75.31 324 ASP A O 1
ATOM 2348 N N . PRO A 1 325 ? 24.712 -18.728 -24.198 1.00 81.71 325 PRO A N 1
ATOM 2349 C CA . PRO A 1 325 ? 23.516 -19.279 -23.551 1.00 82.20 325 PRO A CA 1
ATOM 2350 C C . PRO A 1 325 ? 23.386 -18.897 -22.078 1.00 79.70 325 PRO A C 1
ATOM 2351 O O . PRO A 1 325 ? 22.271 -18.847 -21.561 1.00 79.41 325 PRO A O 1
ATOM 2355 N N . ALA A 1 326 ? 24.509 -18.631 -21.415 1.00 78.59 326 ALA A N 1
ATOM 2356 C CA . ALA A 1 326 ? 24.502 -18.198 -20.018 1.00 76.92 326 ALA A CA 1
ATOM 2357 C C . ALA A 1 326 ? 23.962 -16.773 -19.903 1.00 73.12 326 ALA A C 1
ATOM 2358 O O . ALA A 1 326 ? 23.215 -16.450 -18.975 1.00 72.12 326 ALA A O 1
ATOM 2360 N N . VAL A 1 327 ? 24.351 -15.936 -20.861 1.00 71.29 327 VAL A N 1
ATOM 2361 C CA . VAL A 1 327 ? 23.900 -14.556 -20.940 1.00 67.55 327 VAL A CA 1
ATOM 2362 C C . VAL A 1 327 ? 22.416 -14.524 -21.331 1.00 67.70 327 VAL A C 1
ATOM 2363 O O . VAL A 1 327 ? 21.625 -13.788 -20.736 1.00 65.46 327 VAL A O 1
ATOM 2367 N N . ALA A 1 328 ? 22.042 -15.356 -22.302 1.00 70.70 328 ALA A N 1
ATOM 2368 C CA . ALA A 1 328 ? 20.651 -15.475 -22.745 1.00 70.88 328 ALA A CA 1
ATOM 2369 C C . ALA A 1 328 ? 19.717 -15.818 -21.586 1.00 70.73 328 ALA A C 1
ATOM 2370 O O . ALA A 1 328 ? 18.669 -15.194 -21.423 1.00 68.41 328 ALA A O 1
ATOM 2372 N N . GLU A 1 329 ? 20.114 -16.810 -20.789 1.00 73.44 329 GLU A N 1
ATOM 2373 C CA . GLU A 1 329 ? 19.378 -17.228 -19.588 1.00 74.77 329 GLU A CA 1
ATOM 2374 C C . GLU A 1 329 ? 19.244 -16.074 -18.584 1.00 71.29 329 GLU A C 1
ATOM 2375 O O . GLU A 1 329 ? 18.177 -15.864 -18.000 1.00 70.54 329 GLU A O 1
ATOM 2381 N N . LEU A 1 330 ? 20.326 -15.321 -18.411 1.00 69.24 330 LEU A N 1
ATOM 2382 C CA . LEU A 1 330 ? 20.342 -14.180 -17.511 1.00 66.36 330 LEU A CA 1
ATOM 2383 C C . LEU A 1 330 ? 19.445 -13.046 -18.022 1.00 63.50 330 LEU A C 1
ATOM 2384 O O . LEU A 1 330 ? 18.886 -12.283 -17.232 1.00 61.48 330 LEU A O 1
ATOM 2389 N N . LEU A 1 331 ? 19.313 -12.957 -19.344 1.00 63.49 331 LEU A N 1
ATOM 2390 C CA . LEU A 1 331 ? 18.434 -11.995 -20.006 1.00 61.46 331 LEU A CA 1
ATOM 2391 C C . LEU A 1 331 ? 16.956 -12.401 -19.934 1.00 63.21 331 LEU A C 1
ATOM 2392 O O . LEU A 1 331 ? 16.069 -11.580 -20.165 1.00 61.63 331 LEU A O 1
ATOM 2397 N N . THR A 1 332 ? 16.698 -13.669 -19.619 1.00 67.02 332 THR A N 1
ATOM 2398 C CA . THR A 1 332 ? 15.334 -14.195 -19.550 1.00 69.18 332 THR A CA 1
ATOM 2399 C C . THR A 1 332 ? 14.695 -13.894 -18.192 1.00 68.62 332 THR A C 1
ATOM 2400 O O . THR A 1 332 ? 15.253 -14.263 -17.158 1.00 68.85 332 THR A O 1
ATOM 2404 N N . PRO A 1 333 ? 13.532 -13.208 -18.192 1.00 68.41 333 PRO A N 1
ATOM 2405 C CA . PRO A 1 333 ? 12.805 -12.895 -16.956 1.00 69.22 333 PRO A CA 1
ATOM 2406 C C . PRO A 1 333 ? 12.475 -14.140 -16.139 1.00 73.98 333 PRO A C 1
ATOM 2407 O O . PRO A 1 333 ? 12.011 -15.140 -16.695 1.00 76.10 333 PRO A O 1
ATOM 2411 N N . LYS A 1 334 ? 12.718 -14.054 -14.830 1.00 76.57 334 LYS A N 1
ATOM 2412 C CA . LYS A 1 334 ? 12.666 -15.204 -13.911 1.00 82.42 334 LYS A CA 1
ATOM 2413 C C . LYS A 1 334 ? 11.353 -15.980 -13.967 1.00 86.20 334 LYS A C 1
ATOM 2414 O O . LYS A 1 334 ? 11.321 -17.111 -14.468 1.00 90.52 334 LYS A O 1
ATOM 2420 N N . ASP A 1 335 ? 10.281 -15.381 -13.450 1.00 85.51 335 ASP A N 1
ATOM 2421 C CA . ASP A 1 335 ? 8.983 -16.059 -13.368 1.00 88.12 335 ASP A CA 1
ATOM 2422 C C . ASP A 1 335 ? 7.843 -15.044 -13.400 1.00 86.66 335 ASP A C 1
ATOM 2423 O O . ASP A 1 335 ? 7.050 -14.941 -12.464 1.00 87.93 335 ASP A O 1
ATOM 2425 N N . HIS A 1 336 ? 7.784 -14.286 -14.490 1.00 84.82 336 HIS A N 1
ATOM 2426 C CA . HIS A 1 336 ? 6.734 -13.298 -14.699 1.00 83.13 336 HIS A CA 1
ATOM 2427 C C . HIS A 1 336 ? 5.983 -13.609 -15.956 1.00 82.56 336 HIS A C 1
ATOM 2428 O O . HIS A 1 336 ? 6.578 -14.059 -16.938 1.00 82.62 336 HIS A O 1
ATOM 2435 N N . ALA A 1 337 ? 4.671 -13.374 -15.940 1.00 80.73 337 ALA A N 1
ATOM 2436 C CA . ALA A 1 337 ? 3.855 -13.498 -17.146 1.00 80.16 337 ALA A CA 1
ATOM 2437 C C . ALA A 1 337 ? 4.238 -12.408 -18.147 1.00 75.96 337 ALA A C 1
ATOM 2438 O O . ALA A 1 337 ? 4.406 -11.245 -17.772 1.00 72.1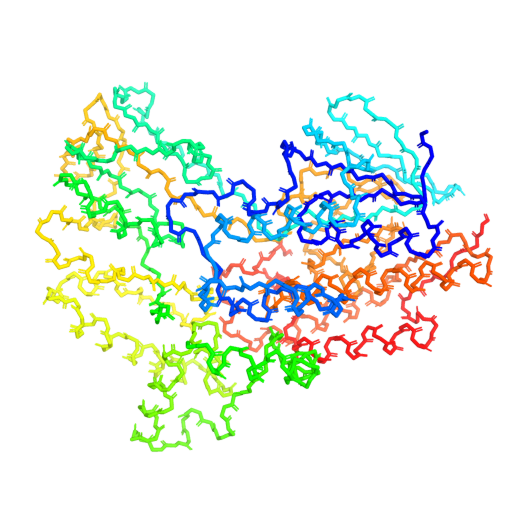8 337 ALA A O 1
ATOM 2440 N N . ILE A 1 338 ? 4.401 -12.790 -19.411 1.00 75.89 338 ILE A N 1
ATOM 2441 C CA . ILE A 1 338 ? 4.753 -11.833 -20.461 1.00 72.92 338 ILE A CA 1
ATOM 2442 C C . ILE A 1 338 ? 3.542 -10.964 -20.808 1.00 72.76 338 ILE A C 1
ATOM 2443 O O . ILE A 1 338 ? 2.473 -11.471 -21.162 1.00 75.28 338 ILE A O 1
ATOM 2448 N N . GLY A 1 339 ? 3.715 -9.654 -20.683 1.00 70.28 339 GLY A N 1
ATOM 2449 C CA . GLY A 1 339 ? 2.610 -8.713 -20.854 1.00 70.63 339 GLY A CA 1
ATOM 2450 C C . GLY A 1 339 ? 2.099 -8.149 -19.538 1.00 70.53 339 GLY A C 1
ATOM 2451 O O . GLY A 1 339 ? 1.411 -7.132 -19.532 1.00 70.07 339 GLY A O 1
ATOM 2452 N N . ALA A 1 340 ? 2.437 -8.802 -18.424 1.00 71.76 340 ALA A N 1
ATOM 2453 C CA . ALA A 1 340 ? 2.044 -8.328 -17.091 1.00 72.41 340 ALA A CA 1
ATOM 2454 C C . ALA A 1 340 ? 2.590 -6.924 -16.862 1.00 69.54 340 ALA A C 1
ATOM 2455 O O . ALA A 1 340 ? 1.834 -5.990 -16.590 1.00 70.12 340 ALA A O 1
ATOM 2457 N N . LYS A 1 341 ? 3.906 -6.790 -16.969 1.00 67.32 341 LYS A N 1
ATOM 2458 C CA . LYS A 1 341 ? 4.520 -5.492 -17.165 1.00 64.83 341 LYS A CA 1
ATOM 2459 C C . LYS A 1 341 ? 4.513 -5.251 -18.676 1.00 64.68 341 LYS A C 1
ATOM 2460 O O . LYS A 1 341 ? 4.637 -6.199 -19.463 1.00 66.10 341 LYS A O 1
ATOM 2463 N N . ARG A 1 342 ? 4.346 -3.993 -19.075 1.00 62.46 342 ARG A N 1
ATOM 2464 C CA . ARG A 1 342 ? 4.338 -3.620 -20.487 1.00 61.94 342 ARG A CA 1
ATOM 2465 C C . ARG A 1 342 ? 5.625 -4.070 -21.181 1.00 60.36 342 ARG A C 1
ATOM 2466 O O . ARG A 1 342 ? 6.727 -3.882 -20.658 1.00 59.04 342 ARG A O 1
ATOM 2474 N N . ILE A 1 343 ? 5.475 -4.676 -22.353 1.00 59.97 343 ILE A N 1
ATOM 2475 C CA . ILE A 1 343 ? 6.623 -5.126 -23.119 1.00 58.71 343 ILE A CA 1
ATOM 2476 C C . ILE A 1 343 ? 7.374 -3.915 -23.667 1.00 55.57 343 ILE A C 1
ATOM 2477 O O . ILE A 1 343 ? 6.776 -3.001 -24.241 1.00 55.85 343 ILE A O 1
ATOM 2482 N N . VAL A 1 344 ? 8.685 -3.908 -23.457 1.00 52.85 344 VAL A N 1
ATOM 2483 C CA . VAL A 1 344 ? 9.552 -2.848 -23.968 1.00 49.41 344 VAL A CA 1
ATOM 2484 C C . VAL A 1 344 ? 9.787 -3.045 -25.466 1.00 51.06 344 VAL A C 1
ATOM 2485 O O . VAL A 1 344 ? 9.764 -4.171 -25.974 1.00 52.63 344 VAL A O 1
ATOM 2489 N N . LEU A 1 345 ? 9.985 -1.934 -26.165 1.00 50.51 345 LEU A N 1
ATOM 2490 C CA . LEU A 1 345 ? 10.266 -1.944 -27.589 1.00 52.60 345 LEU A CA 1
ATOM 2491 C C . LEU A 1 345 ? 11.732 -1.550 -27.749 1.00 51.53 345 LEU A C 1
ATOM 2492 O O . LEU A 1 345 ? 12.125 -0.441 -27.370 1.00 49.13 345 LEU A O 1
ATOM 2497 N N . ASP A 1 346 ? 12.533 -2.461 -28.296 1.00 52.51 346 ASP A N 1
ATOM 2498 C CA . ASP A 1 346 ? 13.975 -2.252 -28.392 1.00 51.81 346 ASP A CA 1
ATOM 2499 C C . ASP A 1 346 ? 14.458 -2.180 -29.834 1.00 53.10 346 ASP A C 1
ATOM 2500 O O . ASP A 1 346 ? 13.776 -2.645 -30.754 1.00 54.18 346 ASP A O 1
ATOM 2505 N N . SER A 1 347 ? 15.638 -1.583 -30.008 1.00 52.12 347 SER A N 1
ATOM 2506 C CA . SER A 1 347 ? 16.330 -1.545 -31.295 1.00 53.41 347 SER A CA 1
ATOM 2507 C C . SER A 1 347 ? 17.754 -2.029 -31.065 1.00 53.23 347 SER A C 1
ATOM 2508 O O . SER A 1 347 ? 18.615 -1.262 -30.612 1.00 50.96 347 SER A O 1
ATOM 2511 N N . GLY A 1 348 ? 17.987 -3.306 -31.365 1.00 54.69 348 GLY A N 1
ATOM 2512 C CA . GLY A 1 348 ? 19.308 -3.914 -31.234 1.00 53.85 348 GLY A CA 1
ATOM 2513 C C . GLY A 1 348 ? 19.743 -4.185 -29.802 1.00 52.31 348 GLY A C 1
ATOM 2514 O O . GLY A 1 348 ? 20.942 -4.215 -29.519 1.00 52.36 348 GLY A O 1
ATOM 2515 N N . TYR A 1 349 ? 18.784 -4.397 -28.898 1.00 50.21 349 TYR A N 1
ATOM 2516 C CA . TYR A 1 349 ? 19.104 -4.570 -27.474 1.00 48.53 349 TYR A CA 1
ATOM 2517 C C . TYR A 1 349 ? 19.839 -5.866 -27.148 1.00 50.51 349 TYR A C 1
ATOM 2518 O O . TYR A 1 349 ? 20.920 -5.830 -26.558 1.00 50.33 349 TYR A O 1
ATOM 2527 N N . TYR A 1 350 ? 19.242 -6.999 -27.510 1.00 52.75 350 TYR A N 1
ATOM 2528 C CA . TYR A 1 350 ? 19.808 -8.303 -27.177 1.00 55.41 350 TYR A CA 1
ATOM 2529 C C . TYR A 1 350 ? 21.048 -8.627 -27.987 1.00 58.08 350 TYR A C 1
ATOM 2530 O O . TYR A 1 350 ? 21.924 -9.362 -27.517 1.00 60.24 350 TYR A O 1
ATOM 2539 N N . GLU A 1 351 ? 21.116 -8.069 -29.195 1.00 58.63 351 GLU A N 1
ATOM 2540 C CA . GLU A 1 351 ? 22.302 -8.149 -30.047 1.00 60.58 351 GLU A CA 1
ATOM 2541 C C . GLU A 1 351 ? 23.509 -7.488 -29.376 1.00 58.93 351 GLU A C 1
ATOM 2542 O O . GLU A 1 351 ? 24.655 -7.886 -29.612 1.00 60.58 351 GLU A O 1
ATOM 2548 N N . THR A 1 352 ? 23.229 -6.488 -28.535 1.00 55.33 352 THR A N 1
ATOM 2549 C CA . THR A 1 352 ? 24.247 -5.692 -27.845 1.00 53.40 352 THR A CA 1
ATOM 2550 C C . THR A 1 352 ? 25.129 -6.537 -26.919 1.00 54.39 352 THR A C 1
ATOM 2551 O O . THR A 1 352 ? 26.285 -6.198 -26.672 1.00 54.35 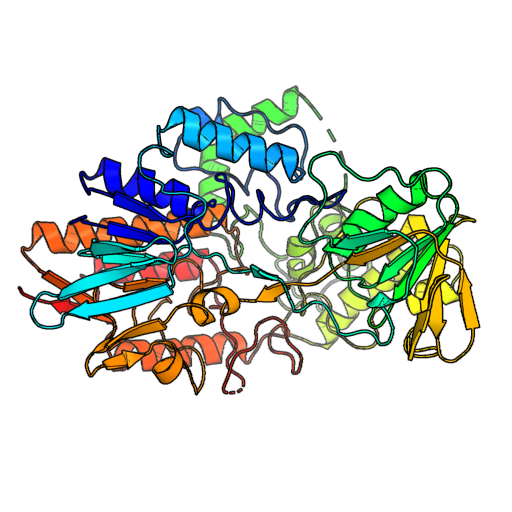352 THR A O 1
ATOM 2555 N N . TYR A 1 353 ? 24.593 -7.648 -26.428 1.00 55.81 353 TYR A N 1
ATOM 2556 C CA . TYR A 1 353 ? 25.338 -8.505 -25.513 1.00 56.89 353 TYR A CA 1
ATOM 2557 C C . TYR A 1 353 ? 26.289 -9.481 -26.222 1.00 60.74 353 TYR A C 1
ATOM 2558 O O . TYR A 1 353 ? 27.032 -10.210 -25.567 1.00 61.32 353 TYR A O 1
ATOM 2567 N N . ASN A 1 354 ? 26.270 -9.476 -27.555 1.00 63.29 354 ASN A N 1
ATOM 2568 C CA . ASN A 1 354 ? 27.229 -10.247 -28.355 1.00 67.72 354 ASN A CA 1
ATOM 2569 C C . ASN A 1 354 ? 28.555 -9.508 -28.547 1.00 68.20 354 ASN A C 1
ATOM 2570 O O . ASN A 1 354 ? 29.564 -10.116 -28.903 1.00 71.98 354 ASN A O 1
ATOM 2575 N N . ARG A 1 355 ? 28.533 -8.196 -28.319 1.00 65.99 355 ARG A N 1
ATOM 2576 C CA . ARG A 1 355 ? 29.708 -7.337 -28.457 1.00 65.73 355 ARG A CA 1
ATOM 2577 C C . ARG A 1 355 ? 30.776 -7.652 -27.412 1.00 65.77 355 ARG A C 1
ATOM 2578 O O . ARG A 1 355 ? 30.458 -7.988 -26.275 1.00 65.68 355 ARG A O 1
ATOM 2586 N N . ASP A 1 356 ? 32.041 -7.523 -27.800 1.00 68.07 356 ASP A N 1
ATOM 2587 C CA . ASP A 1 356 ? 33.171 -7.787 -26.909 1.00 68.72 356 ASP A CA 1
ATOM 2588 C C . ASP A 1 356 ? 33.279 -6.780 -25.771 1.00 65.26 356 ASP A C 1
ATOM 2589 O O . ASP A 1 356 ? 33.833 -7.084 -24.717 1.00 65.77 356 ASP A O 1
ATOM 2594 N N . ASN A 1 357 ? 32.742 -5.585 -25.986 1.00 62.04 357 ASN A N 1
ATOM 2595 C CA . ASN A 1 357 ? 32.896 -4.498 -25.033 1.00 59.15 357 ASN A CA 1
ATOM 2596 C C . ASN A 1 357 ? 31.710 -4.333 -24.082 1.00 56.17 357 ASN A C 1
ATOM 2597 O O . ASN A 1 357 ? 31.608 -3.315 -23.395 1.00 54.80 357 ASN A O 1
ATOM 2602 N N . VAL A 1 358 ? 30.800 -5.305 -24.062 1.00 55.69 358 VAL A N 1
ATOM 2603 C CA . VAL A 1 358 ? 29.701 -5.266 -23.084 1.00 54.36 358 VAL A CA 1
ATOM 2604 C C . VAL A 1 358 ? 29.593 -6.492 -22.181 1.00 55.73 358 VAL A C 1
ATOM 2605 O O . VAL A 1 358 ? 29.674 -7.635 -22.637 1.00 57.34 358 VAL A O 1
ATOM 2609 N N . GLU A 1 359 ? 29.455 -6.228 -20.885 1.00 55.03 359 GLU A N 1
ATOM 2610 C CA . GLU A 1 359 ? 29.298 -7.282 -19.890 1.00 57.37 359 GLU A CA 1
ATOM 2611 C C . GLU A 1 359 ? 28.039 -7.065 -19.062 1.00 54.69 359 GLU A C 1
ATOM 2612 O O . GLU A 1 359 ? 27.759 -5.955 -18.613 1.00 52.17 359 GLU A O 1
ATOM 2618 N N . LEU A 1 360 ? 27.288 -8.144 -18.877 1.00 56.19 360 LEU A N 1
ATOM 2619 C CA . LEU A 1 360 ? 26.097 -8.135 -18.043 1.00 54.77 360 LEU A CA 1
ATOM 2620 C C . LEU A 1 360 ? 26.429 -8.702 -16.673 1.00 56.06 360 LEU A C 1
ATOM 2621 O O . LEU A 1 360 ? 26.930 -9.825 -16.557 1.00 58.77 360 LEU A O 1
ATOM 2626 N N . VAL A 1 361 ? 26.152 -7.915 -15.639 1.00 54.88 361 VAL A N 1
ATOM 2627 C CA . VAL A 1 361 ? 26.483 -8.290 -14.268 1.00 56.65 361 VAL A CA 1
ATOM 2628 C C . VAL A 1 361 ? 25.215 -8.574 -13.463 1.00 56.64 361 VAL A C 1
ATOM 2629 O O . VAL A 1 361 ? 24.390 -7.682 -13.252 1.00 54.87 361 VAL A O 1
ATOM 2633 N N . ASP A 1 362 ? 25.084 -9.822 -13.017 1.00 58.48 362 ASP A N 1
ATOM 2634 C CA . ASP A 1 362 ? 23.897 -10.299 -12.316 1.00 58.91 362 ASP A CA 1
ATOM 2635 C C . ASP A 1 362 ? 23.883 -9.794 -10.880 1.00 58.54 362 ASP A C 1
ATOM 2636 O O . ASP A 1 362 ? 24.643 -10.268 -10.030 1.00 61.06 362 ASP A O 1
ATOM 2641 N N . LEU A 1 363 ? 23.000 -8.842 -10.606 1.00 55.54 363 LEU A N 1
ATOM 2642 C CA . LEU A 1 363 ? 22.982 -8.208 -9.296 1.00 55.05 363 LEU A CA 1
ATOM 2643 C C . LEU A 1 363 ? 22.438 -9.105 -8.190 1.00 57.16 363 LEU A C 1
ATOM 2644 O O . LEU A 1 363 ? 22.574 -8.787 -7.015 1.00 57.75 363 LEU A O 1
ATOM 2649 N N . ARG A 1 364 ? 21.836 -10.227 -8.574 1.00 58.50 364 ARG A N 1
ATOM 2650 C CA . ARG A 1 364 ? 21.372 -11.221 -7.612 1.00 61.68 364 ARG A CA 1
ATOM 2651 C C . ARG A 1 364 ? 22.542 -12.019 -7.065 1.00 65.02 364 ARG A C 1
ATOM 2652 O O . ARG A 1 364 ? 22.544 -12.392 -5.891 1.00 68.64 364 ARG A O 1
ATOM 2660 N N . SER A 1 365 ? 23.529 -12.279 -7.923 1.00 65.97 365 SER A N 1
ATOM 2661 C CA . SER A 1 365 ? 24.787 -12.921 -7.522 1.00 68.64 365 SER A CA 1
ATOM 2662 C C . SER A 1 365 ? 25.691 -11.930 -6.810 1.00 67.57 365 SER A C 1
ATOM 2663 O O . SER A 1 365 ? 26.219 -12.226 -5.739 1.00 68.78 365 SER A O 1
ATOM 2666 N N . THR A 1 366 ? 25.881 -10.758 -7.419 1.00 63.74 366 THR A N 1
ATOM 2667 C CA . THR A 1 366 ? 26.763 -9.746 -6.847 1.00 63.00 366 THR A CA 1
ATOM 2668 C C . THR A 1 366 ? 26.087 -8.373 -6.718 1.00 60.09 366 THR A C 1
ATOM 2669 O O . THR A 1 366 ? 26.237 -7.514 -7.590 1.00 57.75 366 THR A O 1
ATOM 2673 N N . PRO A 1 367 ? 25.330 -8.168 -5.621 1.00 60.84 367 PRO A N 1
ATOM 2674 C CA . PRO A 1 367 ? 24.652 -6.885 -5.423 1.00 58.46 367 PRO A CA 1
ATOM 2675 C C . PRO A 1 367 ? 25.626 -5.738 -5.244 1.00 57.97 367 PRO A C 1
ATOM 2676 O O . PRO A 1 367 ? 26.729 -5.930 -4.720 1.00 60.91 367 PRO A O 1
ATOM 2680 N N . ILE A 1 368 ? 25.213 -4.559 -5.691 1.00 55.36 368 ILE A N 1
ATOM 2681 C CA . ILE A 1 368 ? 25.963 -3.335 -5.463 1.00 55.05 368 ILE A CA 1
ATOM 2682 C C . ILE A 1 368 ? 25.900 -2.968 -3.976 1.00 57.65 368 ILE A C 1
ATOM 2683 O O . ILE A 1 368 ? 24.810 -2.848 -3.403 1.00 57.91 368 ILE A O 1
ATOM 2688 N N . VAL A 1 369 ? 27.067 -2.821 -3.350 1.00 59.62 369 VAL A N 1
ATOM 2689 C CA . VAL A 1 369 ? 27.121 -2.397 -1.950 1.00 62.07 369 VAL A CA 1
ATOM 2690 C C . VAL A 1 369 ? 27.582 -0.949 -1.811 1.00 61.79 369 VAL A C 1
ATOM 2691 O O . VAL A 1 369 ? 27.635 -0.415 -0.698 1.00 64.06 369 VAL A O 1
ATOM 2695 N N . GLY A 1 370 ? 27.911 -0.315 -2.936 1.00 58.89 370 GLY A N 1
ATOM 2696 C CA . GLY A 1 370 ? 28.287 1.093 -2.922 1.00 58.33 370 GLY A CA 1
ATOM 2697 C C . GLY A 1 370 ? 29.149 1.561 -4.076 1.00 57.28 370 GLY A C 1
ATOM 2698 O O . GLY A 1 370 ? 29.507 0.789 -4.970 1.00 56.65 370 GLY A O 1
ATOM 2699 N N . MET A 1 371 ? 29.451 2.854 -4.063 1.00 56.58 371 MET A N 1
ATOM 2700 C CA . MET A 1 371 ? 30.411 3.429 -4.977 1.00 55.41 371 MET A CA 1
ATOM 2701 C C . MET A 1 371 ? 31.628 3.936 -4.220 1.00 57.37 371 MET A C 1
ATOM 2702 O O . MET A 1 371 ? 31.557 4.227 -3.024 1.00 58.16 371 MET A O 1
ATOM 2707 N N . ASP A 1 372 ? 32.745 4.033 -4.932 1.00 57.62 372 ASP A N 1
ATOM 2708 C CA . ASP A 1 372 ? 33.907 4.750 -4.432 1.00 60.84 372 ASP A CA 1
ATOM 2709 C C . ASP A 1 372 ? 34.429 5.709 -5.506 1.00 59.93 372 ASP A C 1
ATOM 2710 O O . ASP A 1 372 ? 33.758 5.935 -6.523 1.00 57.99 372 ASP A O 1
ATOM 2715 N N . GLU A 1 373 ? 35.619 6.262 -5.280 1.00 62.29 373 GLU A N 1
ATOM 2716 C CA . GLU A 1 373 ? 36.228 7.242 -6.186 1.00 62.59 373 GLU A CA 1
ATOM 2717 C C . GLU A 1 373 ? 36.225 6.775 -7.640 1.00 59.16 373 GLU A C 1
ATOM 2718 O O . GLU A 1 373 ? 35.976 7.568 -8.551 1.00 56.97 373 GLU A O 1
ATOM 2724 N N . THR A 1 374 ? 36.491 5.483 -7.830 1.00 58.50 374 THR A N 1
ATOM 2725 C CA . THR A 1 374 ? 36.837 4.923 -9.135 1.00 57.42 374 THR A CA 1
ATOM 2726 C C . THR A 1 374 ? 35.748 4.043 -9.746 1.00 54.76 374 THR A C 1
ATOM 2727 O O . THR A 1 374 ? 35.908 3.542 -10.861 1.00 54.16 374 THR A O 1
ATOM 2731 N N . GLY A 1 375 ? 34.652 3.833 -9.026 1.00 53.16 375 GLY A N 1
ATOM 2732 C CA . GLY A 1 375 ? 33.568 3.054 -9.599 1.00 51.51 375 GLY A CA 1
ATOM 2733 C C . GLY A 1 375 ? 32.635 2.347 -8.654 1.00 51.74 375 GLY A C 1
ATOM 2734 O O . GLY A 1 375 ? 32.364 2.822 -7.552 1.00 53.39 375 GLY A O 1
ATOM 2735 N N . ILE A 1 376 ? 32.120 1.212 -9.107 1.00 50.75 376 ILE A N 1
ATOM 2736 C CA . ILE A 1 376 ? 31.086 0.502 -8.371 1.00 50.69 376 ILE A CA 1
ATOM 2737 C C . ILE A 1 376 ? 31.709 -0.687 -7.668 1.00 53.51 376 ILE A C 1
ATOM 2738 O O . ILE A 1 376 ? 32.518 -1.416 -8.247 1.00 54.09 376 ILE A O 1
ATOM 2743 N N . VAL A 1 377 ? 31.357 -0.860 -6.401 1.00 55.16 377 VAL A N 1
ATOM 2744 C CA . VAL A 1 377 ? 31.786 -2.034 -5.684 1.00 58.00 377 VAL A CA 1
ATOM 2745 C C . VAL A 1 377 ? 30.588 -2.944 -5.438 1.00 58.18 377 VAL A C 1
ATOM 2746 O O . VAL A 1 377 ? 29.584 -2.522 -4.866 1.00 57.97 377 VAL A O 1
ATOM 2750 N N . THR A 1 378 ? 30.696 -4.175 -5.936 1.00 59.61 378 THR A N 1
ATOM 2751 C CA . THR A 1 378 ? 29.713 -5.225 -5.667 1.00 61.60 378 THR A CA 1
ATOM 2752 C C . THR A 1 378 ? 30.218 -6.167 -4.581 1.00 65.82 378 THR A C 1
ATOM 2753 O O . THR A 1 378 ? 31.292 -5.958 -4.008 1.00 68.13 378 THR A O 1
ATOM 2757 N N . THR A 1 379 ? 29.432 -7.207 -4.312 1.00 67.93 379 THR A N 1
ATOM 2758 C CA . THR A 1 379 ? 29.796 -8.288 -3.399 1.00 70.65 379 THR A CA 1
ATOM 2759 C C . THR A 1 379 ? 31.093 -8.984 -3.814 1.00 73.18 379 THR A C 1
ATOM 2760 O O . THR A 1 379 ? 31.895 -9.378 -2.961 1.00 75.59 379 THR A O 1
ATOM 2764 N N . GLY A 1 380 ? 31.307 -9.106 -5.123 1.00 72.48 380 GLY A N 1
ATOM 2765 C CA . GLY A 1 380 ? 32.360 -9.969 -5.647 1.00 74.77 380 GLY A CA 1
ATOM 2766 C C . GLY A 1 380 ? 33.508 -9.311 -6.381 1.00 74.07 380 GLY A C 1
ATOM 2767 O O . GLY A 1 380 ? 34.569 -9.913 -6.537 1.00 77.86 380 GLY A O 1
ATOM 2768 N N . ALA A 1 381 ? 33.310 -8.082 -6.835 1.00 71.16 381 ALA A N 1
ATOM 2769 C CA . ALA A 1 381 ? 34.329 -7.398 -7.627 1.00 69.96 381 ALA A CA 1
ATOM 2770 C C . ALA A 1 381 ? 34.140 -5.894 -7.602 1.00 67.65 381 ALA A C 1
ATOM 2771 O O . ALA A 1 381 ? 33.037 -5.397 -7.349 1.00 66.52 381 ALA A O 1
ATOM 2773 N N . HIS A 1 382 ? 35.227 -5.177 -7.862 1.00 67.16 382 HIS A N 1
ATOM 2774 C CA . HIS A 1 382 ? 35.168 -3.743 -8.087 1.00 65.13 382 HIS A CA 1
ATOM 2775 C C . HIS A 1 382 ? 35.181 -3.462 -9.568 1.00 63.15 382 HIS A C 1
ATOM 2776 O O . HIS A 1 382 ? 35.858 -4.153 -10.338 1.00 64.20 382 HIS A O 1
ATOM 2783 N N . TYR A 1 383 ? 34.431 -2.442 -9.976 1.00 60.81 383 TYR A N 1
ATOM 2784 C CA . TYR A 1 383 ? 34.348 -2.046 -11.383 1.00 58.89 383 TYR A CA 1
ATOM 2785 C C . TYR A 1 383 ? 34.853 -0.625 -11.593 1.00 57.65 383 TYR A C 1
ATOM 2786 O O . TYR A 1 383 ? 34.223 0.335 -11.145 1.00 56.83 383 TYR A O 1
ATOM 2795 N N . ASP A 1 384 ? 36.001 -0.507 -12.264 1.00 57.95 384 ASP A N 1
ATOM 2796 C CA . ASP A 1 384 ? 36.550 0.783 -12.687 1.00 56.89 384 ASP A CA 1
ATOM 2797 C C . ASP A 1 384 ? 35.644 1.429 -13.733 1.00 53.78 384 ASP A C 1
ATOM 2798 O O . ASP A 1 384 ? 35.476 0.895 -14.830 1.00 53.64 384 ASP A O 1
ATOM 2803 N N . LEU A 1 385 ? 35.068 2.580 -13.412 1.00 51.46 385 LEU A N 1
ATOM 2804 C CA . LEU A 1 385 ? 34.213 3.268 -14.378 1.00 48.30 385 LEU A CA 1
ATOM 2805 C C . LEU A 1 385 ? 34.533 4.747 -14.459 1.00 47.48 385 LEU A C 1
ATOM 2806 O O . LEU A 1 385 ? 34.961 5.346 -13.469 1.00 48.10 385 LEU A O 1
ATOM 2811 N N . ASP A 1 386 ? 34.322 5.325 -15.643 1.00 45.76 386 ASP A N 1
ATOM 2812 C CA . ASP A 1 386 ? 34.410 6.773 -15.837 1.00 45.51 386 ASP A CA 1
ATOM 2813 C C . ASP A 1 386 ? 33.042 7.413 -15.686 1.00 44.05 386 ASP A C 1
ATOM 2814 O O . ASP A 1 386 ? 32.931 8.595 -15.361 1.00 43.39 386 ASP A O 1
ATOM 2819 N N . MET A 1 387 ? 31.999 6.623 -15.925 1.00 43.33 387 MET A N 1
ATOM 2820 C CA . MET A 1 387 ? 30.654 7.161 -15.983 1.00 42.48 387 MET A CA 1
ATOM 2821 C C . MET A 1 387 ? 29.622 6.174 -15.484 1.00 40.47 387 MET A C 1
ATOM 2822 O O . MET A 1 387 ? 29.641 5.005 -15.856 1.00 40.82 387 MET A O 1
ATOM 2827 N N . ILE A 1 388 ? 28.719 6.656 -14.643 1.00 38.87 388 ILE A N 1
ATOM 2828 C CA . ILE A 1 388 ? 27.584 5.857 -14.226 1.00 38.46 388 ILE A CA 1
ATOM 2829 C C . ILE A 1 388 ? 26.311 6.478 -14.801 1.00 37.22 388 ILE A C 1
ATOM 2830 O O . ILE A 1 388 ? 26.078 7.681 -14.660 1.00 37.31 388 ILE A O 1
ATOM 2835 N N . VAL A 1 389 ? 25.530 5.657 -15.504 1.00 36.62 389 VAL A N 1
ATOM 2836 C CA . VAL A 1 389 ? 24.218 6.048 -16.028 1.00 34.47 389 VAL A CA 1
ATOM 2837 C C . VAL A 1 389 ? 23.159 5.420 -15.148 1.00 35.03 389 VAL A C 1
ATOM 2838 O O . VAL A 1 389 ? 23.091 4.182 -15.012 1.00 35.74 389 VAL A O 1
ATOM 2842 N N . LEU A 1 390 ? 22.353 6.266 -14.520 1.00 34.80 390 LEU A N 1
ATOM 2843 C CA . LEU A 1 390 ? 21.262 5.778 -13.694 1.00 35.84 390 LEU A CA 1
ATOM 2844 C C . LEU A 1 390 ? 20.016 5.769 -14.561 1.00 35.38 390 LEU A C 1
ATOM 2845 O O . LEU A 1 390 ? 19.432 6.823 -14.839 1.00 35.64 390 LEU A O 1
ATOM 2850 N N . ALA A 1 391 ? 19.643 4.583 -15.030 1.00 35.30 391 ALA A N 1
ATOM 2851 C CA . ALA A 1 391 ? 18.510 4.444 -15.938 1.00 36.35 391 ALA A CA 1
ATOM 2852 C C . ALA A 1 391 ? 17.263 4.139 -15.125 1.00 38.49 391 ALA A C 1
ATOM 2853 O O . ALA A 1 391 ? 16.951 2.976 -14.854 1.00 39.30 391 ALA A O 1
ATOM 2855 N N . THR A 1 392 ? 16.565 5.196 -14.713 1.00 39.72 392 THR A N 1
ATOM 2856 C CA . THR A 1 392 ? 15.473 5.058 -13.753 1.00 41.39 392 THR A CA 1
ATOM 2857 C C . THR A 1 392 ? 14.161 4.627 -14.382 1.00 42.86 392 THR A C 1
ATOM 2858 O O . THR A 1 392 ? 13.952 4.778 -15.594 1.00 43.45 392 THR A O 1
ATOM 2862 N N . GLY A 1 393 ? 13.278 4.093 -13.544 1.00 55.88 393 GLY A N 1
ATOM 2863 C CA . GLY A 1 393 ? 11.948 3.698 -13.973 1.00 57.49 393 GLY A CA 1
ATOM 2864 C C . GLY A 1 393 ? 10.880 4.743 -13.717 1.00 56.47 393 GLY A C 1
ATOM 2865 O O . GLY A 1 393 ? 11.169 5.876 -13.336 1.00 55.43 393 GLY A O 1
ATOM 2866 N N . PHE A 1 394 ? 9.633 4.348 -13.924 1.00 58.41 394 PHE A N 1
ATOM 2867 C CA . PHE A 1 394 ? 8.504 5.252 -13.784 1.00 58.72 394 PHE A CA 1
ATOM 2868 C C . PHE A 1 394 ? 7.476 4.676 -12.837 1.00 62.13 394 PHE A C 1
ATOM 2869 O O . PHE A 1 394 ? 7.123 3.499 -12.940 1.00 64.58 394 PHE A O 1
ATOM 2877 N N . ASP A 1 395 ? 7.011 5.506 -11.907 1.00 64.29 395 ASP A N 1
ATOM 2878 C CA . ASP A 1 395 ? 5.824 5.192 -11.111 1.00 65.18 395 ASP A CA 1
ATOM 2879 C C . ASP A 1 395 ? 4.586 5.365 -11.981 1.00 62.74 395 ASP A C 1
ATOM 2880 O O . ASP A 1 395 ? 4.498 6.311 -12.776 1.00 57.14 395 ASP A O 1
ATOM 2885 N N . ALA A 1 396 ? 3.630 4.451 -11.830 1.00 65.06 396 ALA A N 1
ATOM 2886 C CA . ALA A 1 396 ? 2.433 4.465 -12.674 1.00 62.68 396 ALA A CA 1
ATOM 2887 C C . ALA A 1 396 ? 1.214 5.108 -12.007 1.00 60.33 396 ALA A C 1
ATOM 2888 O O . ALA A 1 396 ? 0.754 4.673 -10.961 1.00 60.36 396 ALA A O 1
ATOM 2890 N N . MET A 1 397 ? 0.740 6.181 -12.630 1.00 58.28 397 MET A N 1
ATOM 2891 C CA . MET A 1 397 ? -0.611 6.728 -12.452 1.00 56.98 397 MET A CA 1
ATOM 2892 C C . MET A 1 397 ? -0.880 7.735 -11.339 1.00 55.50 397 MET A C 1
ATOM 2893 O O . MET A 1 397 ? -1.506 8.755 -11.597 1.00 58.76 397 MET A O 1
ATOM 2898 N N . THR A 1 398 ? -0.445 7.484 -10.115 1.00 53.09 398 THR A N 1
ATOM 2899 C CA . THR A 1 398 ? -0.818 8.421 -9.048 1.00 51.81 398 THR A CA 1
ATOM 2900 C C . THR A 1 398 ? 0.311 9.340 -8.593 1.00 49.93 398 THR A C 1
ATOM 2901 O O . THR A 1 398 ? 0.076 10.255 -7.808 1.00 48.99 398 THR A O 1
ATOM 2905 N N . GLY A 1 399 ? 1.521 9.109 -9.105 1.00 50.35 399 GLY A N 1
ATOM 2906 C CA . GLY A 1 399 ? 2.711 9.857 -8.690 1.00 49.48 399 GLY A CA 1
ATOM 2907 C C . GLY A 1 399 ? 2.537 11.370 -8.697 1.00 48.03 399 GLY A C 1
ATOM 2908 O O . GLY A 1 399 ? 2.787 12.036 -7.687 1.00 48.41 399 GLY A O 1
ATOM 2909 N N . SER A 1 400 ? 2.089 11.917 -9.822 1.00 44.43 400 SER A N 1
ATOM 2910 C CA . SER A 1 400 ? 1.981 13.373 -9.965 1.00 44.45 400 SER A CA 1
ATOM 2911 C C . SER A 1 400 ? 0.855 13.954 -9.131 1.00 44.36 400 SER A C 1
ATOM 2912 O O . SER A 1 400 ? 1.019 14.982 -8.465 1.00 44.18 400 SER A O 1
ATOM 2915 N N . LEU A 1 401 ? -0.286 13.281 -9.176 1.00 44.72 401 LEU A N 1
ATOM 2916 C CA . LEU A 1 401 ? -1.463 13.694 -8.436 1.00 46.41 401 LEU A CA 1
ATOM 2917 C C . LEU A 1 401 ? -1.148 13.733 -6.936 1.00 47.94 401 LEU A C 1
ATOM 2918 O O . LEU A 1 401 ? -1.605 14.623 -6.224 1.00 48.86 401 LEU A O 1
ATOM 2923 N N . ASP A 1 402 ? -0.324 12.791 -6.486 1.00 49.44 402 ASP A N 1
ATOM 2924 C CA . ASP A 1 402 ? 0.113 12.712 -5.093 1.00 54.65 402 ASP A CA 1
ATOM 2925 C C . ASP A 1 402 ? 0.988 13.869 -4.597 1.00 54.79 402 ASP A C 1
ATOM 2926 O O . ASP A 1 402 ? 1.116 14.073 -3.391 1.00 57.21 402 ASP A O 1
ATOM 2931 N N . LYS A 1 403 ? 1.590 14.611 -5.521 1.00 53.60 403 LYS A N 1
ATOM 2932 C CA . LYS A 1 403 ? 2.376 15.794 -5.175 1.00 53.59 403 LYS A CA 1
ATOM 2933 C C . LYS A 1 403 ? 1.513 17.070 -5.089 1.00 51.68 403 LYS A C 1
ATOM 2934 O O . LYS A 1 403 ? 2.015 18.150 -4.759 1.00 51.77 403 LYS A O 1
ATOM 2940 N N . LEU A 1 404 ? 0.224 16.935 -5.397 1.00 47.97 404 LEU A N 1
ATOM 2941 C CA . LEU A 1 404 ? -0.736 18.027 -5.271 1.00 46.95 404 LEU A CA 1
ATOM 2942 C C . LEU A 1 404 ? -1.598 17.845 -4.036 1.00 47.92 404 LEU A C 1
ATOM 2943 O O . LEU A 1 404 ? -2.025 16.733 -3.734 1.00 49.14 404 LEU A O 1
ATOM 2948 N N . GLU A 1 405 ? -1.865 18.931 -3.322 1.00 48.03 405 GLU A N 1
ATOM 2949 C CA . GLU A 1 405 ? -2.915 18.895 -2.314 1.00 47.59 405 GLU A CA 1
ATOM 2950 C C . GLU A 1 405 ? -4.225 19.440 -2.910 1.00 44.74 405 GLU A C 1
ATOM 2951 O O . GLU A 1 405 ? -4.355 20.641 -3.185 1.00 42.09 405 GLU A O 1
ATOM 2957 N N . ILE A 1 406 ? -5.169 18.528 -3.141 1.00 42.01 406 ILE A N 1
ATOM 2958 C CA . ILE A 1 406 ? -6.467 18.868 -3.696 1.00 39.26 406 ILE A CA 1
ATOM 2959 C C . ILE A 1 406 ? -7.431 18.787 -2.533 1.00 39.90 406 ILE A C 1
ATOM 2960 O O . ILE A 1 406 ? -7.704 17.698 -2.032 1.00 41.12 406 ILE A O 1
ATOM 2965 N N . VAL A 1 407 ? -7.915 19.938 -2.077 1.00 39.63 407 VAL A N 1
ATOM 2966 C CA . VAL A 1 407 ? -8.844 19.992 -0.953 1.00 40.61 407 VAL A CA 1
ATOM 2967 C C . VAL A 1 407 ? -10.293 20.138 -1.452 1.00 40.30 407 VAL A C 1
ATOM 2968 O O . VAL A 1 407 ? -10.671 21.175 -1.997 1.00 39.84 407 VAL A O 1
ATOM 2972 N N . GLY A 1 408 ? -11.090 19.083 -1.273 1.00 40.21 408 GLY A N 1
ATOM 2973 C CA . GLY A 1 408 ? -12.470 19.047 -1.751 1.00 39.41 408 GLY A CA 1
ATOM 2974 C C . GLY A 1 408 ? -13.461 19.448 -0.677 1.00 41.72 408 GLY A C 1
ATOM 2975 O O . GLY A 1 408 ? -13.131 20.276 0.191 1.00 43.17 408 GLY A O 1
ATOM 2976 N N . ARG A 1 409 ? -14.662 18.861 -0.730 1.00 41.85 409 ARG A N 1
ATOM 2977 C CA . ARG A 1 409 ? -15.716 19.117 0.268 1.00 44.72 409 ARG A CA 1
ATOM 2978 C C . ARG A 1 409 ? -15.276 18.695 1.664 1.00 45.70 409 ARG A C 1
ATOM 2979 O O . ARG A 1 409 ? -14.448 17.790 1.813 1.00 45.61 409 ARG A O 1
ATOM 2987 N N . GLY A 1 410 ? -15.810 19.380 2.673 1.00 47.20 410 GLY A N 1
ATOM 2988 C CA . GLY A 1 410 ? -15.450 19.143 4.080 1.00 49.01 410 GLY A CA 1
ATOM 2989 C C . GLY A 1 410 ? -13.985 19.391 4.414 1.00 49.08 410 GLY A C 1
ATOM 2990 O O . GLY A 1 410 ? -13.554 19.146 5.537 1.00 50.83 410 GLY A O 1
ATOM 2991 N N . GLY A 1 411 ? -13.219 19.872 3.437 1.00 47.22 411 GLY A N 1
ATOM 2992 C CA . GLY A 1 411 ? -11.785 20.077 3.602 1.00 47.81 411 GLY A CA 1
ATOM 2993 C C . GLY A 1 411 ? -11.001 18.774 3.545 1.00 47.98 411 GLY A C 1
ATOM 2994 O O . GLY A 1 411 ? -9.901 18.678 4.084 1.00 48.97 411 GLY A O 1
ATOM 2995 N N . ARG A 1 412 ? -11.581 17.769 2.896 1.00 48.21 412 ARG A N 1
ATOM 2996 C CA . ARG A 1 412 ? -10.951 16.465 2.741 1.00 48.34 412 ARG A CA 1
ATOM 2997 C C . ARG A 1 412 ? -10.137 16.439 1.464 1.00 45.42 412 ARG A C 1
ATOM 2998 O O . ARG A 1 412 ? -10.643 16.787 0.378 1.00 43.17 412 ARG A O 1
ATOM 3006 N N . THR A 1 413 ? -8.881 16.025 1.580 1.00 44.43 413 THR A N 1
ATOM 3007 C CA . THR A 1 413 ? -7.990 16.001 0.406 1.00 42.77 413 THR A CA 1
ATOM 3008 C C . THR A 1 413 ? -8.273 14.787 -0.467 1.00 41.64 413 THR A C 1
ATOM 3009 O O . THR A 1 413 ? -8.770 13.780 0.019 1.00 42.30 413 THR A O 1
ATOM 3013 N N . LEU A 1 414 ? -7.924 14.875 -1.744 1.00 41.11 414 LEU A N 1
ATOM 3014 C CA . LEU A 1 414 ? -8.008 13.725 -2.643 1.00 42.18 414 LEU A CA 1
ATOM 3015 C C . LEU A 1 414 ? -7.142 12.571 -2.138 1.00 44.86 414 LEU A C 1
ATOM 3016 O O . LEU A 1 414 ? -7.554 11.410 -2.171 1.00 46.12 414 LEU A O 1
ATOM 3021 N N . LYS A 1 415 ? -5.948 12.903 -1.655 1.00 47.07 415 LYS A N 1
ATOM 3022 C CA . LYS A 1 415 ? -5.053 11.913 -1.066 1.00 50.28 415 LYS A CA 1
ATOM 3023 C C . LYS A 1 415 ? -5.746 11.097 0.041 1.00 51.55 415 LYS A C 1
ATOM 3024 O O . LYS A 1 415 ? -5.597 9.880 0.097 1.00 52.20 415 LYS A O 1
ATOM 3030 N N . GLU A 1 416 ? -6.514 11.766 0.899 1.00 51.89 416 GLU A N 1
ATOM 3031 C CA . GLU A 1 416 ? -7.251 11.085 1.968 1.00 53.90 416 GLU A CA 1
ATOM 3032 C C . GLU A 1 416 ? -8.346 10.162 1.432 1.00 53.60 416 GLU A C 1
ATOM 3033 O O . GLU A 1 416 ? -8.419 8.995 1.817 1.00 55.04 416 GLU A O 1
ATOM 3039 N N . THR A 1 417 ? -9.186 10.682 0.536 1.00 51.32 417 THR A N 1
ATOM 3040 C CA . THR A 1 417 ? -10.294 9.893 -0.021 1.00 50.77 417 THR A CA 1
ATOM 3041 C C . THR A 1 417 ? -9.803 8.701 -0.867 1.00 49.33 417 THR A C 1
ATOM 3042 O O . THR A 1 417 ? -10.513 7.717 -1.028 1.00 50.23 417 THR A O 1
ATOM 3046 N N . TRP A 1 418 ? -8.566 8.781 -1.340 1.00 48.03 418 TRP A N 1
ATOM 3047 C CA . TRP A 1 418 ? -7.947 7.695 -2.101 1.00 47.82 418 TRP A CA 1
ATOM 3048 C C . TRP A 1 418 ? -7.086 6.756 -1.281 1.00 50.60 418 TRP A C 1
ATOM 3049 O O . TRP A 1 418 ? -6.437 5.869 -1.836 1.00 50.65 418 TRP A O 1
ATOM 3060 N N . ALA A 1 419 ? -7.088 6.924 0.042 1.00 52.69 419 ALA A N 1
ATOM 3061 C CA . ALA A 1 419 ? -6.201 6.169 0.932 1.00 56.56 419 ALA A CA 1
ATOM 3062 C C . ALA A 1 419 ? -6.369 4.643 0.860 1.00 59.51 419 ALA A C 1
ATOM 3063 O O . ALA A 1 419 ? -5.396 3.898 1.020 1.00 61.22 419 ALA A O 1
ATOM 3065 N N . ALA A 1 420 ? -7.600 4.186 0.646 1.00 60.08 420 ALA A N 1
ATOM 3066 C CA . ALA A 1 420 ? -7.875 2.759 0.480 1.00 61.81 420 ALA A CA 1
ATOM 3067 C C . ALA A 1 420 ? -7.880 2.337 -1.010 1.00 60.95 420 ALA A C 1
ATOM 3068 O O . ALA A 1 420 ? -8.382 1.265 -1.370 1.00 63.81 420 ALA A O 1
ATOM 3070 N N . GLY A 1 421 ? -7.296 3.172 -1.862 1.00 57.39 421 GLY A N 1
ATOM 3071 C CA . GLY A 1 421 ? -7.288 2.932 -3.303 1.00 55.38 421 GLY A CA 1
ATOM 3072 C C . GLY A 1 421 ? -8.048 4.028 -4.036 1.00 51.77 421 GLY A C 1
ATOM 3073 O O . GLY A 1 421 ? -8.907 4.679 -3.448 1.00 52.15 421 GLY A O 1
ATOM 3074 N N . PRO A 1 422 ? -7.741 4.246 -5.322 1.00 49.67 422 PRO A N 1
ATOM 3075 C CA . PRO A 1 422 ? -8.473 5.277 -6.063 1.00 47.86 422 PRO A CA 1
ATOM 3076 C C . PRO A 1 422 ? -9.955 4.937 -6.193 1.00 48.92 422 PRO A C 1
ATOM 3077 O O . PRO A 1 422 ? -10.315 3.779 -6.444 1.00 51.69 422 PRO A O 1
ATOM 3081 N N . ARG A 1 423 ? -10.807 5.930 -5.969 1.00 47.57 423 ARG A N 1
ATOM 3082 C CA . ARG A 1 423 ? -12.246 5.772 -6.156 1.00 47.21 423 ARG A CA 1
ATOM 3083 C C . ARG A 1 423 ? -12.653 6.817 -7.167 1.00 44.17 423 ARG A C 1
ATOM 3084 O O . ARG A 1 423 ? -12.427 8.006 -6.948 1.00 42.87 423 ARG A O 1
ATOM 3092 N N . THR A 1 424 ? -13.239 6.382 -8.273 1.00 42.78 424 THR A N 1
ATOM 3093 C CA . THR A 1 424 ? -13.781 7.313 -9.249 1.00 41.01 424 THR A CA 1
ATOM 3094 C C . THR A 1 424 ? -15.026 6.710 -9.857 1.00 41.56 424 THR A C 1
ATOM 3095 O O . THR A 1 424 ? -15.312 5.530 -9.668 1.00 43.41 424 THR A O 1
ATOM 3099 N N . TYR A 1 425 ? -15.769 7.540 -10.578 1.00 40.18 425 TYR A N 1
ATOM 3100 C CA . TYR A 1 425 ? -16.790 7.079 -11.488 1.00 40.41 425 TYR A CA 1
ATOM 3101 C C . TYR A 1 425 ? -16.287 7.420 -12.875 1.00 39.26 425 TYR A C 1
ATOM 3102 O O . TYR A 1 425 ? -16.166 8.602 -13.220 1.00 37.78 425 TYR A O 1
ATOM 3111 N N . LEU A 1 426 ? -15.972 6.385 -13.655 1.00 40.03 426 LEU A N 1
ATOM 3112 C CA . LEU A 1 426 ? -15.474 6.529 -15.034 1.00 39.41 426 LEU A CA 1
ATOM 3113 C C . LEU A 1 426 ? -14.090 7.132 -15.076 1.00 38.50 426 LEU A C 1
ATOM 3114 O O . LEU A 1 426 ? -13.577 7.445 -16.148 1.00 38.51 426 LEU A O 1
ATOM 3119 N N . GLY A 1 427 ? -13.474 7.310 -13.914 1.00 39.63 427 GLY A N 1
ATOM 3120 C CA . GLY A 1 427 ? -12.196 8.029 -13.846 1.00 38.52 427 GLY A CA 1
ATOM 3121 C C . GLY A 1 427 ? -12.412 9.530 -13.830 1.00 37.81 427 GLY A C 1
ATOM 3122 O O . GLY A 1 427 ? -11.510 10.287 -13.499 1.00 38.18 427 GLY A O 1
ATOM 3123 N N . LEU A 1 428 ? -13.630 9.960 -14.140 1.00 38.41 428 LEU A N 1
ATOM 3124 C CA . LEU A 1 428 ? -13.921 11.382 -14.360 1.00 37.75 428 LEU A CA 1
ATOM 3125 C C . LEU A 1 428 ? -14.717 12.060 -13.235 1.00 39.02 428 LEU A C 1
ATOM 3126 O O . LEU A 1 428 ? -14.829 13.290 -13.198 1.00 40.49 428 LEU A O 1
ATOM 3131 N N . GLY A 1 429 ? -15.279 11.272 -12.330 1.00 39.21 429 GLY A N 1
ATOM 3132 C CA . GLY A 1 429 ? -16.068 11.837 -11.240 1.00 40.27 429 GLY A CA 1
ATOM 3133 C C . GLY A 1 429 ? -15.670 11.248 -9.904 1.00 40.95 429 GLY A C 1
ATOM 3134 O O . GLY A 1 429 ? -15.458 10.042 -9.791 1.00 41.24 429 GLY A O 1
ATOM 3135 N N . ILE A 1 430 ? -15.565 12.110 -8.899 1.00 40.97 430 ILE A N 1
ATOM 3136 C CA . ILE A 1 430 ? -15.250 11.707 -7.537 1.00 42.32 430 ILE A CA 1
ATOM 3137 C C . ILE A 1 430 ? -16.133 12.532 -6.603 1.00 43.41 430 ILE A C 1
ATOM 3138 O O . ILE A 1 430 ? -16.148 13.765 -6.701 1.00 43.20 430 ILE A O 1
ATOM 3143 N N . ASP A 1 431 ? -16.875 11.866 -5.717 1.00 44.78 431 ASP A N 1
ATOM 3144 C CA . ASP A 1 431 ? -17.738 12.584 -4.768 1.00 46.25 431 ASP A CA 1
ATOM 3145 C C . ASP A 1 431 ? -16.891 13.389 -3.796 1.00 45.42 431 ASP A C 1
ATOM 3146 O O . ASP A 1 431 ? -15.869 12.909 -3.313 1.00 45.68 431 ASP A O 1
ATOM 3151 N N . GLY A 1 432 ? -17.323 14.618 -3.531 1.00 44.62 432 GLY A N 1
ATOM 3152 C CA . GLY A 1 432 ? -16.539 15.566 -2.749 1.00 42.98 432 GLY A CA 1
ATOM 3153 C C . GLY A 1 432 ? -15.616 16.411 -3.617 1.00 40.99 432 GLY A C 1
ATOM 3154 O O . GLY A 1 432 ? -14.955 17.316 -3.111 1.00 40.26 432 GLY A O 1
ATOM 3155 N N . PHE A 1 433 ? -15.571 16.120 -4.924 1.00 39.20 433 PHE A N 1
ATOM 3156 C CA . PHE A 1 433 ? -14.722 16.868 -5.858 1.00 37.06 433 PHE A CA 1
ATOM 3157 C C . PHE A 1 433 ? -15.469 17.348 -7.112 1.00 37.09 433 PHE A C 1
ATOM 3158 O O . PHE A 1 433 ? -15.182 16.906 -8.242 1.00 36.16 433 PHE A O 1
ATOM 3166 N N . PRO A 1 434 ? -16.445 18.262 -6.920 1.00 37.67 434 PRO A N 1
ATOM 3167 C CA . PRO A 1 434 ? -17.180 18.727 -8.084 1.00 37.45 434 PRO A CA 1
ATOM 3168 C C . PRO A 1 434 ? -16.271 19.578 -8.971 1.00 36.60 434 PRO A C 1
ATOM 3169 O O . PRO A 1 434 ? -15.319 20.168 -8.468 1.00 36.64 434 PRO A O 1
ATOM 3173 N N . ASN A 1 435 ? -16.564 19.619 -10.269 1.00 35.98 435 ASN A N 1
ATOM 3174 C CA . ASN A 1 435 ? -15.828 20.463 -11.220 1.00 36.05 435 ASN A CA 1
ATOM 3175 C C . ASN A 1 435 ? -14.322 20.157 -11.314 1.00 34.88 435 ASN A C 1
ATOM 3176 O O . ASN A 1 435 ? -13.534 20.966 -11.813 1.00 34.20 435 ASN A O 1
ATOM 3181 N N . PHE A 1 436 ? -13.958 18.969 -10.840 1.00 35.27 436 PHE A N 1
ATOM 3182 C CA . PHE A 1 436 ? -12.599 18.462 -10.889 1.00 35.15 436 PHE A CA 1
ATOM 3183 C C . PHE A 1 436 ? -12.569 17.301 -11.873 1.00 33.96 436 PHE A C 1
ATOM 3184 O O . PHE A 1 436 ? -13.429 16.437 -11.833 1.00 34.84 436 PHE A O 1
ATOM 3192 N N . PHE A 1 437 ? -11.585 17.289 -12.760 1.00 32.81 437 PHE A N 1
ATOM 3193 C CA . PHE A 1 437 ? -11.447 16.210 -13.723 1.00 33.09 437 PHE A CA 1
ATOM 3194 C C . PHE A 1 437 ? -9.983 15.795 -13.847 1.00 32.99 437 PHE A C 1
ATOM 3195 O O . PHE A 1 437 ? -9.138 16.580 -14.259 1.00 32.04 437 PHE A O 1
ATOM 3203 N N . ASN A 1 438 ? -9.691 14.561 -13.454 1.00 34.27 438 ASN A N 1
ATOM 3204 C CA . ASN A 1 438 ? -8.376 13.987 -13.641 1.00 34.06 438 ASN A CA 1
ATOM 3205 C C . ASN A 1 438 ? -8.368 13.200 -14.944 1.00 34.34 438 ASN A C 1
ATOM 3206 O O . ASN A 1 438 ? -9.131 12.245 -15.104 1.00 35.99 438 ASN A O 1
ATOM 3211 N N . LEU A 1 439 ? -7.516 13.612 -15.873 1.00 32.90 439 LEU A N 1
ATOM 3212 C CA . LEU A 1 439 ? -7.477 13.026 -17.208 1.00 32.63 439 LEU A CA 1
ATOM 3213 C C . LEU A 1 439 ? -6.634 11.735 -17.271 1.00 32.61 439 LEU A C 1
ATOM 3214 O O . LEU A 1 439 ? -5.564 11.660 -16.665 1.00 31.99 439 LEU A O 1
ATOM 3219 N N . THR A 1 440 ? -7.142 10.741 -18.006 1.00 31.97 440 THR A N 1
ATOM 3220 C CA . THR A 1 440 ? -6.437 9.498 -18.341 1.00 32.71 440 THR A CA 1
ATOM 3221 C C . THR A 1 440 ? -5.750 8.812 -17.150 1.00 33.83 440 THR A C 1
ATOM 3222 O O . THR A 1 440 ? -4.624 8.319 -17.275 1.00 33.13 440 THR A O 1
ATOM 3226 N N . GLY A 1 441 ? -6.451 8.766 -16.013 1.00 34.31 441 GLY A N 1
ATOM 3227 C CA . GLY A 1 441 ? -5.941 8.160 -14.795 1.00 34.86 441 GLY A CA 1
ATOM 3228 C C . GLY A 1 441 ? -6.790 7.017 -14.266 1.00 37.06 441 GLY A C 1
ATOM 3229 O O . GLY A 1 441 ? -7.530 6.368 -15.025 1.00 37.86 441 GLY A O 1
ATOM 3230 N N . PRO A 1 442 ? -6.692 6.758 -12.952 1.00 36.82 442 PRO A N 1
ATOM 3231 C CA . PRO A 1 442 ? -7.403 5.633 -12.355 1.00 38.57 442 PRO A CA 1
ATOM 3232 C C . PRO A 1 442 ? -8.890 5.713 -12.644 1.00 38.73 442 PRO A C 1
ATOM 3233 O O . PRO A 1 442 ? -9.494 6.787 -12.526 1.00 37.76 442 PRO A O 1
ATOM 3237 N N . GLY A 1 443 ? -9.453 4.582 -13.059 1.00 39.51 443 GLY A N 1
ATOM 3238 C CA . GLY A 1 443 ? -10.847 4.509 -13.454 1.00 40.39 443 GLY A CA 1
ATOM 3239 C C . GLY A 1 443 ? -11.051 4.495 -14.956 1.00 39.70 443 GLY A C 1
ATOM 3240 O O . GLY A 1 443 ? -12.137 4.166 -15.435 1.00 40.98 443 GLY A O 1
ATOM 3241 N N . SER A 1 444 ? -10.015 4.868 -15.699 1.00 37.85 444 SER A N 1
ATOM 3242 C CA . SER A 1 444 ? -10.067 4.852 -17.151 1.00 36.96 444 SER A CA 1
ATOM 3243 C C . SER A 1 444 ? -9.055 3.837 -17.684 1.00 37.36 444 SER A C 1
ATOM 3244 O O . SER A 1 444 ? -8.248 3.321 -16.921 1.00 37.43 444 SER A O 1
ATOM 3247 N N . PRO A 1 445 ? -9.100 3.527 -18.994 1.00 37.72 445 PRO A N 1
ATOM 3248 C CA . PRO A 1 445 ? -8.065 2.651 -19.561 1.00 38.57 445 PRO A CA 1
ATOM 3249 C C . PRO A 1 445 ? -6.631 3.164 -19.337 1.00 37.50 445 PRO A C 1
ATOM 3250 O O . PRO A 1 445 ? -5.708 2.356 -19.194 1.00 38.10 445 PRO A O 1
ATOM 3254 N N . SER A 1 446 ? -6.459 4.488 -19.298 1.00 35.55 446 SER A N 1
ATOM 3255 C CA . SER A 1 446 ? -5.174 5.107 -19.009 1.00 35.38 446 SER A CA 1
ATOM 3256 C C . SER A 1 446 ? -4.085 4.534 -19.927 1.00 36.52 446 SER A C 1
ATOM 3257 O O . SER A 1 446 ? -4.291 4.429 -21.140 1.00 37.13 446 SER A O 1
ATOM 3260 N N . VAL A 1 447 ? -2.956 4.128 -19.349 1.00 37.36 447 VAL A N 1
ATOM 3261 C CA . VAL A 1 447 ? -1.807 3.626 -20.128 1.00 38.79 447 VAL A CA 1
ATOM 3262 C C . VAL A 1 447 ? -2.089 2.340 -20.918 1.00 40.81 447 VAL A C 1
ATOM 3263 O O . VAL A 1 447 ? -1.294 1.960 -21.780 1.00 41.96 447 VAL A O 1
ATOM 3267 N N . LEU A 1 448 ? -3.202 1.669 -20.615 1.00 41.45 448 LEU A N 1
ATOM 3268 C CA . LEU A 1 448 ? -3.626 0.489 -21.389 1.00 43.43 448 LEU A CA 1
ATOM 3269 C C . LEU A 1 448 ? -4.145 0.831 -22.795 1.00 43.26 448 LEU A C 1
ATOM 3270 O O . LEU A 1 448 ? -4.394 -0.067 -23.599 1.00 45.10 448 LEU A O 1
ATOM 3275 N N . ALA A 1 449 ? -4.303 2.120 -23.092 1.00 41.07 449 ALA A N 1
ATOM 3276 C CA . ALA A 1 449 ? -4.714 2.535 -24.434 1.00 41.30 449 ALA A CA 1
ATOM 3277 C C . ALA A 1 449 ? -3.808 3.615 -25.027 1.00 39.86 449 ALA A C 1
ATOM 3278 O O . ALA A 1 449 ? -3.053 4.275 -24.305 1.00 38.93 449 ALA A O 1
ATOM 3280 N N . ASN A 1 450 ? -3.880 3.776 -26.348 1.00 40.55 450 ASN A N 1
ATOM 3281 C CA . ASN A 1 450 ? -3.205 4.871 -27.051 1.00 39.53 450 ASN A CA 1
ATOM 3282 C C . ASN A 1 450 ? -3.553 6.184 -26.354 1.00 37.76 450 ASN A C 1
ATOM 3283 O O . ASN A 1 450 ? -4.708 6.600 -26.349 1.00 37.64 450 ASN A O 1
ATOM 3288 N N . MET A 1 451 ? -2.553 6.821 -25.754 1.00 37.45 451 MET A N 1
ATOM 3289 C CA . MET A 1 451 ? -2.793 7.971 -24.873 1.00 37.16 451 MET A CA 1
ATOM 3290 C C . MET A 1 451 ? -3.085 9.270 -25.598 1.00 35.45 451 MET A C 1
ATOM 3291 O O . MET A 1 451 ? -3.590 10.206 -24.982 1.00 33.89 451 MET A O 1
ATOM 3296 N N . VAL A 1 452 ? -2.756 9.357 -26.886 1.00 35.54 452 VAL A N 1
ATOM 3297 C CA . VAL A 1 452 ? -3.166 10.538 -27.642 1.00 35.00 452 VAL A CA 1
ATOM 3298 C C . VAL A 1 452 ? -4.682 10.502 -27.853 1.00 35.64 452 VAL A C 1
ATOM 3299 O O . VAL A 1 452 ? -5.377 11.469 -27.537 1.00 35.36 452 VAL A O 1
ATOM 3303 N N . LEU A 1 453 ? -5.188 9.382 -28.364 1.00 37.01 453 LEU A N 1
ATOM 3304 C CA . LEU A 1 453 ? -6.624 9.215 -28.575 1.00 38.17 453 LEU A CA 1
ATOM 3305 C C . LEU A 1 453 ? -7.397 9.204 -27.250 1.00 37.33 453 LEU A C 1
ATOM 3306 O O . LEU A 1 453 ? -8.516 9.716 -27.165 1.00 38.36 453 LEU A O 1
ATOM 3311 N N . HIS A 1 454 ? -6.786 8.653 -26.211 1.00 35.74 454 HIS A N 1
ATOM 3312 C CA . HIS A 1 454 ? -7.390 8.692 -24.891 1.00 34.88 454 HIS A CA 1
ATOM 3313 C C . HIS A 1 454 ? -7.505 10.110 -24.381 1.00 33.22 454 HIS A C 1
ATOM 3314 O O . HIS A 1 454 ? -8.529 10.482 -23.786 1.00 32.43 454 HIS A O 1
ATOM 3321 N N . SER A 1 455 ? -6.471 10.919 -24.624 1.00 31.36 455 SER A N 1
ATOM 3322 C CA . SER A 1 4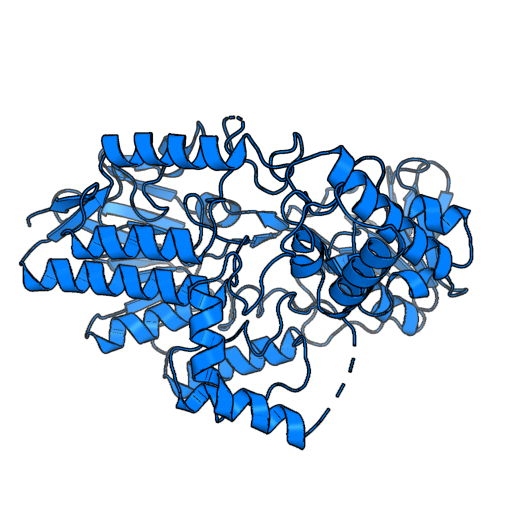55 ? -6.517 12.327 -24.254 1.00 30.78 455 SER A CA 1
ATOM 3323 C C . SER A 1 455 ? -7.632 13.058 -25.003 1.00 31.22 455 SER A C 1
ATOM 3324 O O . SER A 1 455 ? -8.345 13.870 -24.422 1.00 30.47 455 SER A O 1
ATOM 3327 N N . GLU A 1 456 ? -7.771 12.767 -26.291 1.00 32.47 456 GLU A N 1
ATOM 3328 C CA . GLU A 1 456 ? -8.807 13.396 -27.094 1.00 35.05 456 GLU A CA 1
ATOM 3329 C C . GLU A 1 456 ? -10.192 13.044 -26.548 1.00 35.50 456 GLU A C 1
ATOM 3330 O O . GLU A 1 456 ? -10.990 13.942 -26.282 1.00 35.39 456 GLU A O 1
ATOM 3336 N N . LEU A 1 457 ? -10.436 11.752 -26.323 1.00 35.87 457 LEU A N 1
ATOM 3337 C CA . LEU A 1 457 ? -11.690 11.278 -25.717 1.00 36.74 457 LEU A CA 1
ATOM 3338 C C . LEU A 1 457 ? -12.029 12.018 -24.421 1.00 35.47 457 LEU A C 1
ATOM 3339 O O . LEU A 1 457 ? -13.142 12.492 -24.250 1.00 36.65 457 LEU A O 1
ATOM 3344 N N . HIS A 1 458 ? -11.053 12.131 -23.528 1.00 34.87 458 HIS A N 1
ATOM 3345 C CA . HIS A 1 458 ? -11.263 12.701 -22.195 1.00 33.28 458 HIS A CA 1
ATOM 3346 C C . HIS A 1 458 ? -11.437 14.186 -22.188 1.00 31.75 458 HIS A C 1
ATOM 3347 O O . HIS A 1 458 ? -12.293 14.694 -21.482 1.00 32.54 458 HIS A O 1
ATOM 3354 N N . VAL A 1 459 ? -10.613 14.899 -22.946 1.00 31.23 459 VAL A N 1
ATOM 3355 C CA . VAL A 1 459 ? -10.794 16.336 -23.134 1.00 30.82 459 VAL A CA 1
ATOM 3356 C C . VAL A 1 459 ? -12.159 16.634 -23.792 1.00 31.93 459 VAL A C 1
ATOM 3357 O O . VAL A 1 459 ? -12.899 17.508 -23.315 1.00 31.54 459 VAL A O 1
ATOM 3361 N N . ASP A 1 460 ? -12.506 15.901 -24.855 1.00 32.85 460 ASP A N 1
ATOM 3362 C CA . ASP A 1 460 ? -13.814 16.099 -25.530 1.00 35.06 460 ASP A CA 1
ATOM 3363 C C . ASP A 1 460 ? -14.993 15.921 -24.578 1.00 35.65 460 ASP A C 1
ATOM 3364 O O . ASP A 1 460 ? -15.892 16.756 -24.536 1.00 36.02 460 ASP A O 1
ATOM 3369 N N . TRP A 1 461 ? -14.948 14.842 -23.796 1.00 35.98 461 TRP A N 1
ATOM 3370 C CA . TRP A 1 461 ? -15.979 14.519 -22.811 1.00 35.98 461 TRP A CA 1
ATOM 3371 C C . TRP A 1 461 ? -16.136 15.619 -21.785 1.00 35.03 461 TRP A C 1
ATOM 3372 O O . TRP A 1 461 ? -17.270 16.006 -21.440 1.00 35.04 461 TRP A O 1
ATOM 3383 N N . VAL A 1 462 ? -15.007 16.128 -21.281 1.00 32.55 462 VAL A N 1
ATOM 3384 C CA . VAL A 1 462 ? -15.030 17.236 -20.311 1.00 31.56 462 VAL A CA 1
ATOM 3385 C C . VAL A 1 462 ? -15.665 18.491 -20.933 1.00 32.77 462 VAL A C 1
ATOM 3386 O O . VAL A 1 462 ? -16.517 19.135 -20.307 1.00 34.50 462 VAL A O 1
ATOM 3390 N N . ALA A 1 463 ? -15.281 18.797 -22.177 1.00 32.57 463 ALA A N 1
ATOM 3391 C CA . ALA A 1 463 ? -15.801 19.957 -22.914 1.00 33.43 463 ALA A CA 1
ATOM 3392 C C . ALA A 1 463 ? -17.310 19.867 -23.155 1.00 34.28 463 ALA A C 1
ATOM 3393 O O . ALA A 1 463 ? -18.020 20.853 -22.986 1.00 35.26 463 ALA A O 1
ATOM 3395 N N . ASP A 1 464 ? -17.792 18.684 -23.523 1.00 34.71 464 ASP A N 1
ATOM 3396 C CA . ASP A 1 464 ? -19.222 18.455 -23.671 1.00 36.52 464 ASP A CA 1
ATOM 3397 C C . ASP A 1 464 ? -19.965 18.611 -22.336 1.00 36.22 464 ASP A C 1
ATOM 3398 O O . ASP A 1 464 ? -21.047 19.190 -22.303 1.00 37.29 464 ASP A O 1
ATOM 3403 N N . ALA A 1 465 ? -19.378 18.110 -21.248 1.00 34.24 465 ALA A N 1
ATOM 3404 C CA . ALA A 1 465 ? -19.989 18.232 -19.911 1.00 34.57 465 ALA A CA 1
ATOM 3405 C C . ALA A 1 465 ? -20.131 19.693 -19.504 1.00 34.07 465 ALA A C 1
ATOM 3406 O O . ALA A 1 465 ? -21.180 20.100 -19.013 1.00 35.12 465 ALA A O 1
ATOM 3408 N N . ILE A 1 466 ? -19.069 20.468 -19.712 1.00 33.25 466 ILE A N 1
ATOM 3409 C CA . ILE A 1 466 ? -19.094 21.909 -19.470 1.00 33.58 466 ILE A CA 1
ATOM 3410 C C . ILE A 1 466 ? -20.150 22.616 -20.357 1.00 35.29 466 ILE A C 1
ATOM 3411 O O . ILE A 1 466 ? -20.894 23.476 -19.868 1.00 36.50 466 ILE A O 1
ATOM 3416 N N . ALA A 1 467 ? -20.221 22.246 -21.640 1.00 35.07 467 ALA A N 1
ATOM 3417 C CA . ALA A 1 467 ? -21.221 22.807 -22.547 1.00 37.19 467 ALA A CA 1
ATOM 3418 C C . ALA A 1 467 ? -22.624 22.426 -22.088 1.00 38.80 467 ALA A C 1
ATOM 3419 O O . ALA A 1 467 ? -23.549 23.240 -22.171 1.00 40.14 467 ALA A O 1
ATOM 3421 N N . TYR A 1 468 ? -22.762 21.194 -21.586 1.00 38.99 468 TYR A N 1
ATOM 3422 C CA . TYR A 1 468 ? -24.005 20.715 -21.003 1.00 40.52 468 TYR A CA 1
ATOM 3423 C C . TYR A 1 468 ? -24.437 21.616 -19.854 1.00 41.09 468 TYR A C 1
ATOM 3424 O O . TYR A 1 468 ? -25.576 22.072 -19.820 1.00 42.54 468 TYR A O 1
ATOM 3433 N N . LEU A 1 469 ? -23.521 21.864 -18.918 1.00 39.84 469 LEU A N 1
ATOM 3434 C CA . LEU A 1 469 ? -23.816 22.706 -17.752 1.00 39.98 469 LEU A CA 1
ATOM 3435 C C . LEU A 1 469 ? -24.156 24.135 -18.160 1.00 40.94 469 LEU A C 1
ATOM 3436 O O . LEU A 1 469 ? -25.086 24.729 -17.623 1.00 41.50 469 LEU A O 1
ATOM 3441 N N . ASP A 1 470 ? -23.394 24.676 -19.116 1.00 40.82 470 ASP A N 1
ATOM 3442 C CA . ASP A 1 470 ? -23.570 26.056 -19.547 1.00 42.86 470 ASP A CA 1
ATOM 3443 C C . ASP A 1 470 ? -24.921 26.276 -20.237 1.00 45.31 470 ASP A C 1
ATOM 3444 O O . ASP A 1 470 ? -25.539 27.332 -20.069 1.00 46.51 470 ASP A O 1
ATOM 3449 N N . ALA A 1 471 ? -25.387 25.268 -20.978 1.00 45.39 471 ALA A N 1
ATOM 3450 C CA . ALA A 1 471 ? -26.675 25.352 -21.670 1.00 47.72 471 ALA A CA 1
ATOM 3451 C C . ALA A 1 471 ? -27.855 25.265 -20.702 1.00 49.73 471 ALA A C 1
ATOM 3452 O O . ALA A 1 471 ? -28.980 25.603 -21.058 1.00 52.16 471 ALA A O 1
ATOM 3454 N N . ARG A 1 472 ? -27.608 24.819 -19.476 1.00 49.23 472 ARG A N 1
ATOM 3455 C CA . ARG A 1 472 ? -28.705 24.650 -18.518 1.00 51.11 472 ARG A CA 1
ATOM 3456 C C . ARG A 1 472 ? -28.623 25.546 -17.282 1.00 50.73 472 ARG A C 1
ATOM 3457 O O . ARG A 1 472 ? -29.385 25.374 -16.337 1.00 51.78 472 ARG A O 1
ATOM 3465 N N . GLY A 1 473 ? -27.714 26.518 -17.318 1.00 50.23 473 GLY A N 1
ATOM 3466 C CA . GLY A 1 473 ? -27.498 27.451 -16.209 1.00 50.76 473 GLY A CA 1
ATOM 3467 C C . GLY A 1 473 ? -26.972 26.826 -14.921 1.00 49.37 473 GLY A C 1
ATOM 3468 O O . GLY A 1 473 ? -27.142 27.390 -13.844 1.00 49.14 473 GLY A O 1
ATOM 3469 N N . ALA A 1 474 ? -26.342 25.658 -15.043 1.00 47.52 474 ALA A N 1
ATOM 3470 C CA . ALA A 1 474 ? -25.891 24.885 -13.889 1.00 46.38 474 ALA A CA 1
ATOM 3471 C C . ALA A 1 474 ? -24.451 25.243 -13.525 1.00 45.08 474 ALA A C 1
ATOM 3472 O O . ALA A 1 474 ? -23.631 25.521 -14.402 1.00 43.75 474 ALA A O 1
ATOM 3474 N N . ALA A 1 475 ? -24.157 25.232 -12.224 1.00 45.67 475 ALA A N 1
ATOM 3475 C CA . ALA A 1 475 ? -22.869 25.690 -11.702 1.00 43.72 475 ALA A CA 1
ATOM 3476 C C . ALA A 1 475 ? -21.809 24.610 -11.680 1.00 41.25 475 ALA A C 1
ATOM 3477 O O . ALA A 1 475 ? -20.615 24.918 -11.716 1.00 40.48 475 ALA A O 1
ATOM 3479 N N . GLY A 1 476 ? -22.230 23.352 -11.610 1.00 40.78 476 GLY A N 1
ATOM 3480 C CA . GLY A 1 476 ? -21.273 22.266 -11.422 1.00 39.90 476 GLY A CA 1
ATOM 3481 C C . GLY A 1 476 ? -21.737 20.846 -11.673 1.00 39.55 476 GLY A C 1
ATOM 3482 O O . GLY A 1 476 ? -22.928 20.576 -11.823 1.00 40.91 476 GLY A O 1
ATOM 3483 N N . ILE A 1 477 ? -20.774 19.934 -11.701 1.00 38.28 477 ILE A N 1
ATOM 3484 C CA . ILE A 1 477 ? -21.046 18.511 -11.899 1.00 38.54 477 ILE A CA 1
ATOM 3485 C C . ILE A 1 477 ? -20.167 17.714 -10.943 1.00 38.08 477 ILE A C 1
ATOM 3486 O O . ILE A 1 477 ? -19.018 18.083 -10.698 1.00 37.07 477 ILE A O 1
ATOM 3491 N N . GLU A 1 478 ? -20.710 16.616 -10.424 1.00 39.34 478 GLU A N 1
ATOM 3492 C CA . GLU A 1 478 ? -20.070 15.883 -9.348 1.00 40.48 478 GLU A CA 1
ATOM 3493 C C . GLU A 1 478 ? -20.437 14.402 -9.337 1.00 41.87 478 GLU A C 1
ATOM 3494 O O . GLU A 1 478 ? -21.619 14.031 -9.368 1.00 44.41 478 GLU A O 1
ATOM 3500 N N . GLY A 1 479 ? -19.407 13.573 -9.268 1.00 40.58 479 GLY A N 1
ATOM 3501 C CA . GLY A 1 479 ? -19.554 12.155 -9.037 1.00 41.85 479 GLY A CA 1
ATOM 3502 C C . GLY A 1 479 ? -20.451 11.861 -7.851 1.00 44.37 479 GLY A C 1
ATOM 3503 O O . GLY A 1 479 ? -20.395 12.520 -6.811 1.00 45.11 479 GLY A O 1
ATOM 3504 N N . THR A 1 480 ? -21.286 10.858 -8.042 1.00 44.72 480 THR A N 1
ATOM 3505 C CA . THR A 1 480 ? -22.217 10.387 -7.050 1.00 46.89 480 THR A CA 1
ATOM 3506 C C . THR A 1 480 ? -21.572 9.235 -6.255 1.00 47.46 480 THR A C 1
ATOM 3507 O O . THR A 1 480 ? -20.894 8.395 -6.848 1.00 46.51 480 THR A O 1
ATOM 3511 N N . PRO A 1 481 ? -21.765 9.204 -4.911 1.00 48.91 481 PRO A N 1
ATOM 3512 C CA . PRO A 1 481 ? -21.210 8.127 -4.066 1.00 50.32 481 PRO A CA 1
ATOM 3513 C C . PRO A 1 481 ? -21.549 6.732 -4.602 1.00 51.83 481 PRO A C 1
ATOM 3514 O O . PRO A 1 481 ? -20.700 5.841 -4.585 1.00 52.14 481 PRO A O 1
ATOM 3518 N N . GLU A 1 482 ? -22.783 6.565 -5.074 1.00 53.56 482 GLU A N 1
ATOM 3519 C CA . GLU A 1 482 ? -23.292 5.290 -5.573 1.00 56.13 482 GLU A CA 1
ATOM 3520 C C . GLU A 1 482 ? -22.617 4.870 -6.883 1.00 54.54 482 GLU A C 1
ATOM 3521 O O . GLU A 1 482 ? -22.178 3.728 -7.031 1.00 55.77 482 GLU A O 1
ATOM 3527 N N . ALA A 1 483 ? -22.528 5.798 -7.828 1.00 51.77 483 ALA A N 1
ATOM 3528 C CA . ALA A 1 483 ? -21.882 5.523 -9.096 1.00 50.73 483 ALA A CA 1
ATOM 3529 C C . ALA A 1 483 ? -20.397 5.197 -8.923 1.00 49.63 483 ALA A C 1
ATOM 3530 O O . ALA A 1 483 ? -19.889 4.308 -9.607 1.00 49.98 483 ALA A O 1
ATOM 3532 N N . VAL A 1 484 ? -19.697 5.892 -8.023 1.00 48.57 484 VAL A N 1
ATOM 3533 C CA . VAL A 1 484 ? -18.282 5.547 -7.814 1.00 48.86 484 VAL A CA 1
ATOM 3534 C C . VAL A 1 484 ? -18.101 4.159 -7.191 1.00 51.03 484 VAL A C 1
ATOM 3535 O O . VAL A 1 484 ? -17.255 3.399 -7.658 1.00 51.27 484 VAL A O 1
ATOM 3539 N N . ALA A 1 485 ? -18.923 3.812 -6.201 1.00 52.96 485 ALA A N 1
ATOM 3540 C CA . ALA A 1 485 ? -18.896 2.462 -5.618 1.00 56.35 485 ALA A CA 1
ATOM 3541 C C . ALA A 1 485 ? -19.128 1.374 -6.671 1.00 57.94 485 ALA A C 1
ATOM 3542 O O . ALA A 1 485 ? -18.415 0.377 -6.690 1.00 59.59 485 ALA A O 1
ATOM 3544 N N . ASP A 1 486 ? -20.119 1.577 -7.542 1.00 58.59 486 ASP A N 1
ATOM 3545 C CA . ASP A 1 486 ? -20.401 0.652 -8.644 1.00 59.98 486 ASP A CA 1
ATOM 3546 C C . ASP A 1 486 ? -19.222 0.561 -9.627 1.00 57.57 486 ASP A C 1
ATOM 3547 O O . ASP A 1 486 ? -18.898 -0.522 -10.111 1.00 58.59 486 ASP A O 1
ATOM 3552 N N . TRP A 1 487 ? -18.583 1.696 -9.910 1.00 54.23 487 TRP A N 1
ATOM 3553 C CA . TRP A 1 487 ? -17.446 1.738 -10.844 1.00 52.13 487 TRP A CA 1
ATOM 3554 C C . TRP A 1 487 ? -16.208 1.088 -10.281 1.00 53.46 487 TRP A C 1
ATOM 3555 O O . TRP A 1 487 ? -15.527 0.333 -10.982 1.00 53.86 487 TRP A O 1
ATOM 3566 N N . VAL A 1 488 ? -15.919 1.365 -9.008 1.00 54.72 488 VAL A N 1
ATOM 3567 C CA . VAL A 1 488 ? -14.846 0.691 -8.274 1.00 56.79 488 VAL A CA 1
ATOM 3568 C C . VAL A 1 488 ? -14.992 -0.828 -8.389 1.00 61.19 488 VAL A C 1
ATOM 3569 O O . VAL A 1 488 ? -14.023 -1.525 -8.716 1.00 62.88 488 VAL A O 1
ATOM 3573 N N . GLU A 1 489 ? -16.205 -1.319 -8.138 1.00 63.92 489 GLU A N 1
ATOM 3574 C CA . GLU A 1 489 ? -16.546 -2.740 -8.283 1.00 68.05 489 GLU A CA 1
ATOM 3575 C C . GLU A 1 489 ? -16.409 -3.250 -9.724 1.00 67.73 489 GLU A C 1
ATOM 3576 O O . GLU A 1 489 ? -15.908 -4.355 -9.956 1.00 69.75 489 GLU A O 1
ATOM 3582 N N . GLU A 1 490 ? -16.862 -2.443 -10.678 1.00 65.30 490 GLU A N 1
ATOM 3583 C CA . GLU A 1 490 ? -16.744 -2.767 -12.093 1.00 65.05 490 GLU A CA 1
ATOM 3584 C C . GLU A 1 490 ? -15.277 -2.937 -12.505 1.00 63.90 490 GLU A C 1
ATOM 3585 O O . GLU A 1 490 ? -14.942 -3.903 -13.193 1.00 65.93 490 GLU A O 1
ATOM 3591 N N . CYS A 1 491 ? -14.414 -2.016 -12.069 1.00 60.12 491 CYS A N 1
ATOM 3592 C CA . CYS A 1 491 ? -12.969 -2.115 -12.339 1.00 59.49 491 CYS A CA 1
ATOM 3593 C C . CYS A 1 491 ? -12.331 -3.319 -11.634 1.00 62.11 491 CYS A C 1
ATOM 3594 O O . CYS A 1 491 ? -11.432 -3.951 -12.180 1.00 62.48 491 CYS A O 1
ATOM 3597 N N . ARG A 1 492 ? -12.807 -3.630 -10.429 1.00 64.49 492 ARG A N 1
ATOM 3598 C CA . ARG A 1 492 ? -12.335 -4.806 -9.684 1.00 68.01 492 ARG A CA 1
ATOM 3599 C C . ARG A 1 492 ? -12.621 -6.106 -10.444 1.00 71.12 492 ARG A C 1
ATOM 3600 O O . ARG A 1 492 ? -11.748 -6.973 -10.532 1.00 73.24 492 ARG A O 1
ATOM 3604 N N . ASN A 1 493 ? -13.828 -6.214 -11.004 1.00 72.36 493 ASN A N 1
ATOM 3605 C CA . ASN A 1 493 ? -14.276 -7.420 -11.714 1.00 76.21 493 ASN A CA 1
ATOM 3606 C C . ASN A 1 493 ? -13.554 -7.682 -13.034 1.00 75.78 493 ASN A C 1
ATOM 3607 O O . ASN A 1 493 ? -13.153 -8.814 -13.311 1.00 78.68 493 ASN A O 1
ATOM 3612 N N . ARG A 1 494 ? -13.399 -6.640 -13.845 1.00 73.01 494 ARG A N 1
ATOM 3613 C CA . ARG A 1 494 ? -12.679 -6.759 -15.114 1.00 72.89 494 ARG A CA 1
ATOM 3614 C C . ARG A 1 494 ? -11.221 -7.143 -14.900 1.00 71.70 494 ARG A C 1
ATOM 3615 O O . ARG A 1 494 ? -10.618 -7.795 -15.753 1.00 72.65 494 ARG A O 1
ATOM 3623 N N . ALA A 1 495 ? -10.677 -6.756 -13.746 1.00 70.05 495 ALA A N 1
ATOM 3624 C CA . ALA A 1 495 ? -9.267 -6.973 -13.420 1.00 69.24 495 ALA A CA 1
ATOM 3625 C C . ALA A 1 495 ? -8.958 -8.316 -12.755 1.00 72.26 495 ALA A C 1
ATOM 3626 O O . ALA A 1 495 ? -7.886 -8.882 -12.990 1.00 72.96 495 ALA A O 1
ATOM 3628 N N . GLU A 1 496 ? -9.878 -8.821 -11.932 1.00 74.12 496 GLU A N 1
ATOM 3629 C CA . GLU A 1 496 ? -9.654 -10.083 -11.195 1.00 78.00 496 GLU A CA 1
ATOM 3630 C C . GLU A 1 496 ? -9.336 -11.274 -12.105 1.00 80.71 496 GLU A C 1
ATOM 3631 O O . GLU A 1 496 ? -8.729 -12.255 -11.665 1.00 83.47 496 GLU A O 1
ATOM 3633 N N . ALA A 1 497 ? -9.742 -11.179 -13.368 1.00 80.17 497 ALA A N 1
ATOM 3634 C CA . ALA A 1 497 ? -9.497 -12.235 -14.346 1.00 83.58 497 ALA A CA 1
ATOM 3635 C C . ALA A 1 497 ? -8.094 -12.158 -14.968 1.00 82.46 497 ALA A C 1
ATOM 3636 O O . ALA A 1 497 ? -7.479 -13.184 -15.268 1.00 85.39 497 ALA A O 1
ATOM 3638 N N . SER A 1 498 ? -7.592 -10.939 -15.134 1.00 78.58 498 SER A N 1
ATOM 3639 C CA . SER A 1 498 ? -6.382 -10.688 -15.918 1.00 77.17 498 SER A CA 1
ATOM 3640 C C . SER A 1 498 ? -5.067 -11.062 -15.222 1.00 77.67 498 SER A C 1
ATOM 3641 O O . SER A 1 498 ? -4.958 -11.019 -13.994 1.00 77.87 498 SER A O 1
ATOM 3644 N N . LEU A 1 499 ? -4.072 -11.415 -16.034 1.00 77.95 499 LEU A N 1
ATOM 3645 C CA . LEU A 1 499 ? -2.706 -11.645 -15.562 1.00 78.46 499 LEU A CA 1
ATOM 3646 C C . LEU A 1 499 ? -1.934 -10.334 -15.364 1.00 75.04 499 LEU A C 1
ATOM 3647 O O . LEU A 1 499 ? -0.825 -10.339 -14.834 1.00 74.98 499 LEU A O 1
ATOM 3652 N N . LEU A 1 500 ? -2.522 -9.218 -15.790 1.00 72.33 500 LEU A N 1
ATOM 3653 C CA . LEU A 1 500 ? -2.005 -7.900 -15.440 1.00 70.43 500 LEU A CA 1
ATOM 3654 C C . LEU A 1 500 ? -2.214 -7.618 -13.949 1.00 71.33 500 LEU A C 1
ATOM 3655 O O . LEU A 1 500 ? -1.577 -6.731 -13.388 1.00 70.42 500 LEU A O 1
ATOM 3660 N N . ASN A 1 501 ? -3.115 -8.369 -13.319 1.00 74.58 501 ASN A N 1
ATOM 3661 C CA . ASN A 1 501 ? -3.403 -8.207 -11.897 1.00 76.17 501 ASN A CA 1
ATOM 3662 C C . ASN A 1 501 ? -2.540 -9.125 -11.028 1.00 79.93 501 ASN A C 1
ATOM 3663 O O . ASN A 1 501 ? -3.033 -9.759 -10.096 1.00 82.16 501 ASN A O 1
ATOM 3668 N N . SER A 1 502 ? -1.247 -9.180 -11.350 1.00 81.81 502 SER A N 1
ATOM 3669 C CA . SER A 1 502 ? -0.257 -9.957 -10.594 1.00 86.10 502 SER A CA 1
ATOM 3670 C C . SER A 1 502 ? 0.057 -9.286 -9.257 1.00 86.52 502 SER A C 1
ATOM 3671 O O . SER A 1 502 ? -0.268 -8.115 -9.056 1.00 82.90 502 SER A O 1
ATOM 3674 N N . ALA A 1 503 ? 0.695 -10.032 -8.353 1.00 90.79 503 ALA A N 1
ATOM 3675 C CA . ALA A 1 503 ? 1.033 -9.532 -7.012 1.00 92.01 503 ALA A CA 1
ATOM 3676 C C . ALA A 1 503 ? 1.952 -8.297 -7.014 1.00 90.21 503 ALA A C 1
A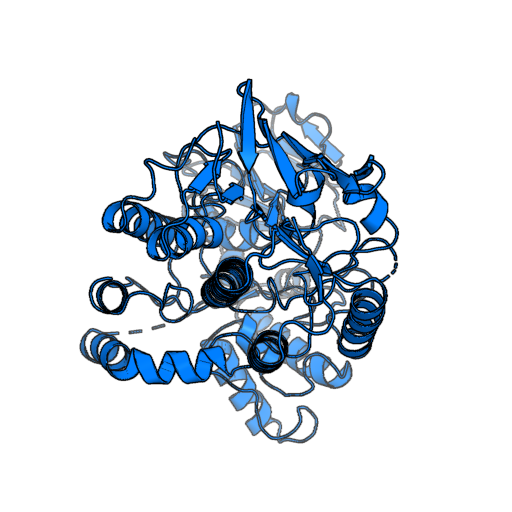TOM 3677 O O . ALA A 1 503 ? 1.728 -7.357 -6.245 1.00 88.30 503 ALA A O 1
ATOM 3679 N N . ASN A 1 504 ? 2.971 -8.305 -7.873 1.00 89.77 504 ASN A N 1
ATOM 3680 C CA . ASN A 1 504 ? 3.924 -7.201 -7.958 1.00 88.24 504 ASN A CA 1
ATOM 3681 C C . ASN A 1 504 ? 3.689 -6.365 -9.219 1.00 86.35 504 ASN A C 1
ATOM 3682 O O . ASN A 1 504 ? 4.634 -5.990 -9.925 1.00 85.12 504 ASN A O 1
ATOM 3684 N N . SER A 1 505 ? 2.418 -6.069 -9.488 1.00 84.61 505 SER A N 1
ATOM 3685 C CA . SER A 1 505 ? 2.024 -5.458 -10.754 1.00 82.39 505 SER A CA 1
ATOM 3686 C C . SER A 1 505 ? 2.232 -3.955 -10.824 1.00 80.95 505 SER A C 1
ATOM 3687 O O . SER A 1 505 ? 1.922 -3.211 -9.887 1.00 79.62 505 SER A O 1
ATOM 3690 N N . TRP A 1 506 ? 2.739 -3.535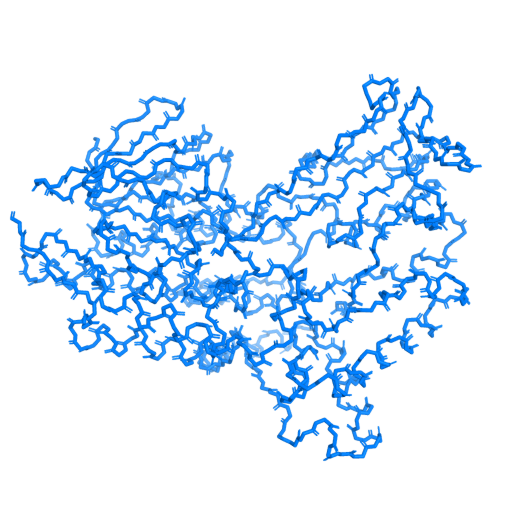 -11.977 1.00 81.33 506 TRP A N 1
ATOM 3691 C CA . TRP A 1 506 ? 2.884 -2.139 -12.350 1.00 81.18 506 TRP A CA 1
ATOM 3692 C C . TRP A 1 506 ? 1.626 -1.333 -12.113 1.00 76.81 506 TRP A C 1
ATOM 3693 O O . TRP A 1 506 ? 1.701 -0.159 -11.749 1.00 75.75 506 TRP A O 1
ATOM 3704 N N . TYR A 1 507 ? 0.466 -1.971 -12.289 1.00 72.22 507 TYR A N 1
ATOM 3705 C CA . TYR A 1 507 ? -0.833 -1.283 -12.326 1.00 67.27 507 TYR A CA 1
ATOM 3706 C C . TYR A 1 507 ? -1.559 -1.173 -10.980 1.00 68.62 507 TYR A C 1
ATOM 3707 O O . TYR A 1 507 ? -2.702 -0.697 -10.935 1.00 66.33 507 TYR A O 1
ATOM 3716 N N . LEU A 1 508 ? -0.907 -1.596 -9.896 1.00 70.14 508 LEU A N 1
ATOM 3717 C CA . LEU A 1 508 ? -1.576 -1.711 -8.592 1.00 72.72 508 LEU A CA 1
ATOM 3718 C C . LEU A 1 508 ? -1.535 -0.484 -7.680 1.00 73.29 508 LEU A C 1
ATOM 3719 O O . LEU A 1 508 ? -0.559 0.279 -7.670 1.00 68.83 508 LEU A O 1
ATOM 3724 N N . GLY A 1 509 ? -2.620 -0.323 -6.915 1.00 77.66 509 GLY A N 1
ATOM 3725 C CA . GLY A 1 509 ? -2.809 0.788 -5.980 1.00 79.96 509 GLY A CA 1
ATOM 3726 C C . GLY A 1 509 ? -2.977 0.403 -4.510 1.00 88.27 509 GLY A C 1
ATOM 3727 O O . GLY A 1 509 ? -2.716 -0.745 -4.101 1.00 90.25 509 GLY A O 1
ATOM 3728 N N . ALA A 1 510 ? -3.464 1.373 -3.734 1.00 89.98 510 ALA A N 1
ATOM 3729 C CA . ALA A 1 510 ? -3.299 1.432 -2.269 1.00 93.42 510 ALA A CA 1
ATOM 3730 C C . ALA A 1 510 ? -3.847 0.295 -1.399 1.00 97.08 510 ALA A C 1
ATOM 3731 O O . ALA A 1 510 ? -3.154 -0.154 -0.480 1.00 99.73 510 ALA A O 1
ATOM 3733 N N . ASN A 1 511 ? -5.078 -0.148 -1.678 1.00 96.62 511 ASN A N 1
ATOM 3734 C CA . ASN A 1 511 ? -5.770 -1.203 -0.901 1.00 98.66 511 ASN A CA 1
ATOM 3735 C C . ASN A 1 511 ? -6.340 -0.742 0.440 1.00 97.94 511 ASN A C 1
ATOM 3736 O O . ASN A 1 511 ? -7.194 -1.413 1.026 1.00 95.88 511 ASN A O 1
ATOM 3738 N N . ARG A 1 517 ? -3.912 -4.104 -4.035 1.00 86.62 517 ARG A N 1
ATOM 3739 C CA . ARG A 1 517 ? -5.168 -4.809 -4.296 1.00 87.73 517 ARG A CA 1
ATOM 3740 C C . ARG A 1 517 ? -5.983 -4.118 -5.392 1.00 84.95 517 ARG A C 1
ATOM 3741 O O . ARG A 1 517 ? -6.543 -4.793 -6.264 1.00 86.87 517 ARG A O 1
ATOM 3749 N N . VAL A 1 518 ? -6.040 -2.784 -5.360 1.00 79.91 518 VAL A N 1
ATOM 3750 C CA . VAL A 1 518 ? -6.786 -2.041 -6.381 1.00 72.84 518 VAL A CA 1
ATOM 3751 C C . VAL A 1 518 ? -5.997 -1.912 -7.688 1.00 68.81 518 VAL A C 1
ATOM 3752 O O . VAL A 1 518 ? -5.028 -1.141 -7.790 1.00 66.14 518 VAL A O 1
ATOM 3756 N N . PHE A 1 519 ? -6.418 -2.699 -8.675 1.00 65.96 519 PHE A N 1
ATOM 3757 C CA . PHE A 1 519 ? -5.975 -2.532 -10.050 1.00 61.94 519 PHE A CA 1
ATOM 3758 C C . PHE A 1 519 ? -6.589 -1.230 -10.561 1.00 57.63 519 PHE A C 1
ATOM 3759 O O . PHE A 1 519 ? -7.808 -1.072 -10.585 1.00 58.35 519 PHE A O 1
ATOM 3767 N N . MET A 1 520 ? -5.738 -0.288 -10.943 1.00 53.78 520 MET A N 1
ATOM 3768 C CA . MET A 1 520 ? -6.175 1.087 -11.168 1.00 49.93 520 MET A CA 1
ATOM 3769 C C . MET A 1 520 ? -6.869 1.392 -12.507 1.00 47.68 520 MET A C 1
ATOM 3770 O O . MET A 1 520 ? -7.875 2.095 -12.509 1.00 46.10 520 MET A O 1
ATOM 3775 N N . PRO A 1 521 ? -6.334 0.888 -13.644 1.00 47.35 521 PRO A N 1
ATOM 3776 C CA . PRO A 1 521 ? -7.021 1.207 -14.901 1.00 45.71 521 PRO A CA 1
ATOM 3777 C C . PRO A 1 521 ? -8.296 0.395 -15.111 1.00 47.21 521 PRO A C 1
ATOM 3778 O O . PRO A 1 521 ? -8.470 -0.649 -14.489 1.00 49.28 521 PRO A O 1
ATOM 3782 N N . PHE A 1 522 ? -9.188 0.909 -15.954 1.00 45.96 522 PHE A N 1
ATOM 3783 C CA . PHE A 1 522 ? -10.316 0.157 -16.477 1.00 47.22 522 PHE A CA 1
ATOM 3784 C C . PHE A 1 522 ? -9.785 -0.799 -17.533 1.00 48.84 522 PHE A C 1
ATOM 3785 O O . PHE A 1 522 ? -9.091 -0.386 -18.462 1.00 47.56 522 PHE A O 1
ATOM 3793 N N . LEU A 1 523 ? -10.123 -2.074 -17.387 1.00 52.39 523 LEU A N 1
ATOM 3794 C CA . LEU A 1 523 ? -9.533 -3.134 -18.204 1.00 55.79 523 LEU A CA 1
ATOM 3795 C C . LEU A 1 523 ? -10.474 -3.711 -19.285 1.00 58.09 523 LEU A C 1
ATOM 3796 O O . LEU A 1 523 ? -10.176 -4.739 -19.896 1.00 60.71 523 LEU A O 1
ATOM 3801 N N . GLY A 1 524 ? -11.591 -3.039 -19.542 1.00 57.88 524 GLY A N 1
ATOM 3802 C CA . GLY A 1 524 ? -12.599 -3.566 -20.474 1.00 60.05 524 GLY A CA 1
ATOM 3803 C C . GLY A 1 524 ? -12.424 -3.280 -21.962 1.00 59.29 524 GLY A C 1
ATOM 3804 O O . GLY A 1 524 ? -13.195 -3.789 -22.783 1.00 61.60 524 GLY A O 1
ATOM 3805 N N . GLY A 1 525 ? -11.421 -2.480 -22.320 1.00 56.18 525 GLY A N 1
ATOM 3806 C CA . GLY A 1 525 ? -11.234 -2.064 -23.715 1.00 54.69 525 GLY A CA 1
ATOM 3807 C C . GLY A 1 525 ? -11.570 -0.596 -23.956 1.00 51.39 525 GLY A C 1
ATOM 3808 O O . GLY A 1 525 ? -12.520 -0.060 -23.384 1.00 49.88 525 GLY A O 1
ATOM 3809 N N . PHE A 1 526 ? -10.787 0.056 -24.815 1.00 49.72 526 PHE A N 1
ATOM 3810 C CA . PHE A 1 526 ? -10.955 1.479 -25.080 1.00 46.70 526 PHE A CA 1
ATOM 3811 C C . PHE A 1 526 ? -12.299 1.811 -25.732 1.00 47.50 526 PHE A C 1
ATOM 3812 O O . PHE A 1 526 ? -12.971 2.771 -25.324 1.00 46.23 526 PHE A O 1
ATOM 3820 N N . GLY A 1 527 ? -12.672 1.019 -26.740 1.00 48.91 527 GLY A N 1
ATOM 3821 C CA . GLY A 1 527 ? -13.934 1.188 -27.453 1.00 49.90 527 GLY A CA 1
ATOM 3822 C C . GLY A 1 527 ? -15.131 0.979 -26.548 1.00 50.42 527 GLY A C 1
ATOM 3823 O O . GLY A 1 527 ? -16.066 1.784 -26.555 1.00 50.33 527 GLY A O 1
ATOM 3824 N N . VAL A 1 528 ? -15.102 -0.108 -25.772 1.00 51.15 528 VAL A N 1
ATOM 3825 C CA . VAL A 1 528 ? -16.123 -0.367 -24.753 1.00 51.26 528 VAL A CA 1
ATOM 3826 C C . VAL A 1 528 ? -16.253 0.813 -23.784 1.00 48.50 528 VAL A C 1
ATOM 3827 O O . VAL A 1 528 ? -17.361 1.300 -23.552 1.00 48.55 528 VAL A O 1
ATOM 3831 N N . TYR A 1 529 ? -15.120 1.268 -23.243 1.00 45.97 529 TYR A N 1
ATOM 3832 C CA . TYR A 1 529 ? -15.075 2.379 -22.292 1.00 43.89 529 TYR A CA 1
ATOM 3833 C C . TYR A 1 529 ? -15.597 3.679 -22.906 1.00 43.69 529 TYR A C 1
ATOM 3834 O O . TYR A 1 529 ? -16.372 4.406 -22.278 1.00 43.38 529 TYR A O 1
ATOM 3843 N N . ARG A 1 530 ? -15.143 3.975 -24.121 1.00 44.89 530 ARG A N 1
ATOM 3844 C CA . ARG A 1 530 ? -15.599 5.144 -24.871 1.00 46.07 530 ARG A CA 1
ATOM 3845 C C . ARG A 1 530 ? -17.114 5.129 -25.064 1.00 47.53 530 ARG A C 1
ATOM 3846 O O . ARG A 1 530 ? -17.763 6.164 -24.950 1.00 46.93 530 ARG A O 1
ATOM 3854 N N . GLU A 1 531 ? -17.651 3.945 -25.354 1.00 50.27 531 GLU A N 1
ATOM 3855 C CA . GLU A 1 531 ? -19.085 3.704 -25.501 1.00 53.10 531 GLU A CA 1
ATOM 3856 C C . GLU A 1 531 ? -19.827 4.009 -24.189 1.00 51.79 531 GLU A C 1
ATOM 3857 O O . GLU A 1 531 ? -20.854 4.680 -24.197 1.00 52.00 531 GLU A O 1
ATOM 3863 N N . ILE A 1 532 ? -19.286 3.526 -23.068 1.00 50.26 532 ILE A N 1
ATOM 3864 C CA . ILE A 1 532 ? -19.863 3.759 -21.730 1.00 48.98 532 ILE A CA 1
ATOM 3865 C C . ILE A 1 532 ? -19.963 5.240 -21.353 1.00 46.26 532 ILE A C 1
ATOM 3866 O O . ILE A 1 532 ? -21.013 5.695 -20.916 1.00 46.81 532 ILE A O 1
ATOM 3871 N N . ILE A 1 533 ? -18.881 5.990 -21.526 1.00 43.52 533 ILE A N 1
ATOM 3872 C CA . ILE A 1 533 ? -18.859 7.386 -21.073 1.00 41.37 533 ILE A CA 1
ATOM 3873 C C . ILE A 1 533 ? -19.642 8.318 -22.005 1.00 41.60 533 ILE A C 1
ATOM 3874 O O . ILE A 1 533 ? -20.169 9.340 -21.568 1.00 41.28 533 ILE A O 1
ATOM 3879 N N . THR A 1 534 ? -19.721 7.951 -23.279 1.00 42.71 534 THR A N 1
ATOM 3880 C CA . THR A 1 534 ? -20.544 8.673 -24.243 1.00 43.58 534 THR A CA 1
ATOM 3881 C C . THR A 1 534 ? -22.043 8.445 -23.953 1.00 45.10 534 THR A C 1
ATOM 3882 O O . THR A 1 534 ? -22.826 9.392 -23.961 1.00 44.99 534 THR A O 1
ATOM 3886 N N . GLU A 1 535 ? -22.433 7.207 -23.669 1.00 46.89 535 GLU A N 1
ATOM 3887 C CA . GLU A 1 535 ? -23.831 6.922 -23.337 1.00 49.82 535 GLU A CA 1
ATOM 3888 C C . GLU A 1 535 ? -24.252 7.565 -22.005 1.00 48.89 535 GLU A C 1
ATOM 3889 O O . GLU A 1 535 ? -25.395 7.976 -21.842 1.00 50.03 535 GLU A O 1
ATOM 3891 N N . VAL A 1 536 ? -23.317 7.652 -21.065 1.00 47.44 536 VAL A N 1
ATOM 3892 C CA . VAL A 1 536 ? -23.540 8.382 -19.820 1.00 46.64 536 VAL A CA 1
ATOM 3893 C C . VAL A 1 536 ? -23.818 9.860 -20.111 1.00 45.84 536 VAL A C 1
ATOM 3894 O O . VAL A 1 536 ? -24.804 10.405 -19.615 1.00 47.09 536 VAL A O 1
ATOM 3898 N N . ALA A 1 537 ? -22.970 10.487 -20.930 1.00 44.03 537 ALA A N 1
ATOM 3899 C CA . ALA A 1 537 ? -23.200 11.861 -21.389 1.00 44.42 537 ALA A CA 1
ATOM 3900 C C . ALA A 1 537 ? -24.562 12.024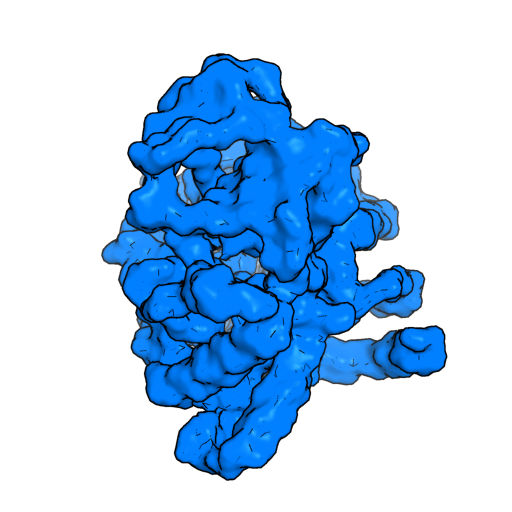 -22.080 1.00 47.22 537 ALA A C 1
ATOM 3901 O O . ALA A 1 537 ? -25.303 12.951 -21.773 1.00 47.52 537 ALA A O 1
ATOM 3903 N N . GLU A 1 538 ? -24.881 11.116 -23.001 1.00 49.96 538 GLU A N 1
ATOM 3904 C CA . GLU A 1 538 ? -26.119 11.197 -23.789 1.00 53.69 538 GLU A CA 1
ATOM 3905 C C . GLU A 1 538 ? -27.368 11.006 -22.939 1.00 55.54 538 GLU A C 1
ATOM 3906 O O . GLU A 1 538 ? -28.447 11.427 -23.338 1.00 58.73 538 GLU A O 1
ATOM 3912 N N . SER A 1 539 ? -27.208 10.390 -21.766 1.00 55.19 539 SER A N 1
ATOM 3913 C CA . SER A 1 539 ? -28.316 10.147 -20.837 1.00 56.53 539 SER A CA 1
ATOM 3914 C C . SER A 1 539 ? -28.473 11.295 -19.840 1.00 55.15 539 SER A C 1
ATOM 3915 O O . SER A 1 539 ? -29.232 11.184 -18.880 1.00 55.85 539 SER A O 1
ATOM 3918 N N . GLY A 1 540 ? -27.747 12.387 -20.058 1.00 52.45 540 GLY A N 1
ATOM 3919 C CA . GLY A 1 540 ? -27.783 13.508 -19.127 1.00 50.88 540 GLY A CA 1
ATOM 3920 C C . GLY A 1 540 ? -26.990 13.229 -17.863 1.00 48.92 540 GLY A C 1
ATOM 3921 O O . GLY A 1 540 ? -27.428 13.561 -16.758 1.00 49.48 540 GLY A O 1
ATOM 3922 N N . TYR A 1 541 ? -25.834 12.591 -18.040 1.00 46.77 541 TYR A N 1
ATOM 3923 C CA . TYR A 1 541 ? -24.836 12.395 -16.981 1.00 45.06 541 TYR A CA 1
ATOM 3924 C C . TYR A 1 541 ? -25.311 11.626 -15.747 1.00 46.77 541 TYR A C 1
ATOM 3925 O O . TYR A 1 541 ? -24.905 11.945 -14.629 1.00 47.74 541 TYR A O 1
ATOM 3934 N N . LYS A 1 542 ? -26.136 10.596 -15.952 1.00 47.70 542 LYS A N 1
ATOM 3935 C CA . LYS A 1 542 ? -26.497 9.680 -14.861 1.00 49.52 542 LYS A CA 1
ATOM 3936 C C . LYS A 1 542 ? -25.251 9.183 -14.104 1.00 48.23 542 LYS A C 1
ATOM 3937 O O . LYS A 1 542 ? -24.245 8.802 -14.706 1.00 46.64 542 LYS A O 1
ATOM 3939 N N . GLY A 1 543 ? -25.332 9.209 -12.777 1.00 48.97 543 GLY A N 1
ATOM 3940 C CA . GLY A 1 543 ? -24.201 8.853 -11.930 1.00 47.34 543 GLY A CA 1
ATOM 3941 C C . GLY A 1 543 ? -23.408 10.080 -11.531 1.00 45.02 543 GLY A C 1
ATOM 3942 O O . GLY A 1 543 ? -22.504 9.997 -10.702 1.00 44.13 543 GLY A O 1
ATOM 3943 N N . PHE A 1 544 ? -23.724 11.214 -12.157 1.00 44.09 544 PHE A N 1
ATOM 3944 C CA . PHE A 1 544 ? -23.247 12.519 -11.698 1.00 42.13 544 PHE A CA 1
ATOM 3945 C C . PHE A 1 544 ? -24.462 13.284 -11.204 1.00 43.26 544 PHE A C 1
ATOM 3946 O O . PHE A 1 544 ? -25.559 13.112 -11.741 1.00 43.34 544 PHE A O 1
ATOM 3954 N N . ALA A 1 545 ? -24.264 14.124 -10.191 1.00 43.56 545 ALA A N 1
ATOM 3955 C CA . ALA A 1 545 ? -25.275 15.108 -9.810 1.00 45.15 545 ALA A CA 1
ATOM 3956 C C . ALA A 1 545 ? -24.949 16.405 -10.526 1.00 45.31 545 ALA A C 1
ATOM 3957 O O . ALA A 1 545 ? -23.775 16.824 -10.584 1.00 44.09 545 ALA A O 1
ATOM 3959 N N . ILE A 1 546 ? -25.985 17.015 -11.095 1.00 46.52 546 ILE A N 1
ATOM 3960 C CA . ILE A 1 546 ? -25.890 18.320 -11.734 1.00 46.86 546 ILE A CA 1
ATOM 3961 C C . ILE A 1 546 ? -26.156 19.377 -10.660 1.00 48.35 546 ILE A C 1
ATOM 3962 O O . ILE A 1 546 ? -27.183 19.347 -9.996 1.00 50.45 546 ILE A O 1
ATOM 3967 N N . LEU A 1 547 ? -25.234 20.313 -10.490 1.00 48.62 547 LEU A N 1
ATOM 3968 C CA . LEU A 1 547 ? -25.318 21.244 -9.370 1.00 50.39 547 LEU A CA 1
ATOM 3969 C C . LEU A 1 547 ? -25.690 22.657 -9.777 1.00 52.58 547 LEU A C 1
ATOM 3970 O O . LEU A 1 547 ? -25.071 23.239 -10.679 1.00 51.44 547 LEU A O 1
ATOM 3975 N N . GLU A 1 548 ? -26.684 23.202 -9.077 1.00 56.28 548 GLU A N 1
ATOM 3976 C CA . GLU A 1 548 ? -27.144 24.575 -9.269 1.00 60.63 548 GLU A CA 1
ATOM 3977 C C . GLU A 1 548 ? -26.246 25.597 -8.568 1.00 62.56 548 GLU A C 1
ATOM 3978 O O . GLU A 1 548 ? -25.597 25.291 -7.553 1.00 61.65 548 GLU A O 1
ATOM 3984 N N . GLY A 1 549 ? -26.224 26.812 -9.117 1.00 65.05 549 GLY A N 1
ATOM 3985 C CA . GLY A 1 549 ? -25.470 27.930 -8.540 1.00 66.87 549 GLY A CA 1
ATOM 3986 C C . GLY A 1 549 ? -26.137 28.501 -7.303 1.00 71.03 549 GLY A C 1
ATOM 3987 O O . GLY A 1 549 ? -25.493 28.678 -6.271 1.00 72.41 549 GLY A O 1
#

Sequence (521 aa):
TSYDVVVVGAGIAGLYAIHRFRSQGLTVRAFEAASGVGGVWYWWNRYPGARCDVESIDYSYSFSPELEQEEWNWSEKYATQPEILAYLEHVADRFDLRRDIRFDTRVTSAVLDEEGLRWTVRTDRGDEVSARFLVVAAGPLSNANTPAFDGLDRFTGDIVHTARWPHDGVDFTGKRVGVIGTGSSGIQSIPIIAEQAEQLFVFQRSANYSIPAGDDATRAEQKANYAERRRLSRESGGGSPHRPHPKSALEVSEEERRAVYEERWKLGGVLFSKAFPDQLTDPAANDTARAFWEEKIRAVVDDPAVAELLTPKDHAIGAKRIVLDSGYYETYNRDNVELVDLRSTPIVGMDETGIVTTGAHYDLDMIVLATGFDAMTGSLDKLEIVGRGGRTLKETWAAGPRTYLGLGIDGFPNFFNLTGPGSPSVLANMVLHSELHVDWVADAIAYLDARGAAGIEGTPEAVADWVEECRNRAEASLLNSANSWYLGANRVFMPFLGGFGVYREIITEVAESGYKGFAILEG